Protein AF-A0A9E4TPK7-F1 (afdb_monomer_lite)

Sequence (501 aa):
MSSLVRNLSWYDLDLTQDEQDAADALNELVSIDERTAARVASRQWLTDGVDHDEAQAVVQIQRLAAVDAEAAAFIGIIPWFDDSIEELEWRVLQQVRTIIEYDPVIYQTFRKRVWFNDGISAAEVERLGNLIKIIDPLGDGTGTGLSVASKISQLVWFNSPMVGAYQNQLLSEVAALLVRDFDLGASVAGMPFMAESLENHDVGLFRTLNELRGEDLEALTSQAWFKDGVDDDEAIVATILPSQVRRSPENFRRLLNASFIEKGSTVLPLAGEVSFAIVRLGAIANGGVMVHLIAAAGKVEEFMGLPQPINEVIVLIGSPGGERELSGVNLGGSFIVVRPEDYECCVEEKTVFAHELVHFYPANRGRLTPTWFREGGADQVAFLVHLEMYNLTFSYVGDPCPAVSIQQLIDDEAAVGYAQHQSGPLFACNYVIGQTLLGAVADAMGAAAFKAAWQELQRAAAAGQGVTDAVIHETFRRHTPSGKTSLFDSAYAIWHKGEFN

pLDDT: mean 88.3, std 11.25, range [42.03, 98.31]

Secondary structure (DSSP, 8-state):
--TTGGGSTT-SSS--HHHHHHHHHHHHHHHH-HHHHHHHTT-GGGTS---HHHHHHHHHHHHHHHH-HHHHHHHTTSHHHHS---HHHHHHHHHHHHHHHH-HHHHHHHTTSHHHHS---HHHHHHHHHHHHHH-TTSSSS-TTHHHHHHHTTSTTTT-SS--HHHHHHHHHHHHHHHH-HHHHHHHTTSTHHHH---HHHHHHHHHHHH--HHHHHHHHTSHHHHH---HHHHHHHHHHHHHHHH-HHHHHHHHH--EEEEEEEEETTTEEEEEEEEESSS---TTHHHHHHHHHHHHHHHHTS--S-SEEEEEES---STTPPS-EEETTTEEEE-SHHHHS-SGGGGHHHHHHHTTSGGGSSSSS-HHHHHHHHHHHHHHHHHHHHT-----------S--HHHHHHHHHHH-HHHHHHSTTHHHHHHHHHHHHHHHHHHH-HHHHHHHHHHHHHHHHTT----HHHHHHHHHHHS-GGGHHHHHHHHHHHT-S---

Structure (mmCIF, N/CA/C/O backbone):
data_AF-A0A9E4TPK7-F1
#
_entry.id   AF-A0A9E4TPK7-F1
#
loop_
_atom_site.group_PDB
_atom_site.id
_atom_site.type_symbol
_atom_site.label_atom_id
_atom_site.label_alt_id
_atom_site.label_comp_id
_atom_site.label_asym_id
_atom_site.label_entity_id
_atom_site.label_seq_id
_atom_site.pdbx_PDB_ins_code
_atom_site.Cartn_x
_atom_site.Cartn_y
_atom_site.Cartn_z
_atom_site.occupancy
_atom_site.B_iso_or_equiv
_atom_site.auth_seq_id
_atom_site.auth_comp_id
_atom_site.auth_asym_id
_atom_site.auth_atom_id
_atom_site.pdbx_PDB_model_num
ATOM 1 N N . MET A 1 1 ? 29.530 -22.959 -32.842 1.00 63.09 1 MET A N 1
ATOM 2 C CA . MET A 1 1 ? 30.062 -23.335 -31.517 1.00 63.09 1 MET A CA 1
ATOM 3 C C . MET A 1 1 ? 31.488 -22.871 -31.340 1.00 63.09 1 MET A C 1
ATOM 5 O O . MET A 1 1 ? 32.378 -23.374 -32.023 1.00 63.09 1 MET A O 1
ATOM 9 N N . SER A 1 2 ? 31.676 -21.922 -30.431 1.00 83.19 2 SER A N 1
ATOM 10 C CA . SER A 1 2 ? 32.970 -21.479 -29.917 1.00 83.19 2 SER A CA 1
ATOM 11 C C . SER A 1 2 ? 33.638 -22.575 -29.073 1.00 83.19 2 SER A C 1
ATOM 13 O O . SER A 1 2 ? 32.983 -23.507 -28.602 1.00 83.19 2 SER A O 1
ATOM 15 N N . SER A 1 3 ? 34.956 -22.477 -28.873 1.00 85.44 3 SER A N 1
ATOM 16 C CA . SER A 1 3 ? 35.686 -23.359 -27.950 1.00 85.44 3 SER A CA 1
ATOM 17 C C . SER A 1 3 ? 35.315 -23.125 -26.487 1.00 85.44 3 SER A C 1
ATOM 19 O O . SER A 1 3 ? 35.483 -24.032 -25.684 1.00 85.44 3 SER A O 1
ATOM 21 N N . LEU A 1 4 ? 34.815 -21.931 -26.150 1.00 88.50 4 LEU A N 1
ATOM 22 C CA . LEU A 1 4 ? 34.377 -21.574 -24.803 1.00 88.50 4 LEU A CA 1
ATOM 23 C C . LEU A 1 4 ? 33.225 -22.479 -24.347 1.00 88.50 4 LEU A C 1
ATOM 25 O O . LEU A 1 4 ? 33.339 -23.139 -23.323 1.00 88.50 4 LEU A O 1
ATOM 29 N N . VAL A 1 5 ? 32.170 -22.574 -25.161 1.00 87.19 5 VAL A N 1
ATOM 30 C CA . VAL A 1 5 ? 30.970 -23.367 -24.844 1.00 87.19 5 VAL A CA 1
ATOM 31 C C . VAL A 1 5 ? 31.282 -24.865 -24.772 1.00 87.19 5 VAL A C 1
ATOM 33 O O . VAL A 1 5 ? 30.811 -25.553 -23.879 1.00 87.19 5 VAL A O 1
ATOM 36 N N . ARG A 1 6 ? 32.161 -25.369 -25.649 1.00 87.12 6 ARG A N 1
ATOM 37 C CA . ARG A 1 6 ? 32.570 -26.789 -25.652 1.00 87.12 6 ARG A CA 1
ATOM 38 C C . ARG A 1 6 ? 33.378 -27.226 -24.427 1.00 87.12 6 ARG A C 1
ATOM 40 O O . ARG A 1 6 ? 33.586 -28.420 -24.256 1.00 87.12 6 ARG A O 1
ATOM 47 N N . ASN A 1 7 ? 33.894 -26.277 -23.652 1.00 89.19 7 ASN A N 1
ATOM 48 C CA . ASN A 1 7 ? 34.696 -26.554 -22.464 1.00 89.19 7 ASN A CA 1
ATOM 49 C C . ASN A 1 7 ? 33.863 -26.535 -21.173 1.00 89.19 7 ASN A C 1
ATOM 51 O O . ASN A 1 7 ? 34.431 -26.747 -20.101 1.00 89.19 7 ASN A O 1
ATOM 55 N N . LEU A 1 8 ? 32.556 -26.262 -21.258 1.00 90.50 8 LEU A N 1
ATOM 56 C CA . LEU A 1 8 ? 31.647 -26.341 -20.116 1.00 90.50 8 LEU A CA 1
ATOM 57 C C . LEU A 1 8 ? 31.446 -27.809 -19.722 1.00 90.50 8 LEU A C 1
ATOM 59 O O . LEU A 1 8 ? 31.381 -28.690 -20.577 1.00 90.50 8 LEU A O 1
ATOM 63 N N . SER A 1 9 ? 31.390 -28.072 -18.417 1.00 89.56 9 SER A N 1
ATOM 64 C CA . SER A 1 9 ? 31.381 -29.421 -17.824 1.00 89.56 9 SER A CA 1
ATOM 65 C C . SER A 1 9 ? 30.163 -30.263 -18.219 1.00 89.56 9 SER A C 1
ATOM 67 O O . SER A 1 9 ? 30.273 -31.485 -18.294 1.00 89.56 9 SER A O 1
ATOM 69 N N . TRP A 1 10 ? 29.034 -29.605 -18.473 1.00 91.75 10 TRP A N 1
ATOM 70 C CA . TRP A 1 10 ? 27.758 -30.197 -18.868 1.00 91.75 10 TRP A CA 1
ATOM 71 C C . TRP A 1 10 ? 27.557 -30.239 -20.391 1.00 91.75 10 TRP A C 1
ATOM 73 O O . TRP A 1 10 ? 26.590 -30.824 -20.867 1.00 91.75 10 TRP A O 1
ATOM 83 N N . TYR A 1 11 ? 28.465 -29.655 -21.186 1.00 89.31 11 TYR A N 1
ATOM 84 C CA . TYR A 1 11 ? 28.304 -29.627 -22.639 1.00 89.31 11 TYR A CA 1
ATOM 85 C C . TYR A 1 11 ? 28.642 -30.993 -23.272 1.00 89.31 11 TYR A C 1
ATOM 87 O O . TYR A 1 11 ? 29.814 -31.308 -23.495 1.00 89.31 11 TYR A O 1
ATOM 95 N N . ASP A 1 12 ? 27.619 -31.786 -23.611 1.00 87.38 12 ASP A N 1
ATOM 96 C CA . ASP A 1 12 ? 27.738 -33.086 -24.298 1.00 87.38 12 ASP A CA 1
ATOM 97 C C . ASP A 1 12 ? 26.685 -33.249 -25.426 1.00 87.38 12 ASP A C 1
ATOM 99 O O . ASP A 1 12 ? 26.039 -32.290 -25.840 1.00 87.38 12 ASP A O 1
ATOM 103 N N . LEU A 1 13 ? 26.552 -34.450 -25.999 1.00 76.94 13 LEU A N 1
ATOM 104 C CA . LEU A 1 13 ? 25.634 -34.769 -27.099 1.00 76.94 13 LEU A CA 1
ATOM 105 C C . LEU A 1 13 ? 24.150 -34.793 -26.694 1.00 76.94 13 LEU A C 1
ATOM 107 O O . LEU A 1 13 ? 23.302 -34.607 -27.566 1.00 76.94 13 LEU A O 1
ATOM 111 N N . ASP A 1 14 ? 23.851 -35.002 -25.410 1.00 88.31 14 ASP A N 1
ATOM 112 C CA . ASP A 1 14 ? 22.494 -35.164 -24.873 1.00 88.31 14 ASP A CA 1
ATOM 113 C C . ASP A 1 14 ? 22.113 -33.989 -23.948 1.00 88.31 14 ASP A C 1
ATOM 115 O O . ASP A 1 14 ? 21.807 -34.189 -22.773 1.00 88.31 14 ASP A O 1
ATOM 119 N N . LEU A 1 15 ? 22.154 -32.757 -24.471 1.00 92.00 15 LEU A N 1
ATOM 120 C CA . LEU A 1 15 ? 21.770 -31.554 -23.717 1.00 92.00 15 LEU A CA 1
ATOM 121 C C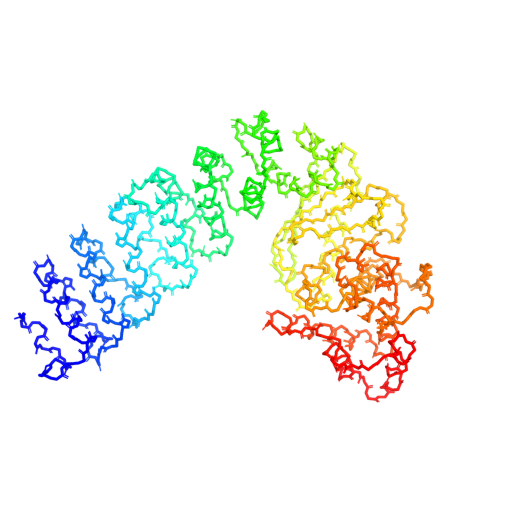 . LEU A 1 15 ? 20.270 -31.532 -23.399 1.00 92.00 15 LEU A C 1
ATOM 123 O O . LEU A 1 15 ? 19.424 -31.881 -24.230 1.00 92.00 15 LEU A O 1
ATOM 127 N N . THR A 1 16 ? 19.939 -31.041 -22.210 1.00 94.81 16 THR A N 1
ATOM 128 C CA . THR A 1 16 ? 18.591 -30.568 -21.884 1.00 94.81 16 THR A CA 1
ATOM 129 C C . THR A 1 16 ? 18.248 -29.305 -22.688 1.00 94.81 16 THR A C 1
ATOM 131 O O . THR A 1 16 ? 19.112 -28.686 -23.312 1.00 94.81 16 THR A O 1
ATOM 134 N N . GLN A 1 17 ? 16.969 -28.905 -22.700 1.00 95.19 17 GLN A N 1
ATOM 135 C CA . GLN A 1 17 ? 16.554 -27.688 -23.410 1.00 95.19 17 GLN A CA 1
ATOM 136 C C . GLN A 1 17 ? 17.196 -26.430 -22.809 1.00 95.19 17 GLN A C 1
ATOM 138 O O . GLN A 1 17 ? 17.654 -25.579 -23.565 1.00 95.19 17 GLN A O 1
ATOM 143 N N . ASP A 1 18 ? 17.269 -26.334 -21.480 1.00 96.31 18 ASP A N 1
ATOM 144 C CA . ASP A 1 18 ? 17.856 -25.180 -20.792 1.00 96.31 18 ASP A CA 1
ATOM 145 C C . ASP A 1 18 ? 19.373 -25.082 -21.072 1.00 96.31 18 ASP A C 1
ATOM 147 O O . ASP A 1 18 ? 19.877 -24.017 -21.434 1.00 96.31 18 ASP A O 1
ATOM 151 N N . GLU A 1 19 ? 20.100 -26.206 -21.046 1.00 95.75 19 GLU A N 1
ATOM 152 C CA . GLU A 1 19 ? 21.517 -26.261 -21.443 1.00 95.75 19 GLU A CA 1
ATOM 153 C C . GLU A 1 19 ? 21.733 -25.880 -22.917 1.00 95.75 19 GLU A C 1
ATOM 155 O O . GLU A 1 19 ? 22.700 -25.188 -23.250 1.00 95.75 19 GLU A O 1
ATOM 160 N N . GLN A 1 20 ? 20.839 -26.310 -23.816 1.00 95.50 20 GLN A N 1
ATOM 161 C CA . GLN A 1 20 ? 20.891 -25.946 -25.233 1.00 95.50 20 GLN A CA 1
ATOM 162 C C . GLN A 1 20 ? 20.662 -24.439 -25.430 1.00 95.50 20 GLN A C 1
ATOM 164 O O . GLN A 1 20 ? 21.434 -23.798 -26.147 1.00 95.50 20 GLN A O 1
ATOM 169 N N . ASP A 1 21 ? 19.661 -23.862 -24.761 1.00 96.19 21 ASP A N 1
ATOM 170 C CA . ASP A 1 21 ? 19.350 -22.431 -24.826 1.00 96.19 21 ASP A CA 1
ATOM 171 C C . ASP A 1 21 ? 20.518 -21.587 -24.288 1.00 96.19 21 ASP A C 1
ATOM 173 O O . ASP A 1 21 ? 20.939 -20.615 -24.928 1.00 96.19 21 ASP A O 1
ATOM 177 N N . ALA A 1 22 ? 21.109 -21.992 -23.158 1.00 96.62 22 ALA A N 1
ATOM 178 C CA . ALA A 1 22 ? 22.290 -21.346 -22.593 1.00 96.62 22 ALA A CA 1
ATOM 179 C C . ALA A 1 22 ? 23.508 -21.456 -23.524 1.00 96.62 22 ALA A C 1
ATOM 181 O O . ALA A 1 22 ? 24.220 -20.473 -23.747 1.00 96.62 22 ALA A O 1
ATOM 182 N N . ALA A 1 23 ? 23.751 -22.632 -24.109 1.00 95.75 23 ALA A N 1
ATOM 183 C CA . ALA A 1 23 ? 24.851 -22.844 -25.042 1.00 95.75 23 ALA A CA 1
ATOM 184 C C . ALA A 1 23 ? 24.715 -21.974 -26.302 1.00 95.75 23 ALA A C 1
ATOM 186 O O . ALA A 1 23 ? 25.699 -21.368 -26.743 1.00 95.75 23 ALA A O 1
ATOM 187 N N . ASP A 1 24 ? 23.521 -21.890 -26.886 1.00 96.00 24 ASP A N 1
ATOM 188 C CA . ASP A 1 24 ? 23.261 -21.066 -28.067 1.00 96.00 24 ASP A CA 1
ATOM 189 C C . ASP A 1 24 ? 23.414 -19.575 -27.747 1.00 96.00 24 ASP A C 1
ATOM 191 O O . ASP A 1 24 ? 24.162 -18.874 -28.439 1.00 96.00 24 ASP A O 1
ATOM 195 N N . ALA A 1 25 ? 22.838 -19.113 -26.635 1.00 97.00 25 ALA A N 1
ATOM 196 C CA . ALA A 1 25 ? 22.986 -17.737 -26.172 1.00 97.00 25 ALA A CA 1
ATOM 197 C C . ALA A 1 25 ? 24.449 -17.370 -25.864 1.00 97.00 25 ALA A C 1
ATOM 199 O O . ALA A 1 25 ? 24.912 -16.305 -26.271 1.00 97.00 25 ALA A O 1
ATOM 200 N N . LEU A 1 26 ? 25.239 -18.248 -25.235 1.00 96.62 26 LEU A N 1
ATOM 201 C CA . LEU A 1 26 ? 26.674 -18.004 -25.034 1.00 96.62 26 LEU A CA 1
ATOM 202 C C . LEU A 1 26 ? 27.432 -17.900 -26.354 1.00 96.62 26 LEU A C 1
ATOM 204 O O . LEU A 1 26 ? 28.335 -17.075 -26.478 1.00 96.62 26 LEU A O 1
ATOM 208 N N . ASN A 1 27 ? 27.100 -18.722 -27.349 1.00 95.50 27 ASN A N 1
ATOM 209 C CA . ASN A 1 27 ? 27.753 -18.646 -28.655 1.00 95.50 27 ASN A CA 1
ATOM 210 C C . ASN A 1 27 ? 27.446 -17.334 -29.374 1.00 95.50 27 ASN A C 1
ATOM 212 O O . ASN A 1 27 ? 28.348 -16.752 -29.983 1.00 95.50 27 ASN A O 1
ATOM 216 N N . GLU A 1 28 ? 26.204 -16.865 -29.291 1.00 96.31 28 GLU A N 1
ATOM 217 C CA . GLU A 1 28 ? 25.834 -15.544 -29.788 1.00 96.31 28 GLU A CA 1
ATOM 218 C C . GLU A 1 28 ? 26.549 -14.443 -29.001 1.00 96.31 28 GLU A C 1
ATOM 220 O O . GLU A 1 28 ? 27.140 -13.548 -29.605 1.00 96.31 28 GLU A O 1
ATOM 225 N N . LEU A 1 29 ? 26.603 -14.542 -27.673 1.00 96.56 29 LEU A N 1
ATOM 226 C CA . LEU A 1 29 ? 27.308 -13.583 -26.827 1.00 96.56 29 LEU A CA 1
ATOM 227 C C . LEU A 1 29 ? 28.808 -13.529 -27.141 1.00 96.56 29 LEU A C 1
ATOM 229 O O . LEU A 1 29 ? 29.354 -12.435 -27.202 1.00 96.56 29 LEU A O 1
ATOM 233 N N . VAL A 1 30 ? 29.472 -14.654 -27.440 1.00 96.62 30 VAL A N 1
ATOM 234 C CA . VAL A 1 30 ? 30.878 -14.667 -27.900 1.00 96.62 30 VAL A CA 1
ATOM 235 C C . VAL A 1 30 ? 31.062 -13.822 -29.162 1.00 96.62 30 VAL A C 1
ATOM 237 O O . VAL A 1 30 ? 32.093 -13.171 -29.318 1.00 96.62 30 VAL A O 1
ATOM 240 N N . SER A 1 31 ? 30.078 -13.820 -30.065 1.00 95.25 31 SER A N 1
ATOM 241 C CA . SER A 1 31 ? 30.142 -13.021 -31.293 1.00 95.25 31 SER A CA 1
ATOM 242 C C . SER A 1 31 ? 29.921 -11.520 -31.066 1.00 95.25 31 SER A C 1
ATOM 244 O O . SER A 1 31 ? 30.363 -10.720 -31.890 1.00 95.25 31 SER A O 1
ATOM 246 N N . ILE A 1 32 ? 29.271 -11.147 -29.957 1.00 94.94 32 ILE A N 1
ATOM 247 C CA . ILE A 1 32 ? 28.967 -9.761 -29.577 1.00 94.94 32 ILE A CA 1
ATOM 248 C C . ILE A 1 32 ? 30.081 -9.193 -28.687 1.00 94.94 32 ILE A C 1
ATOM 250 O O . ILE A 1 32 ? 30.666 -8.157 -28.998 1.00 94.94 32 ILE A O 1
ATOM 254 N N . ASP A 1 33 ? 30.388 -9.885 -27.590 1.00 94.75 33 ASP A N 1
ATOM 255 C CA . ASP A 1 33 ? 31.407 -9.533 -26.604 1.00 94.75 33 ASP A CA 1
ATOM 256 C C . ASP A 1 33 ? 32.006 -10.804 -25.976 1.00 94.75 33 ASP A C 1
ATOM 258 O O . ASP A 1 33 ? 31.519 -11.346 -24.979 1.00 94.75 33 ASP A O 1
ATOM 262 N N . GLU A 1 34 ? 33.126 -11.254 -26.546 1.00 94.31 34 GLU A N 1
ATOM 263 C CA . GLU A 1 34 ? 33.884 -12.418 -26.074 1.00 94.31 34 GLU A CA 1
ATOM 264 C C . GLU A 1 34 ? 34.305 -12.296 -24.601 1.00 94.31 34 GLU A C 1
ATOM 266 O O . GLU A 1 34 ? 34.349 -13.297 -23.882 1.00 94.31 34 GLU A O 1
ATOM 271 N N . ARG A 1 35 ? 34.590 -11.081 -24.113 1.00 94.31 35 ARG A N 1
ATOM 272 C CA . ARG A 1 35 ? 35.020 -10.878 -22.726 1.00 94.31 35 ARG A CA 1
ATOM 273 C C . ARG A 1 35 ? 33.860 -11.101 -21.766 1.00 94.31 35 ARG A C 1
ATOM 275 O O . ARG A 1 35 ? 34.058 -11.730 -20.726 1.00 94.31 35 ARG A O 1
ATOM 282 N N . THR A 1 36 ? 32.684 -10.577 -22.091 1.00 95.00 36 THR A N 1
ATOM 283 C CA . THR A 1 36 ? 31.474 -10.801 -21.292 1.00 95.00 36 THR A CA 1
ATOM 284 C C . THR A 1 36 ? 31.064 -12.270 -21.357 1.00 95.00 36 THR A C 1
ATOM 286 O O . THR A 1 36 ? 30.848 -12.871 -20.307 1.00 95.00 36 THR A O 1
ATOM 289 N N . ALA A 1 37 ? 31.110 -12.899 -22.537 1.00 95.56 37 ALA A N 1
ATOM 290 C CA . ALA A 1 37 ? 30.859 -14.332 -22.683 1.00 95.56 37 ALA A CA 1
ATOM 291 C C . ALA A 1 37 ? 31.784 -15.187 -21.806 1.00 95.56 37 ALA A C 1
ATOM 293 O O . ALA A 1 37 ? 31.318 -16.063 -21.083 1.00 95.56 37 ALA A O 1
ATOM 294 N N . ALA A 1 38 ? 33.093 -14.914 -21.830 1.00 94.06 38 ALA A N 1
ATOM 295 C CA . ALA A 1 38 ? 34.077 -15.651 -21.043 1.00 94.06 38 ALA A CA 1
ATOM 296 C C . ALA A 1 38 ? 33.855 -15.502 -19.532 1.00 94.06 38 ALA A C 1
ATOM 298 O O . ALA A 1 38 ? 34.088 -16.451 -18.788 1.00 94.06 38 ALA A O 1
ATOM 299 N N . ARG A 1 39 ? 33.394 -14.330 -19.074 1.00 93.56 39 ARG A N 1
ATOM 300 C CA . ARG A 1 39 ? 33.035 -14.119 -17.665 1.00 93.56 39 ARG A CA 1
ATOM 301 C C . ARG A 1 39 ? 31.817 -14.940 -17.275 1.00 93.56 39 ARG A C 1
ATOM 303 O O . ARG A 1 39 ? 31.899 -15.660 -16.287 1.00 93.56 39 ARG A O 1
ATOM 310 N N . VAL A 1 40 ? 30.734 -14.851 -18.051 1.00 94.50 40 VAL A N 1
ATOM 311 C CA . VAL A 1 40 ? 29.496 -15.613 -17.815 1.00 94.50 40 VAL A CA 1
ATOM 312 C C . VAL A 1 40 ? 29.808 -17.113 -17.795 1.00 94.50 40 VAL A C 1
ATOM 314 O O . VAL A 1 40 ? 29.535 -17.771 -16.803 1.00 94.50 40 VAL A O 1
ATOM 317 N N . ALA A 1 41 ? 30.530 -17.621 -18.799 1.00 93.75 41 ALA A N 1
ATOM 318 C CA . ALA A 1 41 ? 30.970 -19.019 -18.897 1.00 93.75 41 ALA A CA 1
ATOM 319 C C . ALA A 1 41 ? 31.868 -19.504 -17.739 1.00 93.75 41 ALA A C 1
ATOM 321 O O . ALA A 1 41 ? 32.079 -20.703 -17.591 1.00 93.75 41 ALA A O 1
ATOM 322 N N . SER A 1 42 ? 32.436 -18.590 -16.946 1.00 92.69 42 SER A N 1
ATOM 323 C CA . SER A 1 42 ? 33.284 -18.920 -15.793 1.00 92.69 42 SER A CA 1
ATOM 324 C C . SER A 1 42 ? 32.547 -18.882 -14.451 1.00 92.69 42 SER A C 1
ATOM 326 O O . SER A 1 42 ? 33.175 -19.106 -13.415 1.00 92.69 42 SER A O 1
ATOM 328 N N . ARG A 1 43 ? 31.248 -18.556 -14.448 1.00 92.75 43 ARG A N 1
ATOM 329 C CA . ARG A 1 43 ? 30.443 -18.466 -13.227 1.00 92.75 43 ARG A CA 1
ATOM 330 C C . ARG A 1 43 ? 30.172 -19.842 -12.651 1.00 92.75 43 ARG A C 1
ATOM 332 O O . ARG A 1 43 ? 29.904 -20.776 -13.396 1.00 92.75 43 ARG A O 1
ATOM 339 N N . GLN A 1 44 ? 30.238 -19.951 -11.323 1.00 91.38 44 GLN A N 1
ATOM 340 C CA . GLN A 1 44 ? 30.086 -21.235 -10.647 1.00 91.38 44 GLN A CA 1
ATOM 341 C C . GLN A 1 44 ? 28.728 -21.865 -10.971 1.00 91.38 44 GLN A C 1
ATOM 343 O O . GLN A 1 44 ? 28.735 -23.004 -11.428 1.00 91.38 44 GLN A O 1
ATOM 348 N N . TRP A 1 45 ? 27.651 -21.078 -10.856 1.00 93.06 45 TRP A N 1
ATOM 349 C CA . TRP A 1 45 ? 26.269 -21.440 -11.196 1.00 93.06 45 TRP A CA 1
ATOM 350 C C . TRP A 1 45 ? 26.064 -21.848 -12.662 1.00 93.06 45 TRP A C 1
ATOM 352 O O . TRP A 1 45 ? 25.066 -22.435 -13.017 1.00 93.06 45 TRP A O 1
ATOM 362 N N . LEU A 1 46 ? 27.009 -21.556 -13.560 1.00 93.44 46 LEU A N 1
ATOM 363 C CA . LEU A 1 46 ? 26.935 -22.019 -14.948 1.00 93.44 46 LEU A CA 1
ATOM 364 C C . LEU A 1 46 ? 27.848 -23.221 -15.208 1.00 93.44 46 LEU A C 1
ATOM 366 O O . LEU A 1 46 ? 27.892 -23.736 -16.317 1.00 93.44 46 LEU A O 1
ATOM 370 N N . THR A 1 47 ? 28.662 -23.642 -14.241 1.00 91.06 47 THR A N 1
ATOM 371 C CA . THR A 1 47 ? 29.681 -24.693 -14.432 1.00 91.06 47 THR A CA 1
ATOM 372 C C . THR A 1 47 ? 29.381 -25.979 -13.674 1.00 91.06 47 THR A C 1
ATOM 374 O O . THR A 1 47 ? 30.073 -26.977 -13.888 1.00 91.06 47 THR A O 1
ATOM 377 N N . ASP A 1 48 ? 28.385 -25.990 -12.799 1.00 87.12 48 ASP A N 1
ATOM 378 C CA . ASP A 1 48 ? 27.919 -27.164 -12.057 1.00 87.12 48 ASP A CA 1
ATOM 379 C C . ASP A 1 48 ? 26.640 -27.793 -12.639 1.00 87.12 48 ASP A C 1
ATOM 381 O O . ASP A 1 48 ? 26.280 -28.908 -12.258 1.00 87.12 48 ASP A O 1
ATOM 385 N N . GLY A 1 49 ? 26.033 -27.135 -13.620 1.00 87.06 49 GLY A N 1
ATOM 386 C CA . GLY A 1 49 ? 24.838 -27.538 -14.352 1.00 87.06 49 GLY A CA 1
ATOM 387 C C . GLY A 1 49 ? 24.214 -26.295 -14.981 1.00 87.06 49 GLY A C 1
ATOM 388 O O . GLY A 1 49 ? 24.800 -25.219 -14.883 1.00 87.06 49 GLY A O 1
ATOM 389 N N . VAL A 1 50 ? 23.079 -26.451 -15.663 1.00 93.00 50 VAL A N 1
ATOM 390 C CA . VAL A 1 50 ? 22.222 -25.319 -16.038 1.00 93.00 50 VAL A CA 1
ATOM 391 C C . VAL A 1 50 ? 20.782 -25.692 -15.750 1.00 93.00 50 VAL A C 1
ATOM 393 O O . VAL A 1 50 ? 20.266 -26.654 -16.325 1.00 93.00 50 VAL A O 1
ATOM 396 N N . ASP A 1 51 ? 20.137 -24.940 -14.872 1.00 94.50 51 ASP A N 1
ATOM 397 C CA . ASP A 1 51 ? 18.693 -24.977 -14.702 1.00 94.50 51 ASP A CA 1
ATOM 398 C C . ASP A 1 51 ? 17.973 -23.915 -15.551 1.00 94.50 51 ASP A C 1
ATOM 400 O O . ASP A 1 51 ? 18.560 -23.205 -16.374 1.00 94.50 51 ASP A O 1
ATOM 404 N N . HIS A 1 52 ? 16.655 -23.833 -15.384 1.00 95.81 52 HIS A N 1
ATOM 405 C CA . HIS A 1 52 ? 15.833 -22.914 -16.154 1.00 95.81 52 HIS A CA 1
ATOM 406 C C . HIS A 1 52 ? 16.201 -21.439 -15.937 1.00 95.81 52 HIS A C 1
ATOM 408 O O . HIS A 1 52 ? 16.278 -20.679 -16.906 1.00 95.81 52 HIS A O 1
ATOM 414 N N . ASP A 1 53 ? 16.415 -21.024 -14.689 1.00 96.38 53 ASP A N 1
ATOM 415 C CA . ASP A 1 53 ? 16.653 -19.622 -14.347 1.00 96.38 53 ASP A CA 1
ATOM 416 C C . ASP A 1 53 ? 18.054 -19.194 -14.810 1.00 96.38 53 ASP A C 1
ATOM 418 O O . ASP A 1 53 ? 18.219 -18.126 -15.410 1.00 96.38 53 ASP A O 1
ATOM 422 N N . GLU A 1 54 ? 19.045 -20.073 -14.658 1.00 96.38 54 GLU A N 1
ATOM 423 C CA . GLU A 1 54 ? 20.407 -19.892 -15.166 1.00 96.38 54 GLU A CA 1
ATOM 424 C C . GLU A 1 54 ? 20.428 -19.764 -16.697 1.00 96.38 54 GLU A C 1
ATOM 426 O O . GLU A 1 54 ? 21.044 -18.838 -17.243 1.00 96.38 54 GLU A O 1
ATOM 431 N N . ALA A 1 55 ? 19.696 -20.629 -17.412 1.00 96.69 55 ALA A N 1
ATOM 432 C CA . ALA A 1 55 ? 19.551 -20.529 -18.862 1.00 96.69 55 ALA A CA 1
ATOM 433 C C . ALA A 1 55 ? 18.893 -19.208 -19.279 1.00 96.69 55 ALA A C 1
ATOM 435 O O . ALA A 1 55 ? 19.385 -18.525 -20.188 1.00 96.69 55 ALA A O 1
ATOM 436 N N . GLN A 1 56 ? 17.822 -18.795 -18.591 1.00 97.69 56 GLN A N 1
ATOM 437 C CA . GLN A 1 56 ? 17.185 -17.506 -18.851 1.00 97.69 56 GLN A CA 1
ATOM 438 C C . GLN A 1 56 ? 18.146 -16.342 -18.606 1.00 97.69 56 GLN A C 1
ATOM 440 O O . GLN A 1 56 ? 18.194 -15.431 -19.435 1.00 97.69 56 GLN A O 1
ATOM 445 N N . ALA A 1 57 ? 18.952 -16.358 -17.543 1.00 96.81 57 ALA A N 1
ATOM 446 C CA . ALA A 1 57 ? 19.913 -15.290 -17.282 1.00 96.81 57 ALA A CA 1
ATOM 447 C C . ALA A 1 57 ? 20.958 -15.160 -18.396 1.00 96.81 57 ALA A C 1
ATOM 449 O O . ALA A 1 57 ? 21.239 -14.046 -18.852 1.00 96.81 57 ALA A O 1
ATOM 450 N N . VAL A 1 58 ? 21.483 -16.278 -18.904 1.00 97.19 58 VAL A N 1
ATOM 451 C CA . VAL A 1 58 ? 22.410 -16.281 -20.045 1.00 97.19 58 VAL A CA 1
ATOM 452 C C . VAL A 1 58 ? 21.746 -15.696 -21.295 1.00 97.19 58 VAL A C 1
ATOM 454 O O . VAL A 1 58 ? 22.328 -14.829 -21.956 1.00 97.19 58 VAL A O 1
ATOM 457 N N . VAL A 1 59 ? 20.510 -16.108 -21.594 1.00 97.81 59 VAL A N 1
ATOM 458 C CA . VAL A 1 59 ? 19.721 -15.564 -22.710 1.00 97.81 59 VAL A CA 1
ATOM 459 C C . VAL A 1 59 ? 19.489 -14.060 -22.537 1.00 97.81 59 VAL A C 1
ATOM 461 O O . VAL A 1 59 ? 19.664 -13.294 -23.487 1.00 97.81 59 VAL A O 1
ATOM 464 N N . GLN A 1 60 ? 19.120 -13.594 -21.341 1.00 97.62 60 GLN A N 1
ATOM 465 C CA . GLN A 1 60 ? 18.872 -12.171 -21.115 1.00 97.62 60 GLN A CA 1
ATOM 466 C C . GLN A 1 60 ? 20.159 -11.340 -21.186 1.00 97.62 60 GLN A C 1
ATOM 468 O O . GLN A 1 60 ? 20.118 -10.263 -21.777 1.00 97.62 60 GLN A O 1
ATOM 473 N N . ILE A 1 61 ? 21.300 -11.823 -20.674 1.00 97.12 61 ILE A N 1
ATOM 474 C CA . ILE A 1 61 ? 22.597 -11.139 -20.833 1.00 97.12 61 ILE A CA 1
ATOM 475 C C . ILE A 1 61 ? 23.002 -11.061 -22.300 1.00 97.12 61 ILE A C 1
ATOM 477 O O . ILE A 1 61 ? 23.470 -10.014 -22.744 1.00 97.12 61 ILE A O 1
ATOM 481 N N . GLN A 1 62 ? 22.804 -12.132 -23.069 1.00 97.69 62 GLN A N 1
ATOM 482 C CA . GLN A 1 62 ? 23.077 -12.117 -24.502 1.00 97.69 62 GLN A CA 1
ATOM 483 C C . GLN A 1 62 ? 22.240 -11.055 -25.218 1.00 97.69 62 GLN A C 1
ATOM 485 O O . GLN A 1 62 ? 22.782 -10.230 -25.958 1.00 97.69 62 GLN A O 1
ATOM 490 N N . ARG A 1 63 ? 20.931 -11.029 -24.956 1.00 97.56 63 ARG A N 1
ATOM 491 C CA . ARG A 1 63 ? 20.027 -10.037 -25.547 1.00 97.56 63 ARG A CA 1
ATOM 492 C C . ARG A 1 63 ? 20.352 -8.623 -25.082 1.00 97.56 63 ARG A C 1
ATOM 494 O O . ARG A 1 63 ? 20.269 -7.694 -25.876 1.00 97.56 63 ARG A O 1
ATOM 501 N N . LEU A 1 64 ? 20.739 -8.453 -23.821 1.00 97.44 64 LEU A N 1
ATOM 502 C CA . LEU A 1 64 ? 21.207 -7.175 -23.304 1.00 97.44 64 LEU A CA 1
ATOM 503 C C . LEU A 1 64 ? 22.474 -6.728 -24.031 1.00 97.44 64 LEU A C 1
ATOM 505 O O . LEU A 1 64 ? 22.526 -5.590 -24.472 1.00 97.44 64 LEU A O 1
ATOM 509 N N . ALA A 1 65 ? 23.455 -7.610 -24.229 1.00 97.31 65 ALA A N 1
ATOM 510 C CA . ALA A 1 65 ? 24.696 -7.276 -24.923 1.00 97.31 65 ALA A CA 1
ATOM 511 C C . ALA A 1 65 ? 24.458 -6.851 -26.379 1.00 97.31 65 ALA A C 1
ATOM 513 O O . ALA A 1 65 ? 25.184 -6.005 -26.899 1.00 97.31 65 ALA A O 1
ATOM 514 N N . ALA A 1 66 ? 23.434 -7.414 -27.029 1.00 96.75 66 ALA A N 1
ATOM 515 C CA . ALA A 1 66 ? 23.036 -7.031 -28.380 1.00 96.75 66 ALA A CA 1
ATOM 516 C C . ALA A 1 66 ? 22.497 -5.589 -28.467 1.00 96.75 66 ALA A C 1
ATOM 518 O O . ALA A 1 66 ? 22.616 -4.964 -29.521 1.00 96.75 66 ALA A O 1
ATOM 519 N N . VAL A 1 67 ? 21.921 -5.065 -27.378 1.00 96.50 67 VAL A N 1
ATOM 520 C CA . VAL A 1 67 ? 21.386 -3.693 -27.297 1.00 96.50 67 VAL A CA 1
ATOM 521 C C . VAL A 1 67 ? 22.413 -2.728 -26.690 1.00 96.50 67 VAL A C 1
ATOM 523 O O . VAL A 1 67 ? 22.634 -1.644 -27.223 1.00 96.50 67 VAL A O 1
ATOM 526 N N . ASP A 1 68 ? 23.066 -3.127 -25.599 1.00 96.69 68 ASP A N 1
ATOM 527 C CA . ASP A 1 68 ? 24.086 -2.369 -24.877 1.00 96.69 68 ASP A CA 1
ATOM 528 C C . ASP A 1 68 ? 25.127 -3.322 -24.256 1.00 96.69 68 ASP A C 1
ATOM 530 O O . ASP A 1 68 ? 24.971 -3.868 -23.157 1.00 96.69 68 ASP A O 1
ATOM 534 N N . ALA A 1 69 ? 26.235 -3.507 -24.978 1.00 95.25 69 ALA A N 1
ATOM 535 C CA . ALA A 1 69 ? 27.356 -4.330 -24.533 1.00 95.25 69 ALA A CA 1
ATOM 536 C C . ALA A 1 69 ? 28.030 -3.792 -23.256 1.00 95.25 69 ALA A C 1
ATOM 538 O O . ALA A 1 69 ? 28.535 -4.582 -22.459 1.00 95.25 69 ALA A O 1
ATOM 539 N N . GLU A 1 70 ? 28.028 -2.472 -23.016 1.00 95.25 70 GLU A N 1
ATOM 540 C CA . GLU A 1 70 ? 28.591 -1.905 -21.784 1.00 95.25 70 GLU A CA 1
ATOM 541 C C . GLU A 1 70 ? 27.716 -2.271 -20.582 1.00 95.25 70 GLU A C 1
ATOM 543 O O . GLU A 1 70 ? 28.239 -2.642 -19.528 1.00 95.25 70 GLU A O 1
ATOM 548 N N . ALA A 1 71 ? 26.391 -2.206 -20.736 1.00 95.69 71 ALA A N 1
ATOM 549 C CA . ALA A 1 71 ? 25.456 -2.630 -19.705 1.00 95.69 71 ALA A CA 1
ATOM 550 C C . ALA A 1 71 ? 25.613 -4.121 -19.383 1.00 95.69 71 ALA A C 1
ATOM 552 O O . ALA A 1 71 ? 25.746 -4.461 -18.208 1.00 95.69 71 ALA A O 1
ATOM 553 N N . ALA A 1 72 ? 25.684 -4.992 -20.394 1.00 96.56 72 ALA A N 1
ATOM 554 C CA . ALA A 1 72 ? 25.913 -6.424 -20.186 1.00 96.56 72 ALA A CA 1
ATOM 555 C C . ALA A 1 72 ? 27.253 -6.709 -19.488 1.00 96.56 72 ALA A C 1
ATOM 557 O O . ALA A 1 72 ? 27.305 -7.484 -18.532 1.00 96.56 72 ALA A O 1
ATOM 558 N N . ALA A 1 73 ? 28.330 -6.037 -19.905 1.00 94.81 73 ALA A N 1
ATOM 559 C CA . ALA A 1 73 ? 29.638 -6.166 -19.269 1.00 94.81 73 ALA A CA 1
ATOM 560 C C . ALA A 1 73 ? 29.642 -5.665 -17.816 1.00 94.81 73 ALA A C 1
ATOM 562 O O . ALA A 1 73 ? 30.366 -6.214 -16.981 1.00 94.81 73 ALA A O 1
ATOM 563 N N . PHE A 1 74 ? 28.861 -4.622 -17.517 1.00 94.88 74 PHE A N 1
ATOM 564 C CA . PHE A 1 74 ? 28.687 -4.115 -16.161 1.00 94.88 74 PHE A CA 1
ATOM 565 C C . PHE A 1 74 ? 27.918 -5.111 -15.294 1.00 94.88 74 PHE A C 1
ATOM 567 O O . PHE A 1 74 ? 28.402 -5.433 -14.217 1.00 94.88 74 PHE A O 1
ATOM 574 N N . ILE A 1 75 ? 26.786 -5.647 -15.763 1.00 93.81 75 ILE A N 1
ATOM 575 C CA . ILE A 1 75 ? 26.032 -6.650 -14.997 1.00 93.81 75 ILE A CA 1
ATOM 576 C C . ILE A 1 75 ? 26.876 -7.895 -14.740 1.00 93.81 75 ILE A C 1
ATOM 578 O O . ILE A 1 75 ? 26.912 -8.395 -13.622 1.00 93.81 75 ILE A O 1
ATOM 582 N N . GLY A 1 76 ? 27.666 -8.312 -15.730 1.00 90.31 76 GLY A N 1
ATOM 583 C CA . GLY A 1 76 ? 28.600 -9.422 -15.598 1.00 90.31 76 GLY A CA 1
ATOM 584 C C . GLY A 1 76 ? 29.700 -9.240 -14.544 1.00 90.31 76 GLY A C 1
ATOM 585 O O . GLY A 1 76 ? 30.581 -10.095 -14.496 1.00 90.31 76 GLY A O 1
ATOM 586 N N . ILE A 1 77 ? 29.717 -8.157 -13.754 1.00 90.69 77 ILE A N 1
ATOM 587 C CA . ILE A 1 77 ? 30.613 -7.944 -12.603 1.00 90.69 77 ILE A CA 1
ATOM 588 C C . ILE A 1 77 ? 29.885 -7.496 -11.317 1.00 90.69 77 ILE A C 1
ATOM 590 O O . ILE A 1 77 ? 30.564 -7.111 -10.361 1.00 90.69 77 ILE A O 1
ATOM 594 N N . ILE A 1 78 ? 28.547 -7.466 -11.296 1.00 91.06 78 ILE A N 1
ATOM 595 C CA . ILE A 1 78 ? 27.771 -7.066 -10.110 1.00 91.06 78 ILE A CA 1
ATOM 596 C C . ILE A 1 78 ? 27.643 -8.260 -9.144 1.00 91.06 78 ILE A C 1
ATOM 598 O O . ILE A 1 78 ? 27.444 -9.376 -9.614 1.00 91.06 78 ILE A O 1
ATOM 602 N N . PRO A 1 79 ? 27.720 -8.047 -7.812 1.00 90.00 79 PRO A N 1
ATOM 603 C CA . PRO A 1 79 ? 27.624 -9.106 -6.805 1.00 90.00 79 PRO A CA 1
ATOM 604 C C . PRO A 1 79 ? 26.478 -10.119 -6.965 1.00 90.00 79 PRO A C 1
ATOM 606 O O . PRO A 1 79 ? 26.768 -11.307 -6.936 1.00 90.00 79 PRO A O 1
ATOM 609 N N . TRP A 1 80 ? 25.228 -9.693 -7.181 1.00 90.94 80 TRP A N 1
ATOM 610 C CA . TRP A 1 80 ? 24.088 -10.619 -7.353 1.00 90.94 80 TRP A CA 1
ATOM 611 C C . TRP A 1 80 ? 24.110 -11.426 -8.655 1.00 90.94 80 TRP A C 1
ATOM 613 O O . TRP A 1 80 ? 23.298 -12.312 -8.860 1.00 90.94 80 TRP A O 1
ATOM 623 N N . PHE A 1 81 ? 24.997 -11.102 -9.595 1.00 92.00 81 PHE A N 1
ATOM 624 C CA . PHE A 1 81 ? 25.204 -11.937 -10.779 1.00 92.00 81 PHE A CA 1
ATOM 625 C C . PHE A 1 81 ? 26.331 -12.965 -10.553 1.00 92.00 81 PHE A C 1
ATOM 627 O O . PHE A 1 81 ? 26.530 -13.890 -11.349 1.00 92.00 81 PHE A O 1
ATOM 634 N N . ASP A 1 82 ? 27.108 -12.792 -9.479 1.00 86.88 82 ASP A N 1
ATOM 635 C CA . ASP A 1 82 ? 28.253 -13.627 -9.125 1.00 86.88 82 ASP A CA 1
ATOM 636 C C . ASP A 1 82 ? 27.880 -14.802 -8.202 1.00 86.88 82 ASP A C 1
ATOM 638 O O . ASP A 1 82 ? 28.683 -15.732 -8.103 1.00 86.88 82 ASP A O 1
ATOM 642 N N . ASP A 1 83 ? 26.724 -14.768 -7.534 1.00 81.12 83 ASP A N 1
ATOM 643 C CA . ASP A 1 83 ? 26.278 -15.762 -6.550 1.00 81.12 83 ASP A CA 1
ATOM 644 C C . ASP A 1 83 ? 25.466 -16.916 -7.171 1.00 81.12 83 ASP A C 1
ATOM 646 O O . ASP A 1 83 ? 26.071 -17.841 -7.709 1.00 81.12 83 ASP A O 1
ATOM 650 N N . SER A 1 84 ? 24.138 -16.905 -7.072 1.00 85.94 84 SER A N 1
ATOM 651 C CA . SER A 1 84 ? 23.221 -17.895 -7.644 1.00 85.94 84 SER A CA 1
ATOM 652 C C . SER A 1 84 ? 22.140 -17.162 -8.418 1.00 85.94 84 SER A C 1
ATOM 654 O O . SER A 1 84 ? 21.640 -16.144 -7.953 1.00 85.94 84 SER A O 1
ATOM 656 N N . ILE A 1 85 ? 21.761 -17.689 -9.577 1.00 92.75 85 ILE A N 1
ATOM 657 C CA . ILE A 1 85 ? 20.668 -17.124 -10.361 1.00 92.75 85 ILE A CA 1
ATOM 658 C C . ILE A 1 85 ? 19.363 -17.800 -9.958 1.00 92.75 85 ILE A C 1
ATOM 660 O O . ILE A 1 85 ? 19.242 -19.015 -10.059 1.00 92.75 85 ILE A O 1
ATOM 664 N N . GLU A 1 86 ? 18.381 -17.001 -9.556 1.00 92.56 86 GLU A N 1
ATOM 665 C CA . GLU A 1 86 ? 17.001 -17.430 -9.372 1.00 92.56 86 GLU A CA 1
ATOM 666 C C . GLU A 1 86 ? 16.076 -16.628 -10.309 1.00 92.56 86 GLU A C 1
ATOM 668 O O . GLU A 1 86 ? 16.495 -15.842 -11.173 1.00 92.56 86 GLU A O 1
ATOM 673 N N . GLU A 1 87 ? 14.768 -16.833 -10.148 1.00 93.88 87 GLU A N 1
ATOM 674 C CA . GLU A 1 87 ? 13.739 -16.184 -10.955 1.00 93.88 87 GLU A CA 1
ATOM 675 C C . GLU A 1 87 ? 13.845 -14.644 -10.952 1.00 93.88 87 GLU A C 1
ATOM 677 O O . GLU A 1 87 ? 13.526 -13.979 -11.945 1.00 93.88 87 GLU A O 1
ATOM 682 N N . LEU A 1 88 ? 14.261 -14.047 -9.833 1.00 95.00 88 LEU A N 1
ATOM 683 C CA . LEU A 1 88 ? 14.294 -12.594 -9.681 1.00 95.00 88 LEU A CA 1
ATOM 684 C C . LEU A 1 88 ? 15.417 -11.959 -10.513 1.00 95.00 88 LEU A C 1
ATOM 686 O O . LEU A 1 88 ? 15.186 -10.936 -11.168 1.00 95.00 88 LEU A O 1
ATOM 690 N N . GLU A 1 89 ? 16.598 -12.573 -10.543 1.00 94.62 89 GLU A N 1
ATOM 691 C CA . GLU A 1 89 ? 17.786 -12.062 -11.225 1.00 94.62 89 GLU A CA 1
ATOM 692 C C . GLU A 1 89 ? 17.561 -11.999 -12.738 1.00 94.62 89 GLU A C 1
ATOM 694 O O . GLU A 1 89 ? 17.773 -10.950 -13.359 1.00 94.62 89 GLU A O 1
ATOM 699 N N . TRP A 1 90 ? 17.065 -13.078 -13.359 1.00 94.31 90 TRP A N 1
ATOM 700 C CA . TRP A 1 90 ? 16.844 -13.057 -14.808 1.00 94.31 90 TRP A CA 1
ATOM 701 C C . TRP A 1 90 ? 15.688 -12.134 -15.212 1.00 94.31 90 TRP A C 1
ATOM 703 O O . TRP A 1 90 ? 15.748 -11.496 -16.272 1.00 94.31 90 TRP A O 1
ATOM 713 N N . ARG A 1 91 ? 14.665 -11.975 -14.361 1.00 96.31 91 ARG A N 1
ATOM 714 C CA . ARG A 1 91 ? 13.598 -10.984 -14.578 1.00 96.31 91 ARG A CA 1
ATOM 715 C C . ARG A 1 91 ? 14.145 -9.559 -14.561 1.00 96.31 91 ARG A C 1
ATOM 717 O O . ARG A 1 91 ? 13.778 -8.766 -15.432 1.00 96.31 91 ARG A O 1
ATOM 724 N N . VAL A 1 92 ? 15.055 -9.231 -13.640 1.00 96.06 92 VAL A N 1
ATOM 725 C CA . VAL A 1 92 ? 15.721 -7.918 -13.628 1.00 96.06 92 VAL A CA 1
ATOM 726 C C . VAL A 1 92 ? 16.532 -7.698 -14.901 1.00 96.06 92 VAL A C 1
ATOM 728 O O . VAL A 1 92 ? 16.444 -6.618 -15.484 1.00 96.06 92 VAL A O 1
ATOM 731 N N . LEU A 1 93 ? 17.248 -8.707 -15.409 1.00 96.69 93 LEU A N 1
ATOM 732 C CA . LEU A 1 93 ? 17.965 -8.598 -16.688 1.00 96.69 93 LEU A CA 1
ATOM 733 C C . LEU A 1 93 ? 17.030 -8.246 -17.852 1.00 96.69 93 LEU A C 1
ATOM 735 O O . LEU A 1 93 ? 17.330 -7.355 -18.654 1.00 96.69 93 LEU A O 1
ATOM 739 N N . GLN A 1 94 ? 15.873 -8.910 -17.931 1.00 97.25 94 GLN A N 1
ATOM 740 C CA . GLN A 1 94 ? 14.853 -8.613 -18.936 1.00 97.25 94 GLN A CA 1
ATOM 741 C C . GLN A 1 94 ? 14.340 -7.169 -18.809 1.00 97.25 94 GLN A C 1
ATOM 743 O O . GLN A 1 94 ? 14.188 -6.469 -19.816 1.00 97.25 94 GLN A O 1
ATOM 748 N N . GLN A 1 95 ? 14.072 -6.716 -17.584 1.00 98.00 95 GLN A N 1
ATOM 749 C CA . GLN A 1 95 ? 13.575 -5.367 -17.313 1.00 98.00 95 GLN A CA 1
ATOM 750 C C . GLN A 1 95 ? 14.621 -4.296 -17.640 1.00 98.00 95 GLN A C 1
ATOM 752 O O . GLN A 1 95 ? 14.294 -3.303 -18.286 1.00 98.00 95 GLN A O 1
ATOM 757 N N . VAL A 1 96 ? 15.885 -4.513 -17.271 1.00 97.75 96 VAL A N 1
ATOM 758 C CA . VAL A 1 96 ? 17.000 -3.615 -17.604 1.00 97.75 96 VAL A CA 1
ATOM 759 C C . VAL A 1 96 ? 17.167 -3.499 -19.114 1.00 97.75 96 VAL A C 1
ATOM 761 O O . VAL A 1 96 ? 17.260 -2.381 -19.618 1.00 97.75 96 VAL A O 1
ATOM 764 N N . ARG A 1 97 ? 17.128 -4.621 -19.850 1.00 97.62 97 ARG A N 1
ATOM 765 C CA . ARG A 1 97 ? 17.146 -4.585 -21.320 1.00 97.62 97 ARG A CA 1
ATOM 766 C C . ARG A 1 97 ? 15.999 -3.735 -21.858 1.00 97.62 97 ARG A C 1
ATOM 768 O O . ARG A 1 97 ? 16.243 -2.851 -22.666 1.00 97.62 97 ARG A O 1
ATOM 775 N N . THR A 1 98 ? 14.781 -3.968 -21.371 1.00 97.56 98 THR A N 1
ATOM 776 C CA . THR A 1 98 ? 13.589 -3.220 -21.801 1.00 97.56 98 THR A CA 1
ATOM 777 C C . THR A 1 98 ? 13.767 -1.717 -21.561 1.00 97.56 98 THR A C 1
ATOM 779 O O . THR A 1 98 ? 13.532 -0.917 -22.458 1.00 97.56 98 THR A O 1
ATOM 782 N N . ILE A 1 99 ? 14.246 -1.313 -20.380 1.00 98.06 99 ILE A N 1
ATOM 783 C CA . ILE A 1 99 ? 14.514 0.099 -20.058 1.00 98.06 99 ILE A CA 1
ATOM 784 C C . ILE A 1 99 ? 15.544 0.700 -21.024 1.00 98.06 99 ILE A C 1
ATOM 786 O O . ILE A 1 99 ? 15.341 1.810 -21.508 1.00 98.06 99 ILE A O 1
ATOM 790 N N . ILE A 1 100 ? 16.623 -0.025 -21.326 1.00 97.69 100 ILE A N 1
ATOM 791 C CA . ILE A 1 100 ? 17.684 0.423 -22.239 1.00 97.69 100 ILE A CA 1
ATOM 792 C C . ILE A 1 100 ? 17.187 0.531 -23.686 1.00 97.69 100 ILE A C 1
ATOM 794 O O . ILE A 1 100 ? 17.572 1.467 -24.381 1.00 97.69 100 ILE A O 1
ATOM 798 N N . GLU A 1 101 ? 16.334 -0.395 -24.135 1.00 96.81 101 GLU A N 1
ATOM 799 C CA . GLU A 1 101 ? 15.715 -0.361 -25.468 1.00 96.81 101 GLU A CA 1
ATOM 800 C C . GLU A 1 101 ? 14.883 0.916 -25.676 1.00 96.81 101 GLU A C 1
ATOM 802 O O . GLU A 1 101 ? 14.879 1.458 -26.782 1.00 96.81 101 GLU A O 1
ATOM 807 N N . TYR A 1 102 ? 14.230 1.427 -24.623 1.00 97.12 102 TYR A N 1
ATOM 808 C CA . TYR A 1 102 ? 13.544 2.722 -24.668 1.00 97.12 102 TYR A CA 1
ATOM 809 C C . TYR A 1 102 ? 14.505 3.908 -24.518 1.00 97.12 102 TYR A C 1
ATOM 811 O O . TYR A 1 102 ? 14.485 4.817 -25.348 1.00 97.12 102 TYR A O 1
ATOM 819 N N . ASP A 1 103 ? 15.314 3.932 -23.454 1.00 95.81 103 ASP A N 1
ATOM 820 C CA . ASP A 1 103 ? 16.319 4.973 -23.230 1.00 95.81 103 ASP A CA 1
ATOM 821 C C . ASP A 1 103 ? 17.432 4.505 -22.270 1.00 95.81 103 ASP A C 1
ATOM 823 O O . ASP A 1 103 ? 17.205 4.365 -21.057 1.00 95.81 103 ASP A O 1
ATOM 827 N N . PRO A 1 104 ? 18.678 4.348 -22.756 1.00 95.00 104 PRO A N 1
ATOM 828 C CA . PRO A 1 104 ? 19.797 3.954 -21.909 1.00 95.00 104 PRO A CA 1
ATOM 829 C C . PRO A 1 104 ? 20.082 4.961 -20.787 1.00 95.00 104 PRO A C 1
ATOM 831 O O . PRO A 1 104 ? 20.620 4.565 -19.754 1.00 95.00 104 PRO A O 1
ATOM 834 N N . VAL A 1 105 ? 19.719 6.245 -20.926 1.00 95.25 105 VAL A N 1
ATOM 835 C CA . VAL A 1 105 ? 19.960 7.273 -19.897 1.00 95.25 105 VAL A CA 1
ATOM 836 C C . VAL A 1 105 ? 19.224 6.947 -18.600 1.00 95.25 105 VAL A C 1
ATOM 838 O O . VAL A 1 105 ? 19.764 7.207 -17.525 1.00 95.25 105 VAL A O 1
ATOM 841 N N . ILE A 1 106 ? 18.044 6.325 -18.669 1.00 96.38 106 ILE A N 1
ATOM 842 C CA . ILE A 1 106 ? 17.291 5.924 -17.476 1.00 96.38 106 ILE A CA 1
ATOM 843 C C . ILE A 1 106 ? 18.070 4.867 -16.686 1.00 96.38 106 ILE A C 1
ATOM 845 O O . ILE A 1 106 ? 18.249 5.016 -15.481 1.00 96.38 106 ILE A O 1
ATOM 849 N N . TYR A 1 107 ? 18.617 3.846 -17.352 1.00 96.25 107 TYR A N 1
ATOM 850 C CA . TYR A 1 107 ? 19.472 2.849 -16.698 1.00 96.25 107 TYR A CA 1
ATOM 851 C C . TYR A 1 107 ? 20.705 3.486 -16.036 1.00 96.25 107 TYR A C 1
ATOM 853 O O . TYR A 1 107 ? 21.091 3.126 -14.921 1.00 96.25 107 TYR A O 1
ATOM 861 N N . GLN A 1 108 ? 21.302 4.497 -16.675 1.00 94.75 108 GLN A N 1
ATOM 862 C CA . GLN A 1 108 ? 22.466 5.198 -16.128 1.00 94.75 108 GLN A CA 1
ATOM 863 C C . GLN A 1 108 ? 22.195 5.869 -14.772 1.00 94.75 108 GLN A C 1
ATOM 865 O O . GLN A 1 108 ? 23.139 6.019 -13.990 1.00 94.75 108 GLN A O 1
ATOM 870 N N . THR A 1 109 ? 20.950 6.260 -14.466 1.00 94.31 109 THR A N 1
ATOM 871 C CA . THR A 1 109 ? 20.629 6.948 -13.202 1.00 94.31 109 THR A CA 1
ATOM 872 C C . THR A 1 109 ? 20.682 6.019 -11.992 1.00 94.31 109 THR A C 1
ATOM 874 O O . THR A 1 109 ? 21.054 6.470 -10.898 1.00 94.31 109 THR A O 1
ATOM 877 N N . PHE A 1 110 ? 20.370 4.731 -12.189 1.00 93.50 110 PHE A N 1
ATOM 878 C CA . PHE A 1 110 ? 20.262 3.763 -11.102 1.00 93.50 110 PHE A CA 1
ATOM 879 C C . PHE A 1 110 ? 21.290 2.623 -11.124 1.00 93.50 110 PHE A C 1
ATOM 881 O O . PHE A 1 110 ? 21.519 2.027 -10.075 1.00 93.50 110 PHE A O 1
ATOM 888 N N . ARG A 1 111 ? 22.002 2.366 -12.236 1.00 93.69 111 ARG A N 1
ATOM 889 C CA . ARG A 1 111 ? 22.944 1.225 -12.358 1.00 93.69 111 ARG A CA 1
ATOM 890 C C . ARG A 1 111 ? 24.073 1.167 -11.320 1.00 93.69 111 ARG A C 1
ATOM 892 O O . ARG A 1 111 ? 24.779 0.177 -11.235 1.00 93.69 111 ARG A O 1
ATOM 899 N N . LYS A 1 112 ? 24.335 2.252 -10.584 1.00 91.38 112 LYS A N 1
ATOM 900 C CA . LYS A 1 112 ? 25.363 2.309 -9.522 1.00 91.38 112 LYS A CA 1
ATOM 901 C C . LYS A 1 112 ? 24.780 2.479 -8.120 1.00 91.38 112 LYS A C 1
ATOM 903 O O . LYS A 1 112 ? 25.530 2.756 -7.183 1.00 91.38 112 LYS A O 1
ATOM 908 N N . ARG A 1 113 ? 23.457 2.413 -7.977 1.00 92.62 113 ARG A N 1
ATOM 909 C CA . ARG A 1 113 ? 22.786 2.573 -6.684 1.00 92.62 113 ARG A CA 1
ATOM 910 C C . ARG A 1 113 ? 22.937 1.297 -5.880 1.00 92.62 113 ARG A C 1
ATOM 912 O O . ARG A 1 113 ? 23.032 0.219 -6.450 1.00 92.62 113 ARG A O 1
ATOM 919 N N . VAL A 1 114 ? 22.977 1.457 -4.559 1.00 90.31 114 VAL A N 1
ATOM 920 C CA . VAL A 1 114 ? 23.216 0.349 -3.626 1.00 90.31 114 VAL A CA 1
ATOM 921 C C . VAL A 1 114 ? 22.183 -0.754 -3.832 1.00 90.31 114 VAL A C 1
ATOM 923 O O . VAL A 1 114 ? 22.606 -1.858 -4.126 1.00 90.31 114 VAL A O 1
ATOM 926 N N . TRP A 1 115 ? 20.892 -0.402 -3.844 1.00 90.00 115 TRP A N 1
ATOM 927 C CA . TRP A 1 115 ? 19.768 -1.327 -4.054 1.00 90.00 115 TRP A CA 1
ATOM 928 C C . TRP A 1 115 ? 19.810 -2.112 -5.375 1.00 90.00 115 TRP A C 1
ATOM 930 O O . TRP A 1 115 ? 19.135 -3.112 -5.538 1.00 90.00 115 TRP A O 1
ATOM 940 N N . PHE A 1 116 ? 20.535 -1.627 -6.388 1.00 92.25 116 PHE A N 1
ATOM 941 C CA . PHE A 1 116 ? 20.672 -2.357 -7.652 1.00 92.25 116 PHE A CA 1
ATOM 942 C C . PHE A 1 116 ? 21.936 -3.224 -7.679 1.00 92.25 116 PHE A C 1
ATOM 944 O O . PHE A 1 116 ? 22.051 -4.122 -8.505 1.00 92.25 116 PHE A O 1
ATOM 951 N N . ASN A 1 117 ? 22.918 -2.922 -6.828 1.00 89.62 117 ASN A N 1
ATOM 952 C CA . ASN A 1 117 ? 24.250 -3.521 -6.858 1.00 89.62 117 ASN A CA 1
ATOM 953 C C . ASN A 1 117 ? 24.494 -4.539 -5.742 1.00 89.62 117 ASN A C 1
ATOM 955 O O . ASN A 1 117 ? 25.558 -5.157 -5.735 1.00 89.62 117 ASN A O 1
ATOM 959 N N . ASP A 1 118 ? 23.596 -4.654 -4.771 1.00 84.81 118 ASP A N 1
ATOM 960 C CA . ASP A 1 118 ? 23.684 -5.631 -3.695 1.00 84.81 118 ASP A CA 1
ATOM 961 C C . ASP A 1 118 ? 23.044 -6.957 -4.119 1.00 84.81 118 ASP A C 1
ATOM 963 O O . ASP A 1 118 ? 23.697 -7.711 -4.834 1.00 84.81 118 ASP A O 1
ATOM 967 N N . GLY A 1 119 ? 21.815 -7.235 -3.691 1.00 87.06 119 GLY A N 1
ATOM 968 C CA . GLY A 1 119 ? 21.045 -8.446 -3.975 1.00 87.06 119 GLY A CA 1
ATOM 969 C C . GLY A 1 119 ? 19.705 -8.062 -4.587 1.00 87.06 119 GLY A C 1
ATOM 970 O O . GLY A 1 119 ? 19.187 -7.004 -4.256 1.00 87.06 119 GLY A O 1
ATOM 971 N N . ILE A 1 120 ? 19.132 -8.902 -5.451 1.00 91.12 120 ILE A N 1
ATOM 972 C CA . ILE A 1 120 ? 17.825 -8.606 -6.041 1.00 91.12 120 ILE A CA 1
ATOM 973 C C . ILE A 1 120 ? 16.700 -9.136 -5.151 1.00 91.12 120 ILE A C 1
ATOM 975 O O . ILE A 1 120 ? 16.604 -10.314 -4.825 1.00 91.12 120 ILE A O 1
ATOM 979 N N . SER A 1 121 ? 15.787 -8.246 -4.794 1.00 92.12 121 SER A N 1
ATOM 980 C CA . SER A 1 121 ? 14.563 -8.540 -4.064 1.00 92.12 121 SER A CA 1
ATOM 981 C C . SER A 1 121 ? 13.327 -8.391 -4.952 1.00 92.12 121 SER A C 1
ATOM 983 O O . SER A 1 121 ? 13.311 -7.679 -5.961 1.00 92.12 121 SER A O 1
ATOM 985 N N . ALA A 1 122 ? 12.219 -9.003 -4.526 1.00 92.12 122 ALA A N 1
ATOM 986 C CA . ALA A 1 122 ? 10.927 -8.843 -5.195 1.00 92.12 122 ALA A CA 1
ATOM 987 C C . ALA A 1 122 ? 10.490 -7.366 -5.294 1.00 92.12 122 ALA A C 1
ATOM 989 O O . ALA A 1 122 ? 9.846 -6.976 -6.269 1.00 92.12 122 ALA A O 1
ATOM 990 N N . ALA A 1 123 ? 10.869 -6.534 -4.317 1.00 92.12 123 ALA A N 1
ATOM 991 C CA . ALA A 1 123 ? 10.559 -5.110 -4.321 1.00 92.12 123 ALA A CA 1
ATOM 992 C C . ALA A 1 123 ? 11.326 -4.353 -5.421 1.00 92.12 123 ALA A C 1
ATOM 994 O O . ALA A 1 123 ? 10.784 -3.423 -6.017 1.00 92.12 123 ALA A O 1
ATOM 995 N N . GLU A 1 124 ? 12.557 -4.750 -5.738 1.00 93.62 124 GLU A N 1
ATOM 996 C CA . GLU A 1 124 ? 13.355 -4.120 -6.799 1.00 93.62 124 GLU A CA 1
ATOM 997 C C . GLU A 1 124 ? 12.882 -4.543 -8.189 1.00 93.62 124 GLU A C 1
ATOM 999 O O . GLU A 1 124 ? 12.773 -3.703 -9.086 1.00 93.62 124 GLU A O 1
ATOM 1004 N N . VAL A 1 125 ? 12.483 -5.808 -8.346 1.00 94.94 125 VAL A N 1
ATOM 1005 C CA . VAL A 1 125 ? 11.825 -6.306 -9.566 1.00 94.94 125 VAL A CA 1
ATOM 1006 C C . VAL A 1 125 ? 10.503 -5.570 -9.806 1.00 94.94 125 VAL A C 1
ATOM 1008 O O . VAL A 1 125 ? 10.204 -5.156 -10.930 1.00 94.94 125 VAL A O 1
ATOM 1011 N N . GLU A 1 126 ? 9.699 -5.364 -8.759 1.00 95.56 126 GLU A N 1
ATOM 1012 C CA . GLU A 1 126 ? 8.459 -4.587 -8.849 1.00 95.56 126 GLU A CA 1
ATOM 1013 C C . GLU A 1 126 ? 8.739 -3.123 -9.212 1.00 95.56 126 GLU A C 1
ATOM 1015 O O . GLU A 1 126 ? 8.061 -2.570 -10.082 1.00 95.56 126 GLU A O 1
ATOM 1020 N N . ARG A 1 127 ? 9.760 -2.503 -8.607 1.00 94.88 127 ARG A N 1
ATOM 1021 C CA . ARG A 1 127 ? 10.165 -1.123 -8.903 1.00 94.88 127 ARG A CA 1
ATOM 1022 C C . ARG A 1 127 ? 10.476 -0.934 -10.385 1.00 94.88 127 ARG A C 1
ATOM 1024 O O . ARG A 1 127 ? 9.929 -0.024 -11.010 1.00 94.88 127 ARG A O 1
ATOM 1031 N N . LEU A 1 128 ? 11.337 -1.781 -10.952 1.00 96.50 128 LEU A N 1
ATOM 1032 C CA . LEU A 1 128 ? 11.700 -1.719 -12.371 1.00 96.50 128 LEU A CA 1
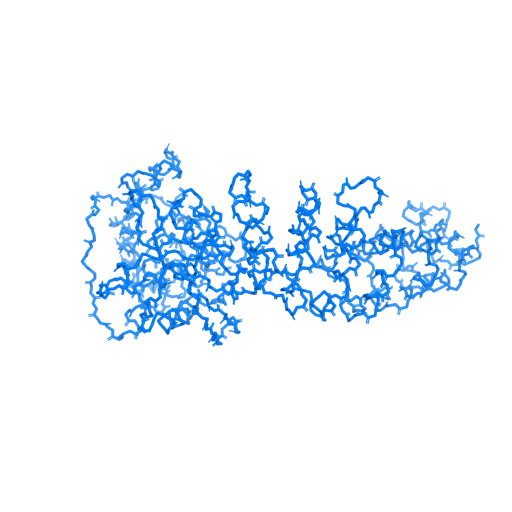ATOM 1033 C C . LEU A 1 128 ? 10.503 -2.047 -13.271 1.00 96.50 128 LEU A C 1
ATOM 1035 O O . LEU A 1 128 ? 10.293 -1.384 -14.286 1.00 96.50 128 LEU A O 1
ATOM 1039 N N . GLY A 1 129 ? 9.668 -3.007 -12.871 1.00 97.19 129 GLY A N 1
ATOM 1040 C CA . GLY A 1 129 ? 8.428 -3.331 -13.573 1.00 97.19 129 GLY A CA 1
ATOM 1041 C C . GLY A 1 129 ? 7.453 -2.153 -13.630 1.00 97.19 129 GLY A C 1
ATOM 1042 O O . GLY A 1 129 ? 6.887 -1.873 -14.686 1.00 97.19 129 GLY A O 1
ATOM 1043 N N . ASN A 1 130 ? 7.276 -1.423 -12.527 1.00 97.44 130 ASN A N 1
ATOM 1044 C CA . ASN A 1 130 ? 6.437 -0.226 -12.500 1.00 97.44 130 ASN A CA 1
ATOM 1045 C C . ASN A 1 130 ? 7.077 0.928 -13.281 1.00 97.44 130 ASN A C 1
ATOM 1047 O O . ASN A 1 130 ? 6.360 1.638 -13.979 1.00 97.44 130 ASN A O 1
ATOM 1051 N N . LEU A 1 131 ? 8.407 1.070 -13.267 1.00 97.69 131 LEU A N 1
ATOM 1052 C CA . LEU A 1 131 ? 9.095 2.038 -14.123 1.00 97.69 131 LEU A CA 1
ATOM 1053 C C . LEU A 1 131 ? 8.853 1.758 -15.615 1.00 97.69 131 LEU A C 1
ATOM 1055 O O . LEU A 1 131 ? 8.579 2.693 -16.359 1.00 97.69 131 LEU A O 1
ATOM 1059 N N . ILE A 1 132 ? 8.873 0.494 -16.053 1.00 98.25 132 ILE A N 1
ATOM 1060 C CA . ILE A 1 132 ? 8.544 0.118 -17.441 1.00 98.25 132 ILE A CA 1
ATOM 1061 C C . ILE A 1 132 ? 7.102 0.498 -17.792 1.00 98.25 132 ILE A C 1
ATOM 1063 O O . ILE A 1 132 ? 6.872 1.071 -18.853 1.00 98.25 132 ILE A O 1
ATOM 1067 N N . LYS A 1 133 ? 6.141 0.266 -16.889 1.00 98.19 133 LYS A N 1
ATOM 1068 C CA . LYS A 1 133 ? 4.749 0.715 -17.084 1.00 98.19 133 LYS A CA 1
ATOM 1069 C C . LYS A 1 133 ? 4.616 2.241 -17.127 1.00 98.19 133 LYS A C 1
ATOM 1071 O O . LYS A 1 133 ? 3.666 2.745 -17.703 1.00 98.19 133 LYS A O 1
ATOM 1076 N N . ILE A 1 134 ? 5.530 2.990 -16.513 1.00 98.31 134 ILE A N 1
ATOM 1077 C CA . ILE A 1 134 ? 5.569 4.454 -16.646 1.00 98.31 134 ILE A CA 1
ATOM 1078 C C . ILE A 1 134 ? 6.196 4.849 -17.985 1.00 98.31 134 ILE A C 1
ATOM 1080 O O . ILE A 1 134 ? 5.720 5.795 -18.599 1.00 98.31 134 ILE A O 1
ATOM 1084 N N . ILE A 1 135 ? 7.241 4.154 -18.448 1.00 98.25 135 ILE A N 1
ATOM 1085 C CA . ILE A 1 135 ? 7.872 4.405 -19.755 1.00 98.25 135 ILE A CA 1
ATOM 1086 C C . ILE A 1 135 ? 6.857 4.189 -20.882 1.00 98.25 135 ILE A C 1
ATOM 1088 O O . ILE A 1 135 ? 6.699 5.055 -21.742 1.00 98.25 135 ILE A O 1
ATOM 1092 N N . ASP A 1 136 ? 6.155 3.059 -20.853 1.00 97.50 136 ASP A N 1
ATOM 1093 C CA . ASP A 1 136 ? 5.168 2.671 -21.854 1.00 97.50 136 ASP A CA 1
ATOM 1094 C C . ASP A 1 136 ? 3.833 2.292 -21.193 1.00 97.50 136 ASP A C 1
ATOM 1096 O O . ASP A 1 136 ? 3.529 1.108 -21.021 1.00 97.50 136 ASP A O 1
ATOM 1100 N N . PRO A 1 137 ? 3.023 3.291 -20.796 1.00 96.56 137 PRO A N 1
ATOM 1101 C CA . PRO A 1 137 ? 1.766 3.042 -20.097 1.00 96.56 137 PRO A CA 1
ATOM 1102 C C . PRO A 1 137 ? 0.772 2.244 -20.941 1.00 96.56 137 PRO A C 1
ATOM 1104 O O . PRO A 1 137 ? 0.033 1.424 -20.403 1.00 96.56 137 PRO A O 1
ATOM 1107 N N . LEU A 1 138 ? 0.760 2.430 -22.263 1.00 94.25 138 LEU A N 1
ATOM 1108 C CA . LEU A 1 138 ? -0.176 1.732 -23.147 1.00 94.25 138 LEU A CA 1
ATOM 1109 C C . LEU A 1 138 ? 0.305 0.328 -23.542 1.00 94.25 138 LEU A C 1
ATOM 1111 O O . LEU A 1 138 ? -0.505 -0.471 -24.016 1.00 94.25 138 LEU A O 1
ATOM 1115 N N . GLY A 1 139 ? 1.589 0.019 -23.340 1.00 94.19 139 GLY A N 1
ATOM 1116 C CA . GLY A 1 139 ? 2.191 -1.253 -23.736 1.00 94.19 139 GLY A CA 1
ATOM 1117 C C . GLY A 1 139 ? 2.225 -1.448 -25.254 1.00 94.19 139 GLY A C 1
ATOM 1118 O O . GLY A 1 139 ? 2.157 -2.583 -25.728 1.00 94.19 139 GLY A O 1
ATOM 1119 N N . ASP A 1 140 ? 2.261 -0.354 -26.018 1.00 94.31 140 ASP A N 1
ATOM 1120 C CA . ASP A 1 140 ? 2.207 -0.356 -27.483 1.00 94.31 140 ASP A CA 1
ATOM 1121 C C . ASP A 1 140 ? 3.585 -0.169 -28.144 1.00 94.31 140 ASP A C 1
ATOM 1123 O O . ASP A 1 140 ? 3.689 -0.125 -29.373 1.00 94.31 140 ASP A O 1
ATOM 1127 N N . GLY A 1 141 ? 4.649 -0.097 -27.340 1.00 93.31 141 GLY A N 1
ATOM 1128 C CA . GLY A 1 141 ? 6.030 0.062 -27.781 1.00 93.31 141 GLY A CA 1
ATOM 1129 C C . GLY A 1 141 ? 6.429 1.506 -28.083 1.00 93.31 141 GLY A C 1
ATOM 1130 O O . GLY A 1 141 ? 7.547 1.735 -28.539 1.00 93.31 141 GLY A O 1
ATOM 1131 N N . THR A 1 142 ? 5.551 2.491 -27.867 1.00 93.38 142 THR A N 1
ATOM 1132 C CA . THR A 1 142 ? 5.827 3.891 -28.241 1.00 93.38 142 THR A CA 1
ATOM 1133 C C . THR A 1 142 ? 6.671 4.644 -27.219 1.00 93.38 142 THR A C 1
ATOM 1135 O O . THR A 1 142 ? 7.305 5.639 -27.573 1.00 93.38 142 THR A O 1
ATOM 1138 N N . GLY A 1 143 ? 6.680 4.194 -25.961 1.00 94.94 143 GLY A N 1
ATOM 1139 C CA . GLY A 1 143 ? 7.405 4.867 -24.886 1.00 94.94 143 GLY A CA 1
ATOM 1140 C C . GLY A 1 143 ? 6.841 6.260 -24.579 1.00 94.94 143 GLY A C 1
ATOM 1141 O O . GLY A 1 143 ? 7.603 7.180 -24.278 1.00 94.94 143 GLY A O 1
ATOM 1142 N N . THR A 1 144 ? 5.522 6.467 -24.700 1.00 96.50 144 THR A N 1
ATOM 1143 C CA . THR A 1 144 ? 4.896 7.795 -24.522 1.00 96.50 144 THR A CA 1
ATOM 1144 C C . THR A 1 144 ? 5.233 8.448 -23.183 1.00 96.50 144 THR A C 1
ATOM 1146 O O . THR A 1 144 ? 5.401 9.667 -23.116 1.00 96.50 144 THR A O 1
ATOM 1149 N N . GLY A 1 145 ? 5.387 7.659 -22.120 1.00 97.12 145 GLY A N 1
ATOM 1150 C CA . GLY A 1 145 ? 5.708 8.139 -20.780 1.00 97.12 145 GLY A CA 1
ATOM 1151 C C . GLY A 1 145 ? 7.203 8.264 -20.486 1.00 97.12 145 GLY A C 1
ATOM 1152 O O . GLY A 1 145 ? 7.578 8.557 -19.350 1.00 97.12 145 GLY A O 1
ATOM 1153 N N . LEU A 1 146 ? 8.075 8.130 -21.492 1.00 96.94 146 LEU A N 1
ATOM 1154 C CA . LEU A 1 146 ? 9.527 8.199 -21.322 1.00 96.94 146 LEU A CA 1
ATOM 1155 C C . LEU A 1 146 ? 9.991 9.470 -20.593 1.00 96.94 146 LEU A C 1
ATOM 1157 O O . LEU A 1 146 ? 10.837 9.411 -19.702 1.00 96.94 146 LEU A O 1
ATOM 1161 N N . SER A 1 147 ? 9.404 10.624 -20.924 1.00 95.62 147 SER A N 1
ATOM 1162 C CA . SER A 1 147 ? 9.745 11.894 -20.267 1.00 95.62 147 SER A CA 1
ATOM 1163 C C . SER A 1 147 ? 9.386 11.919 -18.775 1.00 95.62 147 SER A C 1
ATOM 1165 O O . SER A 1 147 ? 10.091 12.550 -17.987 1.00 95.62 147 SER A O 1
ATOM 1167 N N . VAL A 1 148 ? 8.324 11.214 -18.374 1.00 96.62 148 VAL A N 1
ATOM 1168 C CA . VAL A 1 148 ? 7.902 11.082 -16.975 1.00 96.62 148 VAL A CA 1
ATOM 1169 C C . VAL A 1 148 ? 8.837 10.120 -16.247 1.00 96.62 148 VAL A C 1
ATOM 1171 O O . VAL A 1 148 ? 9.396 10.477 -15.211 1.00 96.62 148 VAL A O 1
ATOM 1174 N N . ALA A 1 149 ? 9.095 8.949 -16.834 1.00 97.19 149 ALA A N 1
ATOM 1175 C CA . ALA A 1 149 ? 10.031 7.964 -16.297 1.00 97.19 149 ALA A CA 1
ATOM 1176 C C . ALA A 1 149 ? 11.439 8.547 -16.097 1.00 97.19 149 ALA A C 1
ATOM 1178 O O . ALA A 1 149 ? 12.054 8.338 -15.052 1.00 97.19 149 ALA A O 1
ATOM 1179 N N . SER A 1 150 ? 11.929 9.337 -17.059 1.00 95.62 150 SER A N 1
ATOM 1180 C CA . SER A 1 150 ? 13.229 10.005 -16.967 1.00 95.62 150 SER A CA 1
ATOM 1181 C C . SER A 1 150 ? 13.299 11.034 -15.838 1.00 95.62 150 SER A C 1
ATOM 1183 O O . SER A 1 150 ? 14.382 11.230 -15.292 1.00 95.62 150 SER A O 1
ATOM 1185 N N . LYS A 1 151 ? 12.201 11.723 -15.503 1.00 94.12 151 LYS A N 1
ATOM 1186 C CA . LYS A 1 151 ? 12.171 12.631 -14.346 1.00 94.12 151 LYS A CA 1
ATOM 1187 C C . LYS A 1 151 ? 12.187 11.829 -13.051 1.00 94.12 151 LYS A C 1
ATOM 1189 O O . LYS A 1 151 ? 13.018 12.088 -12.188 1.00 94.12 151 LYS A O 1
ATOM 1194 N N . ILE A 1 152 ? 11.320 10.819 -12.953 1.00 93.94 152 ILE A N 1
ATOM 1195 C CA . ILE A 1 152 ? 11.182 9.976 -11.761 1.00 93.94 152 ILE A CA 1
ATOM 1196 C C . ILE A 1 152 ? 12.494 9.266 -11.418 1.00 93.94 152 ILE A C 1
ATOM 1198 O O . ILE A 1 152 ? 12.913 9.267 -10.262 1.00 93.94 152 ILE A O 1
ATOM 1202 N N . SER A 1 153 ? 13.197 8.727 -12.415 1.00 93.81 153 SER A N 1
ATOM 1203 C CA . SER A 1 153 ? 14.457 8.007 -12.203 1.00 93.81 153 SER A CA 1
ATOM 1204 C C . SER A 1 153 ? 15.599 8.888 -11.675 1.00 93.81 153 SER A C 1
ATOM 1206 O O . SER A 1 153 ? 16.627 8.365 -11.235 1.00 93.81 153 SER A O 1
ATOM 1208 N N . GLN A 1 154 ? 15.441 10.216 -11.701 1.00 92.25 154 GLN A N 1
ATOM 1209 C CA . GLN A 1 154 ? 16.391 11.193 -11.162 1.00 92.25 154 GLN A CA 1
ATOM 1210 C C . GLN A 1 154 ? 16.033 11.656 -9.743 1.00 92.25 154 GLN A C 1
ATOM 1212 O O . GLN A 1 154 ? 16.865 12.289 -9.091 1.00 92.25 154 GLN A O 1
ATOM 1217 N N . LEU A 1 155 ? 14.837 11.329 -9.244 1.00 91.38 155 LEU A N 1
ATOM 1218 C CA . LEU A 1 155 ? 14.379 11.750 -7.922 1.00 91.38 155 LEU A CA 1
ATOM 1219 C C . LEU A 1 155 ? 15.204 11.088 -6.813 1.00 91.38 155 LEU A C 1
ATOM 1221 O O . LEU A 1 155 ? 15.670 9.947 -6.935 1.00 91.38 155 LEU A O 1
ATOM 1225 N N . VAL A 1 156 ? 15.392 11.820 -5.712 1.00 88.88 156 VAL A N 1
ATOM 1226 C CA . VAL A 1 156 ? 16.204 11.367 -4.573 1.00 88.88 156 VAL A CA 1
ATOM 1227 C C . VAL A 1 156 ? 15.591 10.120 -3.944 1.00 88.88 156 VAL A C 1
ATOM 1229 O O . VAL A 1 156 ? 16.308 9.147 -3.713 1.00 88.88 156 VAL A O 1
ATOM 1232 N N . TRP A 1 157 ? 14.270 10.107 -3.737 1.00 88.44 157 TRP A N 1
ATOM 1233 C CA . TRP A 1 157 ? 13.575 8.963 -3.149 1.00 88.44 157 TRP A CA 1
ATOM 1234 C C . TRP A 1 157 ? 13.637 7.720 -4.044 1.00 88.44 157 TRP A C 1
ATOM 1236 O O . TRP A 1 157 ? 13.801 6.624 -3.518 1.00 88.44 157 TRP A O 1
ATOM 1246 N N . PHE A 1 158 ? 13.598 7.859 -5.376 1.00 89.75 158 PHE A N 1
ATOM 1247 C CA . PHE A 1 158 ? 13.732 6.719 -6.296 1.00 89.75 158 PHE A CA 1
ATOM 1248 C C . PHE A 1 158 ? 15.114 6.064 -6.163 1.00 89.75 158 PHE A C 1
ATOM 1250 O O . PHE A 1 158 ? 15.265 4.845 -6.210 1.00 89.75 158 PHE A O 1
ATOM 1257 N N . ASN A 1 159 ? 16.138 6.889 -5.946 1.00 88.38 159 ASN A N 1
ATOM 1258 C CA . ASN A 1 159 ? 17.529 6.471 -5.810 1.00 88.38 159 ASN A CA 1
ATOM 1259 C C . ASN A 1 159 ? 17.955 6.169 -4.362 1.00 88.38 159 ASN A C 1
ATOM 1261 O O . ASN A 1 159 ? 19.145 5.941 -4.119 1.00 88.38 159 ASN A O 1
ATOM 1265 N N . SER A 1 160 ? 17.013 6.174 -3.414 1.00 86.19 160 SER A N 1
ATOM 1266 C CA . SER A 1 160 ? 17.263 5.852 -2.008 1.00 86.19 160 SER A CA 1
ATOM 1267 C C . SER A 1 160 ? 17.841 4.437 -1.866 1.00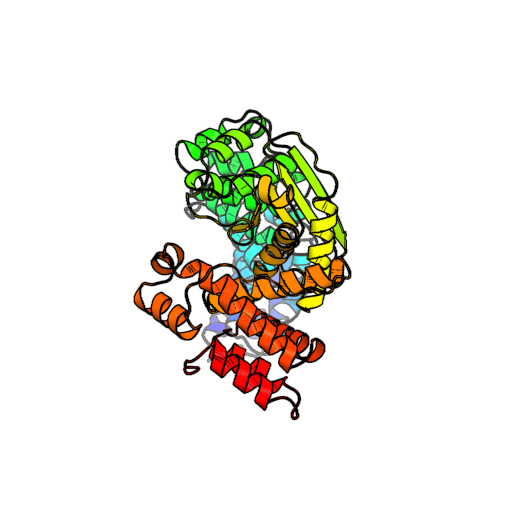 86.19 160 SER A C 1
ATOM 1269 O O . SER A 1 160 ? 17.404 3.539 -2.588 1.00 86.19 160 SER A O 1
ATOM 1271 N N . PRO A 1 161 ? 18.804 4.205 -0.948 1.00 80.88 161 PRO A N 1
ATOM 1272 C CA . PRO A 1 161 ? 19.391 2.882 -0.735 1.00 80.88 161 PRO A CA 1
ATOM 1273 C C . PRO A 1 161 ? 18.385 1.841 -0.232 1.00 80.88 161 PRO A C 1
ATOM 1275 O O . PRO A 1 161 ? 18.674 0.659 -0.327 1.00 80.88 161 PRO A O 1
ATOM 1278 N N . MET A 1 162 ? 17.231 2.260 0.298 1.00 75.12 162 MET A N 1
ATOM 1279 C CA . MET A 1 162 ? 16.166 1.347 0.708 1.00 75.12 162 MET A CA 1
ATOM 1280 C C . MET A 1 162 ? 15.010 1.400 -0.290 1.00 75.12 162 MET A C 1
ATOM 1282 O O . MET A 1 162 ? 14.511 2.484 -0.622 1.00 75.12 162 MET A O 1
ATOM 1286 N N . VAL A 1 163 ? 14.575 0.219 -0.738 1.00 71.50 163 VAL A N 1
ATOM 1287 C CA . VAL A 1 163 ? 13.341 0.039 -1.507 1.00 71.50 163 VAL A CA 1
ATOM 1288 C C . VAL A 1 163 ? 12.194 -0.250 -0.549 1.00 71.50 163 VAL A C 1
ATOM 1290 O O . VAL A 1 163 ? 12.092 -1.330 0.022 1.00 71.50 163 VAL A O 1
ATOM 1293 N N . GLY A 1 164 ? 11.348 0.751 -0.333 1.00 73.06 164 GLY A N 1
ATOM 1294 C CA . GLY A 1 164 ? 10.150 0.655 0.487 1.00 73.06 164 GLY A CA 1
ATOM 1295 C C . GLY A 1 164 ? 8.901 0.378 -0.348 1.00 73.06 164 GLY A C 1
ATOM 1296 O O . GLY A 1 164 ? 8.771 0.858 -1.476 1.00 73.06 164 GLY A O 1
ATOM 1297 N N . ALA A 1 165 ? 7.934 -0.324 0.249 1.00 75.69 165 ALA A N 1
ATOM 1298 C CA . ALA A 1 165 ? 6.635 -0.608 -0.365 1.00 75.69 165 ALA A CA 1
ATOM 1299 C C . ALA A 1 165 ? 5.911 0.665 -0.853 1.00 75.69 165 ALA A C 1
ATOM 1301 O O . ALA A 1 165 ? 5.271 0.638 -1.900 1.00 75.69 165 ALA A O 1
ATOM 1302 N N . TYR A 1 166 ? 6.063 1.793 -0.151 1.00 80.19 166 TYR A N 1
ATOM 1303 C CA . TYR A 1 166 ? 5.458 3.075 -0.535 1.00 80.19 166 TYR A CA 1
ATOM 1304 C C . TYR A 1 166 ? 5.956 3.601 -1.886 1.00 80.19 166 TYR A C 1
ATOM 1306 O O . TYR A 1 166 ? 5.163 4.106 -2.674 1.00 80.19 166 TYR A O 1
ATOM 1314 N N . GLN A 1 167 ? 7.243 3.429 -2.201 1.00 86.94 167 GLN A N 1
ATOM 1315 C CA . GLN A 1 167 ? 7.800 3.873 -3.485 1.00 86.94 167 GLN A CA 1
ATOM 1316 C C . GLN A 1 167 ? 7.202 3.062 -4.632 1.00 86.94 167 GLN A C 1
ATOM 1318 O O . GLN A 1 167 ? 6.805 3.623 -5.649 1.00 86.94 167 GLN A O 1
ATOM 1323 N N . ASN A 1 168 ? 7.081 1.745 -4.456 1.00 90.75 168 ASN A N 1
ATOM 1324 C CA . ASN A 1 168 ? 6.474 0.881 -5.464 1.00 90.75 168 ASN A CA 1
ATOM 1325 C C . ASN A 1 168 ? 4.981 1.163 -5.633 1.00 90.75 168 ASN A C 1
ATOM 1327 O O . ASN A 1 168 ? 4.499 1.186 -6.766 1.00 90.75 168 ASN A O 1
ATOM 1331 N N . GLN A 1 169 ? 4.270 1.436 -4.535 1.00 90.19 169 GLN A N 1
ATOM 1332 C CA . GLN A 1 169 ? 2.873 1.862 -4.575 1.00 90.19 169 GLN A CA 1
ATOM 1333 C C . GLN A 1 169 ? 2.716 3.173 -5.344 1.00 90.19 169 GLN A C 1
ATOM 1335 O O . GLN A 1 169 ? 1.894 3.220 -6.254 1.00 90.19 169 GLN A O 1
ATOM 1340 N N . LEU A 1 170 ? 3.535 4.193 -5.063 1.00 91.50 170 LEU A N 1
ATOM 1341 C CA . LEU A 1 170 ? 3.500 5.443 -5.820 1.00 91.50 170 LEU A CA 1
ATOM 1342 C C . LEU A 1 170 ? 3.731 5.192 -7.315 1.00 91.50 170 LEU A C 1
ATOM 1344 O O . LEU A 1 170 ? 2.938 5.642 -8.134 1.00 91.50 170 LEU A O 1
ATOM 1348 N N . LEU A 1 171 ? 4.781 4.450 -7.686 1.00 95.00 171 LEU A N 1
ATOM 1349 C CA . LEU A 1 171 ? 5.075 4.154 -9.094 1.00 95.00 171 LEU A CA 1
ATOM 1350 C C . LEU A 1 171 ? 3.910 3.427 -9.784 1.00 95.00 171 LEU A C 1
ATOM 1352 O O . LEU A 1 171 ? 3.599 3.710 -10.940 1.00 95.00 171 LEU A O 1
ATOM 1356 N N . SER A 1 172 ? 3.249 2.510 -9.075 1.00 95.62 172 SER A N 1
ATOM 1357 C CA . SER A 1 172 ? 2.059 1.813 -9.566 1.00 95.62 172 SER A CA 1
ATOM 1358 C C . SER A 1 172 ? 0.881 2.772 -9.786 1.00 95.62 172 SER A C 1
ATOM 1360 O O . SER A 1 172 ? 0.246 2.736 -10.840 1.00 95.62 172 SER A O 1
ATOM 1362 N N . GLU A 1 173 ? 0.617 3.674 -8.836 1.00 95.31 173 GLU A N 1
ATOM 1363 C CA . GLU A 1 173 ? -0.461 4.666 -8.935 1.00 95.31 173 GLU A CA 1
ATOM 1364 C C . GLU A 1 173 ? -0.185 5.702 -10.043 1.00 95.31 173 GLU A C 1
ATOM 1366 O O . GLU A 1 173 ? -1.100 6.065 -10.787 1.00 95.31 173 GLU A O 1
ATOM 1371 N N . VAL A 1 174 ? 1.076 6.116 -10.230 1.00 96.44 174 VAL A N 1
ATOM 1372 C CA . VAL A 1 174 ? 1.514 6.959 -11.358 1.00 96.44 174 VAL A CA 1
ATOM 1373 C C . VAL A 1 174 ? 1.261 6.247 -12.687 1.00 96.44 174 VAL A C 1
ATOM 1375 O O . VAL A 1 174 ? 0.663 6.833 -13.589 1.00 96.44 174 VAL A O 1
ATOM 1378 N N . ALA A 1 175 ? 1.680 4.984 -12.818 1.00 97.50 175 ALA A N 1
ATOM 1379 C CA . ALA A 1 175 ? 1.460 4.200 -14.033 1.00 97.50 175 ALA A CA 1
ATOM 1380 C C . ALA A 1 175 ? -0.038 4.063 -14.353 1.00 97.50 175 ALA A C 1
ATOM 1382 O O . ALA A 1 175 ? -0.454 4.287 -15.489 1.00 97.50 175 ALA A O 1
ATOM 1383 N N . ALA A 1 176 ? -0.864 3.760 -13.347 1.00 96.94 176 ALA A N 1
ATOM 1384 C CA . ALA A 1 176 ? -2.314 3.667 -13.502 1.00 96.94 176 ALA A CA 1
ATOM 1385 C C . ALA A 1 176 ? -2.940 4.999 -13.951 1.00 96.94 176 ALA A C 1
ATOM 1387 O O . ALA A 1 176 ? -3.824 5.007 -14.814 1.00 96.94 176 ALA A O 1
ATOM 1388 N N . LEU A 1 177 ? -2.449 6.122 -13.419 1.00 97.00 177 LEU A N 1
ATOM 1389 C CA . LEU A 1 177 ? -2.915 7.445 -13.813 1.00 97.00 177 LEU A CA 1
ATOM 1390 C C . LEU A 1 177 ? -2.532 7.760 -15.262 1.00 97.00 177 LEU A C 1
ATOM 1392 O O . LEU A 1 177 ? -3.395 8.202 -16.011 1.00 97.00 177 LEU A O 1
ATOM 1396 N N . LEU A 1 178 ? -1.299 7.459 -15.682 1.00 97.62 178 LEU A N 1
ATOM 1397 C CA . LEU A 1 178 ? -0.835 7.667 -17.061 1.00 97.62 178 LEU A CA 1
ATOM 1398 C C . LEU A 1 178 ? -1.623 6.849 -18.093 1.00 97.62 178 LEU A C 1
ATOM 1400 O O . LEU A 1 178 ? -1.881 7.339 -19.190 1.00 97.62 178 LEU A O 1
ATOM 1404 N N . VAL A 1 179 ? -2.032 5.624 -17.745 1.00 96.75 179 VAL A N 1
ATOM 1405 C CA . VAL A 1 179 ? -2.905 4.786 -18.590 1.00 96.75 179 VAL A CA 1
ATOM 1406 C C . VAL A 1 179 ? -4.273 5.431 -18.782 1.00 96.75 179 VAL A C 1
ATOM 1408 O O . VAL A 1 179 ? -4.859 5.373 -19.862 1.00 96.75 179 VAL A O 1
ATOM 1411 N N . ARG A 1 180 ? -4.814 6.006 -17.710 1.00 95.19 180 ARG A N 1
ATOM 1412 C CA . ARG A 1 180 ? -6.179 6.525 -17.683 1.00 95.19 180 ARG A CA 1
ATOM 1413 C C . ARG A 1 180 ? -6.283 7.938 -18.255 1.00 95.19 180 ARG A C 1
ATOM 1415 O O . ARG A 1 180 ? -7.244 8.238 -18.955 1.00 95.19 180 ARG A O 1
ATOM 1422 N N . ASP A 1 181 ? -5.343 8.798 -17.891 1.00 96.12 181 ASP A N 1
ATOM 1423 C CA . ASP A 1 181 ? -5.270 10.210 -18.248 1.00 96.12 181 ASP A CA 1
ATOM 1424 C C . ASP A 1 181 ? -3.796 10.637 -18.277 1.00 96.12 181 ASP A C 1
ATOM 1426 O O . ASP A 1 181 ? -3.208 11.027 -17.262 1.00 96.12 181 ASP A O 1
ATOM 1430 N N . PHE A 1 182 ? -3.189 10.503 -19.457 1.00 95.44 182 PHE A N 1
ATOM 1431 C CA . PHE A 1 182 ? -1.768 10.763 -19.655 1.00 95.44 182 PHE A CA 1
ATOM 1432 C C . PHE A 1 182 ? -1.384 12.202 -19.300 1.00 95.44 182 PHE A C 1
ATOM 1434 O O . PHE A 1 182 ? -0.385 12.411 -18.615 1.00 95.44 182 PHE A O 1
ATOM 1441 N N . ASP A 1 183 ? -2.175 13.186 -19.734 1.00 95.00 183 ASP A N 1
ATOM 1442 C CA . ASP A 1 183 ? -1.863 14.603 -19.531 1.00 95.00 183 ASP A CA 1
ATOM 1443 C C . ASP A 1 183 ? -1.899 14.961 -18.041 1.00 95.00 183 ASP A C 1
ATOM 1445 O O . ASP A 1 183 ? -0.978 15.609 -17.532 1.00 95.00 183 ASP A O 1
ATOM 1449 N N . LEU A 1 184 ? -2.913 14.478 -17.314 1.00 95.38 184 LEU A N 1
ATOM 1450 C CA . LEU A 1 184 ? -2.992 14.657 -15.867 1.00 95.38 184 LEU A CA 1
ATOM 1451 C C . LEU A 1 184 ? -1.840 13.940 -15.150 1.00 95.38 184 LEU A C 1
ATOM 1453 O O . LEU A 1 184 ? -1.173 14.547 -14.311 1.00 95.38 184 LEU A O 1
ATOM 1457 N N . GLY A 1 185 ? -1.570 12.677 -15.495 1.00 94.62 185 GLY A N 1
ATOM 1458 C CA . GLY A 1 185 ? -0.483 11.902 -14.894 1.00 94.62 185 GLY A CA 1
ATOM 1459 C C . GLY A 1 185 ? 0.889 12.540 -15.105 1.00 94.62 185 GLY A C 1
ATOM 1460 O O . GLY A 1 185 ? 1.663 12.675 -14.157 1.00 94.62 185 GLY A O 1
ATOM 1461 N N . ALA A 1 186 ? 1.171 13.003 -16.323 1.00 94.38 186 ALA A N 1
ATOM 1462 C CA . ALA A 1 186 ? 2.420 13.672 -16.662 1.00 94.38 186 ALA A CA 1
ATOM 1463 C C . ALA A 1 186 ? 2.565 15.037 -15.972 1.00 94.38 186 ALA A C 1
ATOM 1465 O O . ALA A 1 186 ? 3.676 15.407 -15.581 1.00 94.38 186 ALA A O 1
ATOM 1466 N N . SER A 1 187 ? 1.462 15.776 -15.804 1.00 92.56 187 SER A N 1
ATOM 1467 C CA . SER A 1 187 ? 1.448 17.048 -15.077 1.00 92.56 187 SER A CA 1
ATOM 1468 C C . SER A 1 187 ? 1.751 16.848 -13.592 1.00 92.56 187 SER A C 1
ATOM 1470 O O . SER A 1 187 ? 2.625 17.521 -13.051 1.00 92.56 187 SER A O 1
ATOM 1472 N N . VAL A 1 188 ? 1.059 15.911 -12.937 1.00 91.75 188 VAL A N 1
ATOM 1473 C CA . VAL A 1 188 ? 1.182 15.683 -11.486 1.00 91.75 188 VAL A CA 1
ATOM 1474 C C . VAL A 1 188 ? 2.537 15.077 -11.130 1.00 91.75 188 VAL A C 1
ATOM 1476 O O . VAL A 1 188 ? 3.167 15.510 -10.173 1.00 91.75 188 VAL A O 1
ATOM 1479 N N . ALA A 1 189 ? 3.069 14.169 -11.954 1.00 89.88 189 ALA A N 1
ATOM 1480 C CA . ALA A 1 189 ? 4.419 13.631 -11.762 1.00 89.88 189 ALA A CA 1
ATOM 1481 C C . ALA A 1 189 ? 5.538 14.692 -11.875 1.00 89.88 189 ALA A C 1
ATOM 1483 O O . ALA A 1 189 ? 6.691 14.406 -11.554 1.00 89.88 189 ALA A O 1
ATOM 1484 N N . GLY A 1 190 ? 5.224 15.899 -12.361 1.00 87.00 190 GLY A N 1
ATOM 1485 C CA . GLY A 1 190 ? 6.136 17.040 -12.418 1.00 87.00 190 GLY A CA 1
ATOM 1486 C C . GLY A 1 190 ? 5.953 18.076 -11.304 1.00 87.00 190 GLY A C 1
ATOM 1487 O O . GLY A 1 190 ? 6.610 19.113 -11.378 1.00 87.00 190 GLY A O 1
ATOM 1488 N N . MET A 1 191 ? 5.062 17.845 -10.335 1.00 88.12 191 MET A N 1
ATOM 1489 C CA . MET A 1 191 ? 4.774 18.795 -9.253 1.00 88.12 191 MET A CA 1
ATOM 1490 C C . MET A 1 191 ? 5.843 18.782 -8.142 1.00 88.12 191 MET A C 1
ATOM 1492 O O . MET A 1 191 ? 6.578 17.800 -8.024 1.00 88.12 191 MET A O 1
ATOM 1496 N N . PRO A 1 192 ? 5.949 19.858 -7.333 1.00 82.50 192 PRO A N 1
ATOM 1497 C CA . PRO A 1 192 ? 7.016 20.016 -6.341 1.00 82.50 192 PRO A CA 1
ATOM 1498 C C . PRO A 1 192 ? 7.087 18.913 -5.281 1.00 82.50 192 PRO A C 1
ATOM 1500 O O . PRO A 1 192 ? 8.195 18.453 -5.007 1.00 82.50 192 PRO A O 1
ATOM 1503 N N . PHE A 1 193 ? 5.947 18.443 -4.756 1.00 82.12 193 PHE A N 1
ATOM 1504 C CA . PHE A 1 193 ? 5.908 17.402 -3.715 1.00 82.12 193 PHE A CA 1
ATOM 1505 C C . PHE A 1 193 ? 6.704 16.142 -4.115 1.00 82.12 193 PHE A C 1
ATOM 1507 O O . PHE A 1 193 ? 7.472 15.601 -3.328 1.00 82.12 193 PHE A O 1
ATOM 1514 N N . MET A 1 194 ? 6.669 15.762 -5.403 1.00 83.62 194 MET A N 1
ATOM 1515 C CA . MET A 1 194 ? 7.421 14.618 -5.941 1.00 83.62 194 MET A CA 1
ATOM 1516 C C . MET A 1 194 ? 8.944 14.751 -5.790 1.00 83.62 194 MET A C 1
ATOM 1518 O O . MET A 1 194 ? 9.655 13.746 -5.865 1.00 83.62 194 MET A O 1
ATOM 1522 N N . ALA A 1 195 ? 9.474 15.972 -5.678 1.00 79.88 195 ALA A N 1
ATOM 1523 C CA . ALA A 1 195 ? 10.908 16.243 -5.687 1.00 79.88 195 ALA A CA 1
ATOM 1524 C C . ALA A 1 195 ? 11.546 16.287 -4.294 1.00 79.88 195 ALA A C 1
ATOM 1526 O O . ALA A 1 195 ? 12.746 16.017 -4.185 1.00 79.88 195 ALA A O 1
ATOM 1527 N N . GLU A 1 196 ? 10.783 16.640 -3.260 1.00 72.50 196 GLU A N 1
ATOM 1528 C CA . GLU A 1 196 ? 11.325 16.932 -1.930 1.00 72.50 196 GLU A CA 1
ATOM 1529 C C . GLU A 1 196 ? 11.475 15.669 -1.085 1.00 72.50 196 GLU A C 1
ATOM 1531 O O . GLU A 1 196 ? 12.575 15.355 -0.617 1.00 72.50 196 GLU A O 1
ATOM 1536 N N . SER A 1 197 ? 10.395 14.907 -0.937 1.00 74.88 197 SER A N 1
ATOM 1537 C CA . SER A 1 197 ? 10.391 13.653 -0.195 1.00 74.88 197 SER A CA 1
ATOM 1538 C C . SER A 1 197 ? 9.316 12.705 -0.741 1.00 74.88 197 SER A C 1
ATOM 1540 O O . SER A 1 197 ? 8.703 12.995 -1.761 1.00 74.88 197 SER A O 1
ATOM 1542 N N . LEU A 1 198 ? 9.200 11.510 -0.160 1.00 79.31 198 LEU A N 1
ATOM 1543 C CA . LEU A 1 198 ? 8.091 10.612 -0.459 1.00 79.31 198 LEU A CA 1
ATOM 1544 C C . LEU A 1 198 ? 7.405 10.263 0.853 1.00 79.31 198 LEU A C 1
ATOM 1546 O O . LEU A 1 198 ? 7.955 9.496 1.652 1.00 79.31 198 LEU A O 1
ATOM 1550 N N . GLU A 1 199 ? 6.202 10.782 1.027 1.00 81.69 199 GLU A N 1
ATOM 1551 C CA . GLU A 1 199 ? 5.347 10.554 2.180 1.00 81.69 199 GLU A CA 1
ATOM 1552 C C . GLU A 1 199 ? 4.125 9.708 1.791 1.00 81.69 199 GLU A C 1
ATOM 1554 O O . GLU A 1 199 ? 3.827 9.455 0.620 1.00 81.69 199 GLU A O 1
ATOM 1559 N N . ASN A 1 200 ? 3.420 9.174 2.787 1.00 81.69 200 ASN A N 1
ATOM 1560 C CA . ASN A 1 200 ? 2.297 8.270 2.534 1.00 81.69 200 ASN A CA 1
ATOM 1561 C C . ASN A 1 200 ? 1.109 8.999 1.870 1.00 81.69 200 ASN A C 1
ATOM 1563 O O . ASN A 1 200 ? 0.421 8.424 1.020 1.00 81.69 200 ASN A O 1
ATOM 1567 N N . HIS A 1 201 ? 0.907 10.279 2.180 1.00 86.12 201 HIS A N 1
ATOM 1568 C CA . HIS A 1 201 ? -0.104 11.108 1.531 1.00 86.12 201 HIS A CA 1
ATOM 1569 C C . HIS A 1 201 ? 0.162 11.373 0.039 1.00 86.12 201 HIS A C 1
ATOM 1571 O O . HIS A 1 201 ? -0.799 11.591 -0.698 1.00 86.12 201 HIS A O 1
ATOM 1577 N N . ASP A 1 202 ? 1.398 11.251 -0.458 1.00 87.62 202 ASP A N 1
ATOM 1578 C CA . ASP A 1 202 ? 1.689 11.369 -1.898 1.00 87.62 202 ASP A CA 1
ATOM 1579 C C . ASP A 1 202 ? 1.033 10.233 -2.685 1.00 87.62 202 ASP A C 1
ATOM 1581 O O . ASP A 1 202 ? 0.406 10.434 -3.729 1.00 87.62 202 ASP A O 1
ATOM 1585 N N . VAL A 1 203 ? 1.103 9.017 -2.135 1.00 88.12 203 VAL A N 1
ATOM 1586 C CA . VAL A 1 203 ? 0.373 7.856 -2.661 1.00 88.12 203 VAL A CA 1
ATOM 1587 C C . VAL A 1 203 ? -1.135 8.118 -2.588 1.00 88.12 203 VAL A C 1
ATOM 1589 O O . VAL A 1 203 ? -1.870 7.807 -3.528 1.00 88.12 203 VAL A O 1
ATOM 1592 N N . GLY A 1 204 ? -1.599 8.723 -1.490 1.00 87.62 204 GLY A N 1
ATOM 1593 C CA . GLY A 1 204 ? -2.994 9.112 -1.283 1.00 87.62 204 GLY A CA 1
ATOM 1594 C C . GLY A 1 204 ? -3.518 10.127 -2.308 1.00 87.62 204 GLY A C 1
ATOM 1595 O O . GLY A 1 204 ? -4.649 9.980 -2.785 1.00 87.62 204 GLY A O 1
ATOM 1596 N N . LEU A 1 205 ? -2.696 11.093 -2.728 1.00 91.19 205 LEU A N 1
ATOM 1597 C CA . LEU A 1 205 ? -3.010 12.038 -3.800 1.00 91.19 205 LEU A CA 1
ATOM 1598 C C . LEU A 1 205 ? -3.182 11.321 -5.144 1.00 91.19 205 LEU A C 1
ATOM 1600 O O . LEU A 1 205 ? -4.210 11.498 -5.801 1.00 91.19 205 LEU A O 1
ATOM 1604 N N . PHE A 1 206 ? -2.232 10.475 -5.556 1.00 92.38 206 PHE A N 1
ATOM 1605 C CA . PHE A 1 206 ? -2.372 9.742 -6.821 1.00 92.38 206 PHE A CA 1
ATOM 1606 C C . PHE A 1 206 ? -3.565 8.787 -6.804 1.00 92.38 206 PHE A C 1
ATOM 1608 O O . PHE A 1 206 ? -4.306 8.724 -7.787 1.00 92.38 206 PHE A O 1
ATOM 1615 N N . ARG A 1 207 ? -3.820 8.111 -5.679 1.00 90.62 207 ARG A N 1
ATOM 1616 C CA . ARG A 1 207 ? -5.014 7.277 -5.515 1.00 90.62 207 ARG A CA 1
ATOM 1617 C C . ARG A 1 207 ? -6.293 8.105 -5.634 1.00 90.62 207 ARG A C 1
ATOM 1619 O O . ARG A 1 207 ? -7.204 7.722 -6.361 1.00 90.62 207 ARG A O 1
ATOM 1626 N N . THR A 1 208 ? -6.337 9.280 -5.006 1.00 92.12 208 THR A N 1
ATOM 1627 C CA . THR A 1 208 ? -7.454 10.229 -5.129 1.00 92.12 208 THR A CA 1
ATOM 1628 C C . THR A 1 208 ? -7.700 10.604 -6.580 1.00 92.12 208 THR A C 1
ATOM 1630 O O . THR A 1 208 ? -8.830 10.507 -7.067 1.00 92.12 208 THR A O 1
ATOM 1633 N N . LEU A 1 209 ? -6.640 10.968 -7.303 1.00 95.00 209 LEU A N 1
ATOM 1634 C CA . LEU A 1 209 ? -6.735 11.276 -8.721 1.00 95.00 209 LEU A CA 1
ATOM 1635 C C . LEU A 1 209 ? -7.244 10.067 -9.494 1.00 95.00 209 LEU A C 1
ATOM 1637 O O . LEU A 1 209 ? -8.146 10.253 -10.303 1.00 95.00 209 LEU A O 1
ATOM 1641 N N . ASN A 1 210 ? -6.754 8.855 -9.208 1.00 93.56 210 ASN A N 1
ATOM 1642 C CA . ASN A 1 210 ? -7.180 7.580 -9.796 1.00 93.56 210 ASN A CA 1
ATOM 1643 C C . ASN A 1 210 ? -8.612 7.155 -9.439 1.00 93.56 210 ASN A C 1
ATOM 1645 O O . ASN A 1 210 ? -9.204 6.375 -10.190 1.00 93.56 210 ASN A O 1
ATOM 1649 N N . GLU A 1 211 ? -9.218 7.694 -8.382 1.00 91.69 211 GLU A N 1
ATOM 1650 C CA . GLU A 1 211 ? -10.571 7.370 -7.905 1.00 91.69 211 GLU A CA 1
ATOM 1651 C C . GLU A 1 211 ? -11.636 8.380 -8.349 1.00 91.69 211 GLU A C 1
ATOM 1653 O O . GLU A 1 211 ? -12.708 7.971 -8.804 1.00 91.69 211 GLU A O 1
ATOM 1658 N N . LEU A 1 212 ? -11.345 9.682 -8.291 1.00 92.81 212 LEU A N 1
ATOM 1659 C CA . LEU A 1 212 ? -12.292 10.729 -8.686 1.00 92.81 212 LEU A CA 1
ATOM 1660 C C . LEU A 1 212 ? -12.580 10.702 -10.194 1.00 92.81 212 LEU A C 1
ATOM 1662 O O . LEU A 1 212 ? -11.739 10.312 -11.010 1.00 92.81 212 LEU A O 1
ATOM 1666 N N . ARG A 1 213 ? -13.799 11.086 -10.588 1.00 91.62 213 ARG A N 1
ATOM 1667 C CA . ARG A 1 213 ? -14.271 11.082 -11.984 1.00 91.62 213 ARG A CA 1
ATOM 1668 C C . ARG A 1 213 ? -15.141 12.304 -12.264 1.00 91.62 213 ARG A C 1
ATOM 1670 O O . ARG A 1 213 ? -15.763 12.837 -11.353 1.00 91.62 213 ARG A O 1
ATOM 1677 N N . GLY A 1 214 ? -15.235 12.685 -13.540 1.00 93.62 214 GLY A N 1
ATOM 1678 C CA . GLY A 1 214 ? -16.175 13.707 -14.011 1.00 93.62 214 GLY A CA 1
ATOM 1679 C C . GLY A 1 214 ? -16.031 15.037 -13.270 1.00 93.62 214 GLY A C 1
ATOM 1680 O O . GLY A 1 214 ? -14.914 15.507 -13.060 1.00 93.62 214 GLY A O 1
ATOM 1681 N N . GLU A 1 215 ? -17.164 15.606 -12.857 1.00 94.88 215 GLU A N 1
ATOM 1682 C CA . GLU A 1 215 ? -17.237 16.910 -12.183 1.00 94.88 215 GLU A CA 1
ATOM 1683 C C . GLU A 1 215 ? -16.428 16.960 -10.877 1.00 94.88 215 GLU A C 1
ATOM 1685 O O . GLU A 1 215 ? -15.889 18.012 -10.547 1.00 94.88 215 GLU A O 1
ATOM 1690 N N . ASP A 1 216 ? -16.286 15.845 -10.150 1.00 94.62 216 ASP A N 1
ATOM 1691 C CA . ASP A 1 216 ? -15.529 15.818 -8.890 1.00 94.62 216 ASP A CA 1
ATOM 1692 C C . ASP A 1 216 ? -14.018 15.920 -9.134 1.00 94.62 216 ASP A C 1
ATOM 1694 O O . ASP A 1 216 ? -13.313 16.637 -8.420 1.00 94.62 216 ASP A O 1
ATOM 1698 N N . LEU A 1 217 ? -13.517 15.230 -10.167 1.00 95.81 217 LEU A N 1
ATOM 1699 C CA . LEU A 1 217 ? -12.118 15.355 -10.577 1.00 95.81 217 LEU A CA 1
ATOM 1700 C C . LEU A 1 217 ? -11.851 16.763 -11.118 1.00 95.81 217 LEU A C 1
ATOM 1702 O O . LEU A 1 217 ? -10.869 17.380 -10.724 1.00 95.81 217 LEU A O 1
ATOM 1706 N N . GLU A 1 218 ? -12.750 17.295 -11.951 1.00 95.75 218 GLU A N 1
ATOM 1707 C CA . GLU A 1 218 ? -12.643 18.661 -12.474 1.00 95.75 218 GLU A CA 1
ATOM 1708 C C . GLU A 1 218 ? -12.665 19.703 -11.345 1.00 95.75 218 GLU A C 1
ATOM 1710 O O . GLU A 1 218 ? -11.885 20.658 -11.360 1.00 95.75 218 GLU A O 1
ATOM 1715 N N . ALA A 1 219 ? -13.505 19.514 -10.324 1.00 95.62 219 ALA A N 1
ATOM 1716 C CA . ALA A 1 219 ? -13.556 20.387 -9.157 1.00 95.62 219 ALA A CA 1
ATOM 1717 C C . ALA A 1 219 ? -12.224 20.410 -8.394 1.00 95.62 219 ALA A C 1
ATOM 1719 O O . ALA A 1 219 ? -11.813 21.481 -7.955 1.00 95.62 219 ALA A O 1
ATOM 1720 N N . LEU A 1 220 ? -11.531 19.272 -8.279 1.00 95.19 220 LEU A N 1
ATOM 1721 C CA . LEU A 1 220 ? -10.192 19.196 -7.692 1.00 95.19 220 LEU A CA 1
ATOM 1722 C C . LEU A 1 220 ? -9.132 19.835 -8.603 1.00 95.19 220 LEU A C 1
ATOM 1724 O O . LEU A 1 220 ? -8.446 20.769 -8.198 1.00 95.19 220 LEU A O 1
ATOM 1728 N N . THR A 1 221 ? -9.021 19.390 -9.855 1.00 95.38 221 THR A N 1
ATOM 1729 C CA . THR A 1 221 ? -7.947 19.832 -10.762 1.00 95.38 221 THR A CA 1
ATOM 1730 C C . THR A 1 221 ? -8.106 21.283 -11.228 1.00 95.38 221 THR A C 1
ATOM 1732 O O . THR A 1 221 ? -7.196 21.869 -11.816 1.00 95.38 221 THR A O 1
ATOM 1735 N N . SER A 1 222 ? -9.276 21.891 -11.005 1.00 95.12 222 SER A N 1
ATOM 1736 C CA . SER A 1 222 ? -9.528 23.303 -11.304 1.00 95.12 222 SER A CA 1
ATOM 1737 C C . SER A 1 222 ? -9.062 24.265 -10.210 1.00 95.12 222 SER A C 1
ATOM 1739 O O . SER A 1 222 ? -8.958 25.464 -10.513 1.00 95.12 222 SER A O 1
ATOM 1741 N N . GLN A 1 223 ? -8.753 23.770 -9.004 1.00 94.62 223 GLN A N 1
ATOM 1742 C CA . GLN A 1 223 ? -8.304 24.592 -7.882 1.00 94.62 223 GLN A CA 1
ATOM 1743 C C . GLN A 1 223 ? -7.009 25.343 -8.205 1.00 94.62 223 GLN A C 1
ATOM 1745 O O . GLN A 1 223 ? -6.169 24.867 -8.968 1.00 94.62 223 GLN A O 1
ATOM 1750 N N . ALA A 1 224 ? -6.861 26.545 -7.638 1.00 92.75 224 ALA A N 1
ATOM 1751 C CA . ALA A 1 224 ? -5.678 27.377 -7.864 1.00 92.75 224 ALA A CA 1
ATOM 1752 C C . ALA A 1 224 ? -4.405 26.680 -7.367 1.00 92.75 224 ALA A C 1
ATOM 1754 O O . ALA A 1 224 ? -3.453 26.588 -8.135 1.00 92.75 224 ALA A O 1
ATOM 1755 N N . TRP A 1 225 ? -4.474 26.116 -6.160 1.00 91.25 225 TRP A N 1
ATOM 1756 C CA . TRP A 1 225 ? -3.397 25.362 -5.524 1.00 91.25 225 TRP A CA 1
ATOM 1757 C C . TRP A 1 225 ? -3.017 24.070 -6.272 1.00 91.25 225 TRP A C 1
ATOM 1759 O O . TRP A 1 225 ? -1.869 23.654 -6.358 1.00 91.25 225 TRP A O 1
ATOM 1769 N N . PHE A 1 226 ? -3.988 23.436 -6.934 1.00 93.50 226 PHE A N 1
ATOM 1770 C CA . PHE A 1 226 ? -3.671 22.285 -7.775 1.00 93.50 226 PHE A CA 1
ATOM 1771 C C . PHE A 1 226 ? -2.868 22.704 -9.019 1.00 93.50 226 PHE A C 1
ATOM 1773 O O . PHE A 1 226 ? -2.033 21.955 -9.520 1.00 93.50 226 PHE A O 1
ATOM 1780 N N . LYS A 1 227 ? -3.139 23.900 -9.557 1.00 91.75 227 LYS A N 1
ATOM 1781 C CA . LYS A 1 227 ? -2.541 24.389 -10.808 1.00 91.75 227 LYS A CA 1
ATOM 1782 C C . LYS A 1 227 ? -1.171 25.029 -10.630 1.00 91.75 227 LYS A C 1
ATOM 1784 O O . LYS A 1 227 ? -0.391 24.991 -11.580 1.00 91.75 227 LYS A O 1
ATOM 1789 N N . ASP A 1 228 ? -0.905 25.674 -9.498 1.00 90.06 228 ASP A N 1
ATOM 1790 C CA . ASP A 1 228 ? 0.425 26.216 -9.191 1.00 90.06 228 ASP A CA 1
ATOM 1791 C C . ASP A 1 228 ? 1.382 25.144 -8.639 1.00 90.06 228 ASP A C 1
ATOM 1793 O O . ASP A 1 228 ? 2.596 25.293 -8.792 1.00 90.06 228 ASP A O 1
ATOM 1797 N N . GLY A 1 229 ? 0.833 24.021 -8.172 1.00 89.25 229 GLY A N 1
ATOM 1798 C CA . GLY A 1 229 ? 1.536 22.775 -7.901 1.00 89.25 229 GLY A CA 1
ATOM 1799 C C . GLY A 1 229 ? 1.306 22.345 -6.462 1.00 89.25 229 GLY A C 1
ATOM 1800 O O . GLY A 1 229 ? 1.713 23.055 -5.553 1.00 89.25 229 GLY A O 1
ATOM 1801 N N . VAL A 1 230 ? 0.714 21.160 -6.297 1.00 89.88 230 VAL A N 1
ATOM 1802 C CA . VAL A 1 230 ? 0.330 20.613 -4.990 1.00 89.88 230 VAL A CA 1
ATOM 1803 C C . VAL A 1 230 ? 1.542 20.512 -4.060 1.00 89.88 230 VAL A C 1
ATOM 1805 O O . VAL A 1 230 ? 2.580 19.972 -4.464 1.00 89.88 230 VAL A O 1
ATOM 1808 N N . ASP A 1 231 ? 1.399 21.019 -2.837 1.00 87.31 231 ASP A N 1
ATOM 1809 C CA . ASP A 1 231 ? 2.345 20.806 -1.736 1.00 87.31 231 ASP A CA 1
ATOM 1810 C C . ASP A 1 231 ? 1.922 19.645 -0.807 1.00 87.31 231 ASP A C 1
ATOM 1812 O O . ASP A 1 231 ? 0.854 19.051 -0.971 1.00 87.31 231 ASP A O 1
ATOM 1816 N N . ASP A 1 232 ? 2.764 19.295 0.169 1.00 85.00 232 ASP A N 1
ATOM 1817 C CA . ASP A 1 232 ? 2.515 18.177 1.095 1.00 85.00 232 ASP A CA 1
ATOM 1818 C C . ASP A 1 232 ? 1.229 18.369 1.928 1.00 85.00 232 ASP A C 1
ATOM 1820 O O . ASP A 1 232 ? 0.464 17.431 2.165 1.00 85.00 232 ASP A O 1
ATOM 1824 N N . ASP A 1 233 ? 0.939 19.602 2.357 1.00 87.88 233 ASP A N 1
ATOM 1825 C CA . ASP A 1 233 ? -0.260 19.914 3.143 1.00 87.88 233 ASP A CA 1
ATOM 1826 C C . ASP A 1 233 ? -1.527 19.706 2.291 1.00 87.88 233 ASP A C 1
ATOM 1828 O O . ASP A 1 233 ? -2.527 19.127 2.732 1.00 87.88 233 ASP A O 1
ATOM 1832 N N . GLU A 1 234 ? -1.479 20.118 1.032 1.00 90.56 234 GLU A N 1
ATOM 1833 C CA . GLU A 1 234 ? -2.547 19.927 0.060 1.00 90.56 234 GLU A CA 1
ATOM 1834 C C . GLU A 1 234 ? -2.712 18.455 -0.354 1.00 90.56 234 GLU A C 1
ATOM 1836 O O . GLU A 1 234 ? -3.844 17.989 -0.533 1.00 90.56 234 GLU A O 1
ATOM 1841 N N . ALA A 1 235 ? -1.625 17.681 -0.425 1.00 89.38 235 ALA A N 1
ATOM 1842 C CA . ALA A 1 235 ? -1.662 16.239 -0.670 1.00 89.38 235 ALA A CA 1
ATOM 1843 C C . ALA A 1 235 ? -2.330 15.460 0.486 1.00 89.38 235 ALA A C 1
ATOM 1845 O O . ALA A 1 235 ? -3.143 14.553 0.242 1.00 89.38 235 ALA A O 1
ATOM 1846 N N . ILE A 1 236 ? -2.098 15.866 1.744 1.00 89.44 236 ILE A N 1
ATOM 1847 C CA . ILE A 1 236 ? -2.828 15.346 2.918 1.00 89.44 236 ILE A CA 1
ATOM 1848 C C . ILE A 1 236 ? -4.336 15.570 2.750 1.00 89.44 236 ILE A C 1
ATOM 1850 O O . ILE A 1 236 ? -5.139 14.656 2.963 1.00 89.44 236 ILE A O 1
ATOM 1854 N N . VAL A 1 237 ? -4.744 16.776 2.345 1.00 91.00 237 VAL A N 1
ATOM 1855 C CA . VAL A 1 237 ? -6.165 17.105 2.137 1.00 91.00 237 VAL A CA 1
ATOM 1856 C C . VAL A 1 237 ? -6.752 16.284 0.994 1.00 91.00 237 VAL A C 1
ATOM 1858 O O . VAL A 1 237 ? -7.858 15.751 1.135 1.00 91.00 237 VAL A O 1
ATOM 1861 N N . ALA A 1 238 ? -6.021 16.146 -0.114 1.00 90.31 238 ALA A N 1
ATOM 1862 C CA . ALA A 1 238 ? -6.469 15.403 -1.284 1.00 90.31 238 ALA A CA 1
ATOM 1863 C C . ALA A 1 238 ? -6.837 13.956 -0.931 1.00 90.31 238 ALA A C 1
ATOM 1865 O O . ALA A 1 238 ? -7.911 13.499 -1.320 1.00 90.31 238 ALA A O 1
ATOM 1866 N N . THR A 1 239 ? -6.026 13.294 -0.099 1.00 87.56 239 THR A N 1
ATOM 1867 C CA . THR A 1 239 ? -6.231 11.910 0.374 1.00 87.56 239 THR A CA 1
ATOM 1868 C C . THR A 1 239 ? -7.616 11.668 0.998 1.00 87.56 239 THR A C 1
ATOM 1870 O O . THR A 1 239 ? -8.150 10.558 0.951 1.00 87.56 239 THR A O 1
ATOM 1873 N N . ILE A 1 240 ? -8.239 12.704 1.562 1.00 87.44 240 ILE A N 1
ATOM 1874 C CA . ILE A 1 240 ? -9.530 12.616 2.257 1.00 87.44 240 ILE A CA 1
ATOM 1875 C C . ILE A 1 240 ? -10.715 12.720 1.277 1.00 87.44 240 ILE A C 1
ATOM 1877 O O . ILE A 1 240 ? -11.796 12.159 1.521 1.00 87.44 240 ILE A O 1
ATOM 1881 N N . LEU A 1 241 ? -10.528 13.428 0.158 1.00 89.56 241 LEU A N 1
ATOM 1882 C CA . LEU A 1 241 ? -11.594 13.884 -0.738 1.00 89.56 241 LEU A CA 1
ATOM 1883 C C . LEU A 1 241 ? -12.485 12.770 -1.318 1.00 89.56 241 LEU A C 1
ATOM 1885 O O . LEU A 1 241 ? -13.708 12.952 -1.271 1.00 89.56 241 LEU A O 1
ATOM 1889 N N . PRO A 1 242 ? -11.967 11.622 -1.815 1.00 87.81 242 PRO A N 1
ATOM 1890 C CA . PRO A 1 242 ? -12.801 10.599 -2.459 1.00 87.81 242 PRO A CA 1
ATOM 1891 C C . PRO A 1 242 ? -13.935 10.088 -1.573 1.00 87.81 242 PRO A C 1
ATOM 1893 O O . PRO A 1 242 ? -15.059 9.862 -2.029 1.00 87.81 242 PRO A O 1
ATOM 1896 N N . SER A 1 243 ? -13.667 9.950 -0.274 1.00 81.25 243 SER A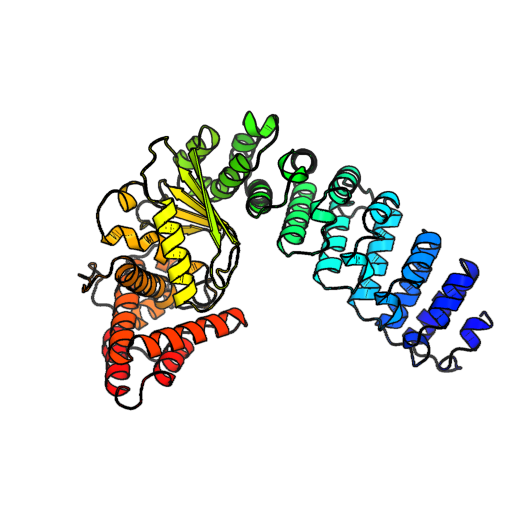 N 1
ATOM 1897 C CA . SER A 1 243 ? -14.688 9.511 0.673 1.00 81.25 243 SER A CA 1
ATOM 1898 C C . SER A 1 243 ? -15.807 10.534 0.858 1.00 81.25 243 SER A C 1
ATOM 1900 O O . SER A 1 243 ? -16.969 10.161 1.046 1.00 81.25 243 SER A O 1
ATOM 1902 N N . GLN A 1 244 ? -15.464 11.821 0.793 1.00 85.69 244 GLN A N 1
ATOM 1903 C CA . GLN A 1 244 ? -16.364 12.914 1.125 1.00 85.69 244 GLN A CA 1
ATOM 1904 C C . GLN A 1 244 ? -17.348 13.181 -0.007 1.00 85.69 244 GLN A C 1
ATOM 1906 O O . GLN A 1 244 ? -18.479 13.556 0.279 1.00 85.69 244 GLN A O 1
ATOM 1911 N N . VAL A 1 245 ? -16.987 12.881 -1.260 1.00 86.50 245 VAL A N 1
ATOM 1912 C CA . VAL A 1 245 ? -17.884 13.009 -2.424 1.00 86.50 245 VAL A CA 1
ATOM 1913 C C . VAL A 1 245 ? -19.254 12.377 -2.165 1.00 86.50 245 VAL A C 1
ATOM 1915 O O . VAL A 1 245 ? -20.281 12.985 -2.448 1.00 86.50 245 VAL A O 1
ATOM 1918 N N . ARG A 1 246 ? -19.290 11.164 -1.594 1.00 80.25 246 ARG A N 1
ATOM 1919 C CA . ARG A 1 246 ? -20.553 10.456 -1.314 1.00 80.25 246 ARG A CA 1
ATOM 1920 C C . ARG A 1 246 ? -21.072 10.678 0.098 1.00 80.25 246 ARG A C 1
ATOM 1922 O O . ARG A 1 246 ? -22.281 10.740 0.292 1.00 80.25 246 ARG A O 1
ATOM 1929 N N . ARG A 1 247 ? -20.171 10.750 1.076 1.00 78.44 247 ARG A N 1
ATOM 1930 C CA . ARG A 1 247 ? -20.533 10.816 2.495 1.00 78.44 247 ARG A CA 1
ATOM 1931 C C . ARG A 1 247 ? -21.026 12.201 2.895 1.00 78.44 247 ARG A C 1
ATOM 1933 O O . ARG A 1 247 ? -22.091 12.334 3.490 1.00 78.44 247 ARG A O 1
ATOM 1940 N N . SER A 1 248 ? -20.272 13.231 2.527 1.00 84.44 248 SER A N 1
ATOM 1941 C CA . SER A 1 248 ? -20.591 14.624 2.823 1.00 84.44 248 SER A CA 1
ATOM 1942 C C . SER A 1 248 ? -20.118 15.530 1.679 1.00 84.44 248 SER A C 1
ATOM 1944 O O . SER A 1 248 ? -19.019 16.094 1.735 1.00 84.44 248 SER A O 1
ATOM 1946 N N . PRO A 1 249 ? -20.948 15.718 0.632 1.00 87.31 249 PRO A N 1
ATOM 1947 C CA . PRO A 1 249 ? -20.625 16.621 -0.474 1.00 87.31 249 PRO A CA 1
ATOM 1948 C C . PRO A 1 249 ? -20.337 18.061 -0.016 1.00 87.31 249 PRO A C 1
ATOM 1950 O O . PRO A 1 249 ? -19.628 18.804 -0.693 1.00 87.31 249 PRO A O 1
ATOM 1953 N N . GLU A 1 250 ? -20.885 18.479 1.132 1.00 87.12 250 GLU A N 1
ATOM 1954 C CA . GLU A 1 250 ? -20.547 19.766 1.744 1.00 87.12 250 GLU A CA 1
ATOM 1955 C C . GLU A 1 250 ? -19.097 19.791 2.246 1.00 87.12 250 GLU A C 1
ATOM 1957 O O . GLU A 1 250 ? -18.379 20.742 1.934 1.00 87.12 250 GLU A O 1
ATOM 1962 N N . ASN A 1 251 ? -18.642 18.753 2.962 1.00 87.00 251 ASN A N 1
ATOM 1963 C CA . ASN A 1 251 ? -17.246 18.662 3.398 1.00 87.00 251 ASN A CA 1
ATOM 1964 C C . ASN A 1 251 ? -16.299 18.667 2.200 1.00 87.00 251 ASN A C 1
ATOM 1966 O O . ASN A 1 251 ? -15.317 19.398 2.228 1.00 87.00 251 ASN A O 1
ATOM 1970 N N . PHE A 1 252 ? -16.612 17.907 1.145 1.00 90.12 252 PHE A N 1
ATOM 1971 C CA . PHE A 1 252 ? -15.815 17.887 -0.085 1.00 90.12 252 PHE A CA 1
ATOM 1972 C C . PHE A 1 252 ? -15.604 19.307 -0.634 1.00 90.12 252 PHE A C 1
ATOM 1974 O O . PHE A 1 252 ? -14.471 19.748 -0.809 1.00 90.12 252 PHE A O 1
ATOM 1981 N N . ARG A 1 253 ? -16.684 20.084 -0.801 1.00 89.81 253 ARG A N 1
ATOM 1982 C CA . ARG A 1 253 ? -16.593 21.478 -1.276 1.00 89.81 253 ARG A CA 1
ATOM 1983 C C . ARG A 1 253 ? -15.847 22.394 -0.310 1.00 89.81 253 ARG A C 1
ATOM 1985 O O . ARG A 1 253 ? -15.191 23.331 -0.752 1.00 89.81 253 ARG A O 1
ATOM 1992 N N . ARG A 1 254 ? -15.975 22.181 1.001 1.00 88.94 254 ARG A N 1
ATOM 1993 C CA . ARG A 1 254 ? -15.249 22.974 2.002 1.00 88.94 254 ARG A CA 1
ATOM 1994 C C . ARG A 1 254 ? -13.750 22.693 1.949 1.00 88.94 254 ARG A C 1
ATOM 1996 O O . ARG A 1 254 ? -12.995 23.651 1.872 1.00 88.94 254 ARG A O 1
ATOM 2003 N N . LEU A 1 255 ? -13.351 21.421 1.896 1.00 91.00 255 LEU A N 1
ATOM 2004 C CA . LEU A 1 255 ? -11.950 20.993 1.826 1.00 91.00 255 LEU A CA 1
ATOM 2005 C C . LEU A 1 255 ? -11.236 21.517 0.576 1.00 91.00 255 LEU A C 1
ATOM 2007 O O . LEU A 1 255 ? -10.080 21.901 0.672 1.00 91.00 255 LEU A O 1
ATOM 2011 N N . LEU A 1 256 ? -11.928 21.603 -0.566 1.00 91.75 256 LEU A N 1
ATOM 2012 C CA . LEU A 1 256 ? -11.364 22.211 -1.779 1.00 91.75 256 LEU A CA 1
ATOM 2013 C C . LEU A 1 256 ? -11.044 23.706 -1.617 1.00 91.75 256 LEU A C 1
ATOM 2015 O O . LEU A 1 256 ? -10.111 24.198 -2.246 1.00 91.75 256 LEU A O 1
ATOM 2019 N N . ASN A 1 257 ? -11.825 24.423 -0.801 1.00 87.19 257 ASN A N 1
ATOM 2020 C CA . ASN A 1 257 ? -11.714 25.874 -0.637 1.00 87.19 257 ASN A CA 1
ATOM 2021 C C . ASN A 1 257 ? -10.789 26.284 0.513 1.00 87.19 257 ASN A C 1
ATOM 2023 O O . ASN A 1 257 ? -10.124 27.313 0.425 1.00 87.19 257 ASN A O 1
ATOM 2027 N N . ALA A 1 258 ? -10.831 25.551 1.626 1.00 80.69 258 ALA A N 1
ATOM 2028 C CA . ALA A 1 258 ? -10.042 25.839 2.809 1.00 80.69 258 ALA A CA 1
ATOM 2029 C C . ALA A 1 258 ? -9.944 24.612 3.715 1.00 80.69 258 ALA A C 1
ATOM 2031 O O . ALA A 1 258 ? -10.940 23.956 4.034 1.00 80.69 258 ALA A O 1
ATOM 2032 N N . SER A 1 259 ? -8.746 24.392 4.227 1.00 82.00 259 SER A N 1
ATOM 2033 C CA . SER A 1 259 ? -8.459 23.431 5.278 1.00 82.00 259 SER A CA 1
ATOM 2034 C C . SER A 1 259 ? -7.532 24.076 6.307 1.00 82.00 259 SER A C 1
ATOM 2036 O O . SER A 1 259 ? -6.803 25.026 6.022 1.00 82.00 259 SER A O 1
ATOM 2038 N N . PHE A 1 260 ? -7.596 23.581 7.538 1.00 85.69 260 PHE A N 1
ATOM 2039 C CA . PHE A 1 260 ? -6.638 23.921 8.585 1.00 85.69 260 PHE A CA 1
ATOM 2040 C C . PHE A 1 260 ? -5.984 22.627 9.028 1.00 85.69 260 PHE A C 1
ATOM 2042 O O . PHE A 1 260 ? -6.686 21.724 9.490 1.00 85.69 260 PHE A O 1
ATOM 2049 N N . ILE A 1 261 ? -4.667 22.545 8.862 1.00 89.19 261 ILE A N 1
ATOM 2050 C CA . ILE A 1 261 ? -3.896 21.338 9.141 1.00 89.19 261 ILE A CA 1
ATOM 2051 C C . ILE A 1 261 ? -3.051 21.562 10.389 1.00 89.19 261 ILE A C 1
ATOM 2053 O O . ILE A 1 261 ? -2.312 22.538 10.507 1.00 89.19 261 ILE A O 1
ATOM 2057 N N . GLU A 1 262 ? -3.182 20.652 11.343 1.00 89.19 262 GLU A N 1
ATOM 2058 C CA . GLU A 1 262 ? -2.316 20.545 12.511 1.00 89.19 262 GLU A CA 1
ATOM 2059 C C . GLU A 1 262 ? -1.471 19.281 12.343 1.00 89.19 262 GLU A C 1
ATOM 2061 O O . GLU A 1 262 ? -2.016 18.178 12.313 1.00 89.19 262 GLU A O 1
ATOM 2066 N N . LYS A 1 263 ? -0.151 19.442 12.213 1.00 91.00 263 LYS A N 1
ATOM 2067 C CA . LYS A 1 263 ? 0.801 18.335 12.061 1.00 91.00 263 LYS A CA 1
ATOM 2068 C C . LYS A 1 263 ? 1.513 18.043 13.378 1.00 91.00 263 LYS A C 1
ATOM 2070 O O . LYS A 1 263 ? 1.797 18.953 14.159 1.00 91.00 263 LYS A O 1
ATOM 2075 N N . GLY A 1 264 ? 1.816 16.777 13.616 1.00 91.19 264 GLY A N 1
ATOM 2076 C CA . GLY A 1 264 ? 2.585 16.312 14.763 1.00 91.19 264 GLY A CA 1
ATOM 2077 C C . GLY A 1 264 ? 3.284 15.000 14.442 1.00 91.19 264 GLY A C 1
ATOM 2078 O O . GLY A 1 264 ? 2.906 14.301 13.511 1.00 91.19 264 GLY A O 1
ATOM 2079 N N . SER A 1 265 ? 4.306 14.654 15.211 1.00 93.06 265 SER A N 1
ATOM 2080 C CA . SER A 1 265 ? 4.965 13.356 15.102 1.00 93.06 265 SER A CA 1
ATOM 2081 C C . SER A 1 265 ? 5.392 12.855 16.473 1.00 93.06 265 SER A C 1
ATOM 2083 O O . SER A 1 265 ? 5.478 13.611 17.450 1.00 93.06 265 SER A O 1
ATOM 2085 N N . THR A 1 266 ? 5.617 11.551 16.569 1.00 94.75 266 THR A N 1
ATOM 2086 C CA . THR A 1 266 ? 6.151 10.914 17.770 1.00 94.75 266 THR A CA 1
ATOM 2087 C C . THR A 1 266 ? 6.988 9.696 17.403 1.00 94.75 266 THR A C 1
ATOM 2089 O O . THR A 1 266 ? 6.901 9.192 16.287 1.00 94.75 266 THR A O 1
ATOM 2092 N N . VAL A 1 267 ? 7.772 9.198 18.358 1.00 95.44 267 VAL A N 1
ATOM 2093 C CA . VAL A 1 267 ? 8.461 7.911 18.228 1.00 95.44 267 VAL A CA 1
ATOM 2094 C C . VAL A 1 267 ? 7.746 6.902 19.114 1.00 95.44 267 VAL A C 1
ATOM 2096 O O . VAL A 1 267 ? 7.811 6.988 20.343 1.00 95.44 267 VAL A O 1
ATOM 2099 N N . LEU A 1 268 ? 7.052 5.960 18.485 1.00 94.12 268 LEU A N 1
ATOM 2100 C CA . LEU A 1 268 ? 6.407 4.846 19.157 1.00 94.12 268 LEU A CA 1
ATOM 2101 C C . LEU A 1 268 ? 7.421 3.722 19.447 1.00 94.12 268 LEU A C 1
ATOM 2103 O O . LEU A 1 268 ? 8.353 3.521 18.661 1.00 94.12 268 LEU A O 1
ATOM 2107 N N . PRO A 1 269 ? 7.275 2.984 20.565 1.00 91.50 269 PRO A N 1
ATOM 2108 C CA . PRO A 1 269 ? 8.214 1.934 20.959 1.00 91.50 269 PRO A CA 1
ATOM 2109 C C . PRO A 1 269 ? 8.474 0.843 19.914 1.00 91.50 269 PRO A C 1
ATOM 2111 O O . PRO A 1 269 ? 9.597 0.340 19.858 1.00 91.50 269 PRO A O 1
ATOM 2114 N N . LEU A 1 270 ? 7.462 0.444 19.135 1.00 94.06 270 LEU A N 1
ATOM 2115 C CA . LEU A 1 270 ? 7.578 -0.643 18.159 1.00 94.06 270 LEU A CA 1
ATOM 2116 C C . LEU A 1 270 ? 7.633 -0.136 16.712 1.00 94.06 270 LEU A C 1
ATOM 2118 O O . LEU A 1 270 ? 8.436 -0.655 15.938 1.00 94.06 270 LEU A O 1
ATOM 2122 N N . ALA A 1 271 ? 6.818 0.853 16.334 1.00 91.56 271 ALA A N 1
ATOM 2123 C CA . ALA A 1 271 ? 6.785 1.382 14.965 1.00 91.56 271 ALA A CA 1
ATOM 2124 C C . ALA A 1 271 ? 7.931 2.346 14.632 1.00 91.56 271 ALA A C 1
ATOM 2126 O O . ALA A 1 271 ? 8.242 2.540 13.458 1.00 91.56 271 ALA A O 1
ATOM 2127 N N . GLY A 1 272 ? 8.569 2.949 15.639 1.00 93.00 272 GLY A N 1
ATOM 2128 C CA . GLY A 1 272 ? 9.499 4.051 15.416 1.00 93.00 272 GLY A CA 1
ATOM 2129 C C . GLY A 1 272 ? 8.755 5.355 15.137 1.00 93.00 272 GLY A C 1
ATOM 2130 O O . GLY A 1 272 ? 7.782 5.671 15.818 1.00 93.00 272 GLY A O 1
ATOM 2131 N N . GLU A 1 273 ? 9.243 6.150 14.189 1.00 91.69 273 GLU A N 1
ATOM 2132 C CA . GLU A 1 273 ? 8.644 7.448 13.868 1.00 91.69 273 GLU A CA 1
ATOM 2133 C C . GLU A 1 273 ? 7.273 7.290 13.195 1.00 91.69 273 GLU A C 1
ATOM 2135 O O . GLU A 1 273 ? 7.130 6.568 12.208 1.00 91.69 273 GLU A O 1
ATOM 2140 N N . VAL A 1 274 ? 6.269 7.977 13.744 1.00 91.06 274 VAL A N 1
ATOM 2141 C CA . VAL A 1 274 ? 4.906 8.042 13.208 1.00 91.06 274 VAL A CA 1
ATOM 2142 C C . VAL A 1 274 ? 4.465 9.499 13.137 1.00 91.06 274 VAL A C 1
ATOM 2144 O O . VAL A 1 274 ? 4.565 10.241 14.122 1.00 91.06 274 VAL A O 1
ATOM 2147 N N . SER A 1 275 ? 3.950 9.885 11.975 1.00 91.75 275 SER A N 1
ATOM 2148 C CA . SER A 1 275 ? 3.408 11.211 11.689 1.00 91.75 275 SER A CA 1
ATOM 2149 C C . SER A 1 275 ? 1.893 11.242 11.874 1.00 91.75 275 SER A C 1
ATOM 2151 O O . SER A 1 275 ? 1.189 10.246 11.708 1.00 91.75 275 SER A O 1
ATOM 2153 N N . PHE A 1 276 ? 1.374 12.409 12.228 1.00 91.38 276 PHE A N 1
ATOM 2154 C CA . PHE A 1 276 ? -0.039 12.655 12.468 1.00 91.38 276 PHE A CA 1
ATOM 2155 C C . PHE A 1 276 ? -0.438 13.973 11.815 1.00 91.38 276 PHE A C 1
ATOM 2157 O O . PHE A 1 276 ? 0.258 14.981 11.960 1.00 91.38 276 PHE A O 1
ATOM 2164 N N . ALA A 1 277 ? -1.598 13.986 11.169 1.00 91.88 277 ALA A N 1
ATOM 2165 C CA . ALA A 1 277 ? -2.189 15.193 10.614 1.00 91.88 277 ALA A CA 1
ATOM 2166 C C . ALA A 1 277 ? -3.663 15.282 11.004 1.00 91.88 277 ALA A C 1
ATOM 2168 O O . ALA A 1 277 ? -4.420 14.329 10.840 1.00 91.88 277 ALA A O 1
ATOM 2169 N N . ILE A 1 278 ? -4.086 16.438 11.507 1.00 89.00 278 ILE A N 1
ATOM 2170 C CA . ILE A 1 278 ? -5.493 16.736 11.770 1.00 89.00 278 ILE A CA 1
ATOM 2171 C C . ILE A 1 278 ? -5.936 17.817 10.797 1.00 89.00 278 ILE A C 1
ATOM 2173 O O . ILE A 1 278 ? -5.480 18.955 10.876 1.00 89.00 278 ILE A O 1
ATOM 2177 N N . VAL A 1 279 ? -6.867 17.467 9.920 1.00 89.88 279 VAL A N 1
ATOM 2178 C CA . VAL A 1 279 ? -7.501 18.362 8.958 1.00 89.88 279 VAL A CA 1
ATOM 2179 C C . VAL A 1 279 ? -8.836 18.835 9.519 1.00 89.88 279 VAL A C 1
ATOM 2181 O O . VAL A 1 279 ? -9.676 18.035 9.932 1.00 89.88 279 VAL A O 1
ATOM 2184 N N . ARG A 1 280 ? -9.062 20.149 9.528 1.00 86.06 280 ARG A N 1
ATOM 2185 C CA . ARG A 1 280 ? -10.301 20.770 10.017 1.00 86.06 280 ARG A CA 1
ATOM 2186 C C . ARG A 1 280 ? -10.967 21.594 8.925 1.00 86.06 280 ARG A C 1
ATOM 2188 O O . ARG A 1 280 ? -10.301 22.282 8.155 1.00 86.06 280 ARG A O 1
ATOM 2195 N N . LEU A 1 281 ? -12.299 21.602 8.941 1.00 82.38 281 LEU A N 1
ATOM 2196 C CA . LEU A 1 281 ? -13.125 22.440 8.061 1.00 82.38 281 LEU A CA 1
ATOM 2197 C C . LEU A 1 281 ? -13.215 23.912 8.519 1.00 82.38 281 LEU A C 1
ATOM 2199 O O . LEU A 1 281 ? -13.873 24.718 7.863 1.00 82.38 281 LEU A O 1
ATOM 2203 N N . GLY A 1 282 ? -12.618 24.265 9.664 1.00 75.00 282 GLY A N 1
ATOM 2204 C CA . GLY A 1 282 ? -12.655 25.611 10.238 1.00 75.00 282 GLY A CA 1
ATOM 2205 C C . GLY A 1 282 ? -11.487 25.888 11.190 1.00 75.00 282 GLY A C 1
ATOM 2206 O O . GLY A 1 282 ? -10.900 24.966 11.749 1.00 75.00 282 GLY A O 1
ATOM 2207 N N . ALA A 1 283 ? -11.176 27.174 11.383 1.00 64.06 283 ALA A N 1
ATOM 2208 C CA . ALA A 1 283 ? -9.965 27.670 12.051 1.00 64.06 283 ALA A CA 1
ATOM 2209 C C . ALA A 1 283 ? -9.903 27.458 13.576 1.00 64.06 283 ALA A C 1
ATOM 2211 O O . ALA A 1 283 ? -8.962 27.922 14.221 1.00 64.06 283 ALA A O 1
ATOM 2212 N N . ILE A 1 284 ? -10.921 26.849 14.188 1.00 62.44 284 ILE A N 1
ATOM 2213 C CA . ILE A 1 284 ? -10.976 26.727 15.646 1.00 62.44 284 ILE A CA 1
ATOM 2214 C C . ILE A 1 284 ? -9.978 25.649 16.079 1.00 62.44 284 ILE A C 1
ATOM 2216 O O . ILE A 1 284 ? -10.198 24.451 15.904 1.00 62.44 284 ILE A O 1
ATOM 2220 N N . ALA A 1 285 ? -8.858 26.104 16.639 1.00 54.31 285 ALA A N 1
ATOM 2221 C CA . ALA A 1 285 ? -7.865 25.255 17.272 1.00 54.31 285 ALA A CA 1
ATOM 2222 C C . ALA A 1 285 ? -8.371 24.843 18.658 1.00 54.31 285 ALA A C 1
ATOM 2224 O O . ALA A 1 285 ? -8.290 25.609 19.620 1.00 54.31 285 ALA A O 1
ATOM 2225 N N . ASN A 1 286 ? -8.883 23.622 18.769 1.00 60.62 286 ASN A N 1
ATOM 2226 C CA . ASN A 1 286 ? -9.131 23.026 20.073 1.00 60.62 286 ASN A CA 1
ATOM 2227 C C . ASN A 1 286 ? -7.808 22.449 20.592 1.00 60.62 286 ASN A C 1
ATOM 2229 O O . ASN A 1 286 ? -7.324 21.431 20.097 1.00 60.62 286 ASN A O 1
ATOM 2233 N N . GLY A 1 287 ? -7.202 23.120 21.574 1.00 59.97 287 GLY A N 1
ATOM 2234 C CA . GLY A 1 287 ? -5.943 22.676 22.170 1.00 59.97 287 GLY A CA 1
ATOM 2235 C C . GLY A 1 287 ? -6.072 21.273 22.773 1.00 59.97 287 GLY A C 1
ATOM 2236 O O . GLY A 1 287 ? -6.954 21.035 23.595 1.00 59.97 287 GLY A O 1
ATOM 2237 N N . GLY A 1 288 ? -5.192 20.351 22.372 1.00 77.50 288 GLY A N 1
ATOM 2238 C CA . GLY A 1 288 ? -5.050 19.028 22.991 1.00 77.50 288 GLY A CA 1
ATOM 2239 C C . GLY A 1 288 ? -5.477 17.820 22.149 1.00 77.50 288 GLY A C 1
ATOM 2240 O O . GLY A 1 288 ? -5.162 16.706 22.561 1.00 77.50 288 GLY A O 1
ATOM 2241 N N . VAL A 1 289 ? -6.107 18.001 20.975 1.00 81.62 289 VAL A N 1
ATOM 2242 C CA . VAL A 1 289 ? -6.515 16.869 20.107 1.00 81.62 289 VAL A CA 1
ATOM 2243 C C . VAL A 1 289 ? -5.299 16.049 19.677 1.00 81.62 289 VAL A C 1
ATOM 2245 O O . VAL A 1 289 ? -5.267 14.843 19.898 1.00 81.62 289 VAL A O 1
ATOM 2248 N N . MET A 1 290 ? -4.278 16.708 19.116 1.00 87.00 290 MET A N 1
ATOM 2249 C CA . MET A 1 290 ? -3.052 16.051 18.654 1.00 87.00 290 MET A CA 1
ATOM 2250 C C . MET A 1 290 ? -2.345 15.299 19.786 1.00 87.00 290 MET A C 1
ATOM 2252 O O . MET A 1 290 ? -1.947 14.150 19.627 1.00 87.00 290 MET A O 1
ATOM 2256 N N . VAL A 1 291 ? -2.249 15.920 20.965 1.00 87.25 291 VAL A N 1
ATOM 2257 C CA . VAL A 1 291 ? -1.639 15.300 22.152 1.00 87.25 291 VAL A CA 1
ATOM 2258 C C . VAL A 1 291 ? -2.402 14.042 22.568 1.00 87.25 291 VAL A C 1
ATOM 2260 O O . VAL A 1 291 ? -1.784 13.028 22.888 1.00 87.25 291 VAL A O 1
ATOM 2263 N N . HIS A 1 292 ? -3.736 14.093 22.550 1.00 86.12 292 HIS A N 1
ATOM 2264 C CA . HIS A 1 292 ? -4.579 12.947 22.889 1.00 86.12 292 HIS A CA 1
ATOM 2265 C C . HIS A 1 292 ? -4.458 11.819 21.859 1.00 86.12 292 HIS A C 1
ATOM 2267 O O . HIS A 1 292 ? -4.281 10.668 22.247 1.00 86.12 292 HIS A O 1
ATOM 2273 N N . LEU A 1 293 ? -4.476 12.147 20.564 1.00 88.38 293 LEU A N 1
ATOM 2274 C CA . LEU A 1 293 ? -4.289 11.191 19.469 1.00 88.38 293 LEU A CA 1
ATOM 2275 C C . LEU A 1 293 ? -2.937 10.468 19.568 1.00 88.38 293 LEU A C 1
ATOM 2277 O O . LEU A 1 293 ? -2.896 9.241 19.521 1.00 88.38 293 LEU A O 1
ATOM 2281 N N . ILE A 1 294 ? -1.847 11.215 19.774 1.00 91.44 294 ILE A N 1
ATOM 2282 C CA . ILE A 1 294 ? -0.495 10.662 19.949 1.00 91.44 294 ILE A CA 1
ATOM 2283 C C . ILE A 1 294 ? -0.437 9.730 21.168 1.00 91.44 294 ILE A C 1
ATOM 2285 O O . ILE A 1 294 ? 0.103 8.625 21.089 1.00 91.44 294 ILE A O 1
ATOM 2289 N N . ALA A 1 295 ? -1.013 10.150 22.298 1.00 90.94 295 ALA A N 1
ATOM 2290 C CA . ALA A 1 295 ? -1.029 9.338 23.511 1.00 90.94 295 ALA A CA 1
ATOM 2291 C C . ALA A 1 295 ? -1.866 8.055 23.342 1.00 90.94 295 ALA A C 1
ATOM 2293 O O . ALA A 1 295 ? -1.448 6.989 23.799 1.00 90.94 295 ALA A O 1
ATOM 2294 N N . ALA A 1 296 ? -3.004 8.140 22.646 1.00 91.44 296 ALA A N 1
ATOM 2295 C CA . ALA A 1 296 ? -3.828 6.988 22.302 1.00 91.44 296 ALA A CA 1
ATOM 2296 C C . ALA A 1 296 ? -3.076 6.011 21.386 1.00 91.44 296 ALA A C 1
ATOM 2298 O O . ALA A 1 296 ? -3.062 4.819 21.676 1.00 91.44 296 ALA A O 1
ATOM 2299 N N . ALA A 1 297 ? -2.384 6.499 20.349 1.00 93.06 297 ALA A N 1
ATOM 2300 C CA . ALA A 1 297 ? -1.551 5.673 19.467 1.00 93.06 297 ALA A CA 1
ATOM 2301 C C . ALA A 1 297 ? -0.501 4.871 20.245 1.00 93.06 297 ALA A C 1
ATOM 2303 O O . ALA A 1 297 ? -0.415 3.656 20.073 1.00 93.06 297 ALA A O 1
ATOM 2304 N N . GLY A 1 298 ? 0.228 5.511 21.165 1.00 94.38 298 GLY A N 1
ATOM 2305 C CA . GLY A 1 298 ? 1.203 4.808 22.002 1.00 94.38 298 GLY A CA 1
ATOM 2306 C C . GLY A 1 298 ? 0.584 3.724 22.884 1.00 94.38 298 GLY A C 1
ATOM 2307 O O . GLY A 1 298 ? 1.150 2.641 23.020 1.00 94.38 298 GLY A O 1
ATOM 2308 N N . LYS A 1 299 ? -0.599 3.976 23.454 1.00 95.06 299 LYS A N 1
ATOM 2309 C CA . LYS A 1 299 ? -1.284 2.998 24.310 1.00 95.06 299 LYS A CA 1
ATOM 2310 C C . LYS A 1 299 ? -1.948 1.866 23.541 1.00 95.06 299 LYS A C 1
ATOM 2312 O O . LYS A 1 299 ? -1.919 0.727 24.007 1.00 95.06 299 LYS A O 1
ATOM 2317 N N . VAL A 1 300 ? -2.482 2.144 22.357 1.00 95.56 300 VAL A N 1
ATOM 2318 C CA . VAL A 1 300 ? -2.982 1.109 21.450 1.00 95.56 300 VAL A CA 1
ATOM 2319 C C . VAL A 1 300 ? -1.825 0.222 20.987 1.00 95.56 300 VAL A C 1
ATOM 2321 O O . VAL A 1 300 ? -1.940 -0.991 21.116 1.00 95.56 300 VAL A O 1
ATOM 2324 N N . GLU A 1 301 ? -0.687 0.779 20.557 1.00 95.94 301 GLU A N 1
ATOM 2325 C CA . GLU A 1 301 ? 0.491 -0.017 20.165 1.00 95.94 301 GLU A CA 1
ATOM 2326 C C . GLU A 1 301 ? 0.968 -0.929 21.304 1.00 95.94 301 GLU A C 1
ATOM 2328 O O . GLU A 1 301 ? 1.157 -2.138 21.128 1.00 95.94 301 GLU A O 1
ATOM 2333 N N . GLU A 1 302 ? 1.070 -0.373 22.513 1.00 95.62 302 GLU A N 1
ATOM 2334 C CA . GLU A 1 302 ? 1.440 -1.129 23.704 1.00 95.62 302 GLU A CA 1
ATOM 2335 C C . GLU A 1 302 ? 0.454 -2.274 23.989 1.00 95.62 302 GLU A C 1
ATOM 2337 O O . GLU A 1 302 ? 0.862 -3.369 24.392 1.00 95.62 302 GLU A O 1
ATOM 2342 N N . PHE A 1 303 ? -0.851 -2.038 23.816 1.00 96.44 303 PHE A N 1
ATOM 2343 C CA . PHE A 1 303 ? -1.881 -3.057 23.995 1.00 96.44 303 PHE A CA 1
ATOM 2344 C C . PHE A 1 303 ? -1.755 -4.162 22.940 1.00 96.44 303 PHE A C 1
ATOM 2346 O O . PHE A 1 303 ? -1.680 -5.344 23.287 1.00 96.44 303 PHE A O 1
ATOM 2353 N N . MET A 1 304 ? -1.658 -3.771 21.669 1.00 95.81 304 MET A N 1
ATOM 2354 C CA . MET A 1 304 ? -1.642 -4.667 20.513 1.00 95.81 304 MET A CA 1
ATOM 2355 C C . MET A 1 304 ? -0.378 -5.514 20.407 1.00 95.81 304 MET A C 1
ATOM 2357 O O . MET A 1 304 ? -0.430 -6.599 19.828 1.00 95.81 304 MET A O 1
ATOM 2361 N N . GLY A 1 305 ? 0.744 -5.055 20.971 1.00 95.19 305 GLY A N 1
ATOM 2362 C CA . GLY A 1 305 ? 2.013 -5.789 20.945 1.00 95.19 305 GLY A CA 1
ATOM 2363 C C . GLY A 1 305 ? 2.586 -5.982 19.537 1.00 95.19 305 GLY A C 1
ATOM 2364 O O . GLY A 1 305 ? 3.379 -6.896 19.319 1.00 95.19 305 GLY A O 1
ATOM 2365 N N . LEU A 1 306 ? 2.167 -5.141 18.594 1.00 95.06 306 LEU A N 1
ATOM 2366 C CA . LEU A 1 306 ? 2.663 -5.041 17.226 1.00 95.06 306 LEU A CA 1
ATOM 2367 C C . LEU A 1 306 ? 2.987 -3.572 16.941 1.00 95.06 306 LEU A C 1
ATOM 2369 O O . LEU A 1 306 ? 2.342 -2.715 17.543 1.00 95.06 306 LEU A O 1
ATOM 2373 N N . PRO A 1 307 ? 3.935 -3.269 16.036 1.00 94.06 307 PRO A N 1
ATOM 2374 C CA . PRO A 1 307 ? 4.126 -1.901 15.566 1.00 94.06 307 PRO A CA 1
ATOM 2375 C C . PRO A 1 307 ? 2.829 -1.347 14.972 1.00 94.06 307 PRO A C 1
ATOM 2377 O O . PRO A 1 307 ? 2.093 -2.086 14.308 1.00 94.06 307 PRO A O 1
ATOM 2380 N N . GLN A 1 308 ? 2.578 -0.051 15.183 1.00 90.31 308 GLN A N 1
ATOM 2381 C CA . GLN A 1 308 ? 1.531 0.678 14.469 1.00 90.31 308 GLN A CA 1
ATOM 2382 C C . GLN A 1 308 ? 1.615 0.358 12.960 1.00 90.31 308 GLN A C 1
ATOM 2384 O O . GLN A 1 308 ? 2.653 0.605 12.345 1.00 90.31 308 GLN A O 1
ATOM 2389 N N . PRO A 1 309 ? 0.551 -0.193 12.340 1.00 86.88 309 PRO A N 1
ATOM 2390 C CA . PRO A 1 309 ? 0.642 -0.721 10.973 1.00 86.88 309 PRO A CA 1
ATOM 2391 C C . PRO A 1 309 ? 0.810 0.329 9.870 1.00 86.88 309 PRO A C 1
ATOM 2393 O O . PRO A 1 309 ? 1.028 -0.034 8.716 1.00 86.88 309 PRO A O 1
ATOM 2396 N N . ILE A 1 310 ? 0.664 1.610 10.210 1.00 84.88 310 ILE A N 1
ATOM 2397 C CA . ILE A 1 310 ? 0.820 2.752 9.308 1.00 84.88 310 ILE A CA 1
ATOM 2398 C C . ILE A 1 310 ? 1.750 3.779 9.953 1.00 84.88 310 ILE A C 1
ATOM 2400 O O . ILE A 1 310 ? 1.723 3.973 11.166 1.00 84.88 310 ILE A O 1
ATOM 2404 N N . ASN A 1 311 ? 2.564 4.440 9.137 1.00 85.12 311 ASN A N 1
ATOM 2405 C CA . ASN A 1 311 ? 3.519 5.461 9.574 1.00 85.12 311 ASN A CA 1
ATOM 2406 C C . ASN A 1 311 ? 2.934 6.884 9.561 1.00 85.12 311 ASN A C 1
ATOM 2408 O O . ASN A 1 311 ? 3.589 7.808 10.032 1.00 85.12 311 ASN A O 1
ATOM 2412 N N . GLU A 1 312 ? 1.713 7.063 9.057 1.00 88.81 312 GLU A N 1
ATOM 2413 C CA . GLU A 1 312 ? 1.002 8.339 9.048 1.00 88.81 312 GLU A CA 1
ATOM 2414 C C . GLU A 1 312 ? -0.473 8.130 9.408 1.00 88.81 312 GLU A C 1
ATOM 2416 O O . GLU A 1 312 ? -1.157 7.320 8.785 1.00 88.81 312 GLU A O 1
ATOM 2421 N N . VAL A 1 313 ? -0.974 8.862 10.406 1.00 89.94 313 VAL A N 1
ATOM 2422 C CA . VAL A 1 313 ? -2.390 8.864 10.798 1.00 89.94 313 VAL A CA 1
ATOM 2423 C C . VAL A 1 313 ? -3.007 10.217 10.456 1.00 89.94 313 VAL A C 1
ATOM 2425 O O . VAL A 1 313 ? -2.728 11.225 11.107 1.00 89.94 313 VAL A O 1
ATOM 2428 N N . ILE A 1 314 ? -3.890 10.233 9.460 1.00 90.25 314 ILE A N 1
ATOM 2429 C CA . ILE A 1 314 ? -4.638 11.429 9.062 1.00 90.25 314 ILE A CA 1
ATOM 2430 C C . ILE A 1 314 ? -6.026 11.398 9.718 1.00 90.25 314 ILE A C 1
ATOM 2432 O O . ILE A 1 314 ? -6.704 10.370 9.730 1.00 90.25 314 ILE A O 1
ATOM 2436 N N . VAL A 1 315 ? -6.469 12.527 10.266 1.00 88.69 315 VAL A N 1
ATOM 2437 C CA . VAL A 1 315 ? -7.779 12.689 10.906 1.00 88.69 315 VAL A CA 1
ATOM 2438 C C . VAL A 1 315 ? -8.504 13.886 10.303 1.00 88.69 315 VAL A C 1
ATOM 2440 O O . VAL A 1 315 ? -8.019 15.008 10.384 1.00 88.69 315 VAL A O 1
ATOM 2443 N N . LEU A 1 316 ? -9.701 13.681 9.763 1.00 87.38 316 LEU A N 1
ATOM 2444 C CA . LEU A 1 316 ? -10.639 14.747 9.428 1.00 87.38 316 LEU A CA 1
ATOM 2445 C C . LEU A 1 316 ? -11.549 15.031 10.628 1.00 87.38 316 LEU A C 1
ATOM 2447 O O . LEU A 1 316 ? -12.332 14.174 11.033 1.00 87.38 316 LEU A O 1
ATOM 2451 N N . ILE A 1 317 ? -11.523 16.263 11.134 1.00 83.31 317 ILE A N 1
ATOM 2452 C CA . ILE A 1 317 ? -12.561 16.776 12.033 1.00 83.31 317 ILE A CA 1
ATOM 2453 C C . ILE A 1 317 ? -13.658 17.418 11.181 1.00 83.31 317 ILE A C 1
ATOM 2455 O O . ILE A 1 317 ? -13.503 18.528 10.659 1.00 83.31 317 ILE A O 1
ATOM 2459 N N . GLY A 1 318 ? -14.765 16.698 11.016 1.00 77.44 318 GLY A N 1
ATOM 2460 C CA . GLY A 1 318 ? -15.863 17.055 10.125 1.00 77.44 318 GLY A CA 1
ATOM 2461 C C . GLY A 1 318 ? -17.015 16.053 10.195 1.00 77.44 318 GLY A C 1
ATOM 2462 O O . GLY A 1 318 ? -16.987 15.100 10.964 1.00 77.44 318 GLY A O 1
ATOM 2463 N N . SER A 1 319 ? -18.062 16.266 9.396 1.00 69.88 319 SER A N 1
ATOM 2464 C CA . SER A 1 319 ? -19.203 15.339 9.382 1.00 69.88 319 SER A CA 1
ATOM 2465 C C . SER A 1 319 ? -18.831 14.006 8.699 1.00 69.88 319 SER A C 1
ATOM 2467 O O . SER A 1 319 ? -18.393 14.053 7.551 1.00 69.88 319 SER A O 1
ATOM 2469 N N . PRO A 1 320 ? -19.032 12.830 9.324 1.00 63.97 320 PRO A N 1
ATOM 2470 C CA . PRO A 1 320 ? -18.762 11.527 8.708 1.00 63.97 320 PRO A CA 1
ATOM 2471 C C . PRO A 1 320 ? -19.721 11.200 7.553 1.00 63.97 320 PRO A C 1
ATOM 2473 O O . PRO A 1 320 ? -19.383 10.375 6.705 1.00 63.97 320 PRO A O 1
ATOM 2476 N N . GLY A 1 321 ? -20.848 11.922 7.452 1.00 58.75 321 GLY A N 1
ATOM 2477 C CA . GLY A 1 321 ? -21.877 11.712 6.437 1.00 58.75 321 GLY A CA 1
ATOM 2478 C C . GLY A 1 321 ? -22.914 10.648 6.816 1.00 58.75 321 GLY A C 1
ATOM 2479 O O . GLY A 1 321 ? -22.661 9.791 7.646 1.00 58.75 321 GLY A O 1
ATOM 2480 N N . GLY A 1 322 ? -24.101 10.694 6.200 1.00 53.91 322 GLY A N 1
ATOM 2481 C CA . GLY A 1 322 ? -25.185 9.721 6.431 1.00 53.91 322 GLY A CA 1
ATOM 2482 C C . GLY A 1 322 ? -26.052 9.979 7.678 1.00 53.91 322 GLY A C 1
ATOM 2483 O O . GLY A 1 322 ? -25.594 10.485 8.694 1.00 53.91 322 GLY A O 1
ATOM 2484 N N . GLU A 1 323 ? -27.340 9.618 7.615 1.00 42.03 323 GLU A N 1
ATOM 2485 C CA . GLU A 1 323 ? -28.337 9.888 8.677 1.00 42.03 323 GLU A CA 1
ATOM 2486 C C . GLU A 1 323 ? -28.145 9.058 9.969 1.00 42.03 323 GLU A C 1
ATOM 2488 O O . GLU A 1 323 ? -28.907 9.226 10.922 1.00 42.03 323 GLU A O 1
ATOM 2493 N N . ARG A 1 324 ? -27.173 8.133 10.011 1.00 48.81 324 ARG A N 1
ATOM 2494 C CA . ARG A 1 324 ? -27.013 7.134 11.088 1.00 48.81 324 ARG A CA 1
ATOM 2495 C C . ARG A 1 324 ? -25.571 6.810 11.491 1.00 48.81 324 ARG A C 1
ATOM 2497 O O . ARG A 1 324 ? -25.377 5.874 12.261 1.00 48.81 324 ARG A O 1
ATOM 2504 N N . GLU A 1 325 ? -24.566 7.518 10.986 1.00 52.09 325 GLU A N 1
ATOM 2505 C CA . GLU A 1 325 ? -23.185 7.166 11.334 1.00 52.09 325 GLU A CA 1
ATOM 2506 C C . GLU A 1 325 ? -22.832 7.642 12.753 1.00 52.09 325 GLU A C 1
ATOM 2508 O O . GLU A 1 325 ? -23.043 8.804 13.121 1.00 52.09 325 GLU A O 1
ATOM 2513 N N . LEU A 1 326 ? -22.343 6.700 13.566 1.00 52.41 326 LEU A N 1
ATOM 2514 C CA . LEU A 1 326 ? -21.656 6.969 14.829 1.00 52.41 326 LEU A CA 1
ATOM 2515 C C . LEU A 1 326 ? -20.341 7.718 14.527 1.00 52.41 326 LEU A C 1
ATOM 2517 O O . LEU A 1 326 ? -19.870 7.713 13.389 1.00 52.41 326 LEU A O 1
ATOM 2521 N N . SER A 1 327 ? -19.783 8.426 15.511 1.00 51.56 327 SER A N 1
ATOM 2522 C CA . SER A 1 327 ? -18.482 9.089 15.330 1.00 51.56 327 SER A CA 1
ATOM 2523 C C . SER A 1 327 ? -17.361 8.086 15.172 1.00 51.56 327 SER A C 1
ATOM 2525 O O . SER A 1 327 ? -17.420 7.031 15.791 1.00 51.56 327 SER A O 1
ATOM 2527 N N . GLY A 1 328 ? -16.305 8.484 14.463 1.00 54.44 328 GLY A N 1
ATOM 2528 C CA . GLY A 1 328 ? -15.187 7.601 14.182 1.00 54.44 328 GLY A CA 1
ATOM 2529 C C . GLY A 1 328 ? -15.529 6.713 12.997 1.00 54.44 328 GLY A C 1
ATOM 2530 O O . GLY A 1 328 ? -16.333 5.793 13.079 1.00 54.44 328 GLY A O 1
ATOM 2531 N N . VAL A 1 329 ? -14.964 7.044 11.839 1.00 57.75 329 VAL A N 1
ATOM 2532 C CA . VAL A 1 329 ? -15.007 6.146 10.686 1.00 57.75 329 VAL A CA 1
ATOM 2533 C C . VAL A 1 329 ? -13.606 6.027 10.117 1.00 57.75 329 VAL A C 1
ATOM 2535 O O . VAL A 1 329 ? -13.101 6.970 9.500 1.00 57.75 329 VAL A O 1
ATOM 2538 N N . ASN A 1 330 ? -12.988 4.862 10.300 1.00 56.72 330 ASN A N 1
ATOM 2539 C CA . ASN A 1 330 ? -11.765 4.478 9.610 1.00 56.72 330 ASN A CA 1
ATOM 2540 C C . ASN A 1 330 ? -12.086 4.146 8.146 1.00 56.72 330 ASN A C 1
ATOM 2542 O O . ASN A 1 330 ? -12.748 3.153 7.823 1.00 56.72 330 ASN A O 1
ATOM 2546 N N . LEU A 1 331 ? -11.623 4.995 7.231 1.00 57.94 331 LEU A N 1
ATOM 2547 C CA . LEU A 1 331 ? -11.902 4.859 5.807 1.00 57.94 331 LEU A CA 1
ATOM 2548 C C . LEU A 1 331 ? -10.704 4.256 5.087 1.00 57.94 331 LEU A C 1
ATOM 2550 O O . LEU A 1 331 ? -9.707 4.921 4.816 1.00 57.94 331 LEU A O 1
ATOM 2554 N N . GLY A 1 332 ? -10.821 2.960 4.783 1.00 52.75 332 GLY A N 1
ATOM 2555 C CA . GLY A 1 332 ? -9.873 2.234 3.935 1.00 52.75 332 GLY A CA 1
ATOM 2556 C C . GLY A 1 332 ? -8.493 2.009 4.556 1.00 52.75 332 GLY A C 1
ATOM 2557 O O . GLY A 1 332 ? -7.598 1.524 3.866 1.00 52.75 332 GLY A O 1
ATOM 2558 N N . GLY A 1 333 ? -8.309 2.318 5.843 1.00 58.16 333 GLY A N 1
ATOM 2559 C CA . GLY A 1 333 ? -6.990 2.338 6.464 1.00 58.16 333 GLY A CA 1
ATOM 2560 C C . GLY A 1 333 ? -6.166 3.579 6.099 1.00 58.16 333 GLY A C 1
ATOM 2561 O O . GLY A 1 333 ? -4.949 3.528 6.240 1.00 58.16 333 GLY A O 1
ATOM 2562 N N . SER A 1 334 ? -6.798 4.655 5.615 1.00 61.22 334 SER A N 1
ATOM 2563 C CA . SER A 1 334 ? -6.107 5.861 5.132 1.00 61.22 334 SER A CA 1
ATOM 2564 C C . SER A 1 334 ? -6.300 7.084 6.032 1.00 61.22 334 SER A C 1
ATOM 2566 O O . SER A 1 334 ? -5.373 7.870 6.179 1.00 61.22 334 SER A O 1
ATOM 2568 N N . PHE A 1 335 ? -7.471 7.252 6.651 1.00 72.81 335 PHE A N 1
ATOM 2569 C CA . PHE A 1 335 ? -7.730 8.334 7.608 1.00 72.81 335 PHE A CA 1
ATOM 2570 C C . PHE A 1 335 ? -8.977 8.057 8.452 1.00 72.81 335 PHE A C 1
ATOM 2572 O O . PHE A 1 335 ? -9.786 7.179 8.140 1.00 72.81 335 PHE A O 1
ATOM 2579 N N . ILE A 1 336 ? -9.123 8.837 9.519 1.00 81.44 336 ILE A N 1
ATOM 2580 C CA . ILE A 1 336 ? -10.224 8.779 10.480 1.00 81.44 336 ILE A CA 1
ATOM 2581 C C . ILE A 1 336 ? -11.110 10.010 10.293 1.00 81.44 336 ILE A C 1
ATOM 2583 O O . ILE A 1 336 ? -10.588 11.115 10.178 1.00 81.44 336 ILE A O 1
ATOM 2587 N N . VAL A 1 337 ? -12.436 9.864 10.311 1.00 78.38 337 VAL A N 1
ATOM 2588 C CA . VAL A 1 337 ? -13.358 11.014 10.387 1.00 78.38 337 VAL A CA 1
ATOM 2589 C C . VAL A 1 337 ? -14.018 11.074 11.761 1.00 78.38 337 VAL A C 1
ATOM 2591 O O . VAL A 1 337 ? -14.603 10.089 12.203 1.00 78.38 337 VAL A O 1
ATOM 2594 N N . VAL A 1 338 ? -13.946 12.231 12.421 1.00 76.94 338 VAL A N 1
ATOM 2595 C CA . VAL A 1 338 ? -14.538 12.475 13.748 1.00 76.94 338 VAL A CA 1
ATOM 2596 C C . VAL A 1 338 ? -15.408 13.726 13.702 1.00 76.94 338 VAL A C 1
ATOM 2598 O O . VAL A 1 338 ? -14.981 14.756 13.170 1.00 76.94 338 VAL A O 1
ATOM 2601 N N . ARG A 1 339 ? -16.623 13.661 14.265 1.00 74.44 339 ARG A N 1
ATOM 2602 C CA . ARG A 1 339 ? -17.491 14.847 14.343 1.00 74.44 339 ARG A CA 1
ATOM 2603 C C . ARG A 1 339 ? -16.914 15.879 15.311 1.00 74.44 339 ARG A C 1
ATOM 2605 O O . ARG A 1 339 ? -16.350 15.496 16.332 1.00 74.44 339 ARG A O 1
ATOM 2612 N N . PRO A 1 340 ? -17.093 17.184 15.041 1.00 69.88 340 PRO A N 1
ATOM 2613 C CA . PRO A 1 340 ? -16.685 18.226 15.978 1.00 69.88 340 PRO A CA 1
ATOM 2614 C C . PRO A 1 340 ? -17.340 18.072 17.355 1.00 69.88 340 PRO A C 1
ATOM 2616 O O . PRO A 1 340 ? -16.662 18.236 18.365 1.00 69.88 340 PRO A O 1
ATOM 2619 N N . GLU A 1 341 ? -18.633 17.723 17.391 1.00 64.56 341 GLU A N 1
ATOM 2620 C CA . GLU A 1 341 ? -19.382 17.589 18.646 1.00 64.56 341 GLU A CA 1
ATOM 2621 C C . GLU A 1 341 ? -18.822 16.468 19.525 1.00 64.56 341 GLU A C 1
ATOM 2623 O O . GLU A 1 341 ? -18.688 16.688 20.723 1.00 64.56 341 GLU A O 1
ATOM 2628 N N . ASP A 1 342 ? -18.404 15.355 18.903 1.00 61.38 342 ASP A N 1
ATOM 2629 C CA . ASP A 1 342 ? -17.904 14.145 19.573 1.00 61.38 342 ASP A CA 1
ATOM 2630 C C . ASP A 1 342 ? -16.459 14.259 20.096 1.00 61.38 342 ASP A C 1
ATOM 2632 O O . ASP A 1 342 ? -15.805 13.274 20.432 1.00 61.38 342 ASP A O 1
ATOM 2636 N N . TYR A 1 343 ? -15.896 15.460 20.073 1.00 57.81 343 TYR A N 1
ATOM 2637 C CA . TYR A 1 343 ? -14.655 15.786 20.768 1.00 57.81 343 TYR A CA 1
ATOM 2638 C C . TYR A 1 343 ? -14.876 16.917 21.787 1.00 57.81 343 TYR A C 1
ATOM 2640 O O . TYR A 1 343 ? -14.063 17.115 22.697 1.00 57.81 343 TYR A O 1
ATOM 2648 N N . GLU A 1 344 ? -15.958 17.685 21.641 1.00 54.69 344 GLU A N 1
ATOM 2649 C CA . GLU A 1 344 ? -16.236 18.875 22.439 1.00 54.69 344 GLU A CA 1
ATOM 2650 C C . GLU A 1 344 ? -17.025 18.568 23.721 1.00 54.69 344 GLU A C 1
ATOM 2652 O O . GLU A 1 344 ? -16.913 19.345 24.677 1.00 54.69 344 GLU A O 1
ATOM 2657 N N . CYS A 1 345 ? -17.745 17.440 23.820 1.00 45.81 345 CYS A N 1
ATOM 2658 C CA . CYS A 1 345 ? -18.447 17.058 25.044 1.00 45.81 345 CYS A CA 1
ATOM 2659 C C . CYS A 1 345 ? -18.004 15.704 25.601 1.00 45.81 345 CYS A C 1
ATOM 2661 O O . CYS A 1 345 ? -18.500 14.637 25.282 1.00 45.81 345 CYS A O 1
ATOM 2663 N N . CYS A 1 346 ? -17.301 15.797 26.727 1.00 48.16 346 CYS A N 1
ATOM 2664 C CA . CYS A 1 346 ? -17.439 14.796 27.781 1.00 48.16 346 CYS A CA 1
ATOM 2665 C C . CYS A 1 346 ? -16.542 13.540 27.588 1.00 48.16 346 CYS A C 1
ATOM 2667 O O . CYS A 1 346 ? -15.803 13.388 26.621 1.00 48.16 346 CYS A O 1
ATOM 2669 N N . VAL A 1 347 ? -16.404 12.732 28.646 1.00 45.00 347 VAL A N 1
ATOM 2670 C CA . VAL A 1 347 ? -15.310 11.743 28.811 1.00 45.00 347 VAL A CA 1
ATOM 2671 C C . VAL A 1 347 ? -15.500 10.490 27.942 1.00 45.00 347 VAL A C 1
ATOM 2673 O O . VAL A 1 347 ? -14.514 9.865 27.560 1.00 45.00 347 VAL A O 1
ATOM 2676 N N . GLU A 1 348 ? -16.743 10.164 27.589 1.00 49.31 348 GLU A N 1
ATOM 2677 C CA . GLU A 1 348 ? -17.128 9.004 26.767 1.00 49.31 348 GLU A CA 1
ATOM 2678 C C . GLU A 1 348 ? -16.654 9.142 25.303 1.00 49.31 348 GLU A C 1
ATOM 2680 O O . GLU A 1 348 ? -16.193 8.175 24.698 1.00 49.31 348 GLU A O 1
ATOM 2685 N N . GLU A 1 349 ? -16.600 10.374 24.802 1.00 55.88 349 GLU A N 1
ATOM 2686 C CA . GLU A 1 349 ? -16.138 10.784 23.467 1.00 55.88 349 GLU A CA 1
ATOM 2687 C C . GLU A 1 349 ? -14.606 10.708 23.272 1.00 55.88 349 GLU A C 1
ATOM 2689 O O . GLU A 1 349 ? -14.080 10.663 22.159 1.00 55.88 349 GLU A O 1
ATOM 2694 N N . LYS A 1 350 ? -13.842 10.582 24.362 1.00 62.44 350 LYS A N 1
ATOM 2695 C CA . LYS A 1 350 ? -12.369 10.492 24.326 1.00 62.44 350 LYS A CA 1
ATOM 2696 C C . LYS A 1 350 ? -11.836 9.110 23.943 1.00 62.44 350 LYS A C 1
ATOM 2698 O O . LYS A 1 350 ? -10.616 8.926 23.917 1.00 62.44 350 LYS A O 1
ATOM 2703 N N . THR A 1 351 ? -12.710 8.140 23.699 1.00 76.69 351 THR A N 1
ATOM 2704 C CA . THR A 1 351 ? -12.334 6.786 23.265 1.00 76.69 351 THR A CA 1
ATOM 2705 C C . THR A 1 351 ? -12.230 6.668 21.744 1.00 76.69 351 THR A C 1
ATOM 2707 O O . THR A 1 351 ? -11.493 5.804 21.275 1.00 76.69 351 THR A O 1
ATOM 2710 N N . VAL A 1 352 ? -12.853 7.579 20.980 1.00 80.19 352 VAL A N 1
ATOM 2711 C CA . VAL A 1 352 ? -12.956 7.503 19.510 1.00 80.19 352 VAL A CA 1
ATOM 2712 C C . VAL A 1 352 ? -11.598 7.311 18.837 1.00 80.19 352 VAL A C 1
ATOM 2714 O O . VAL A 1 352 ? -11.439 6.384 18.057 1.00 80.19 352 VAL A O 1
ATOM 2717 N N . PHE A 1 353 ? -10.568 8.101 19.165 1.00 84.69 353 PHE A N 1
ATOM 2718 C CA . PHE A 1 353 ? -9.262 7.898 18.521 1.00 84.69 353 PHE A CA 1
ATOM 2719 C C . PHE A 1 353 ? -8.671 6.521 18.808 1.00 84.69 353 PHE A C 1
ATOM 2721 O O . PHE A 1 353 ? -8.148 5.892 17.897 1.00 84.69 353 PHE A O 1
ATOM 2728 N N . ALA A 1 354 ? -8.760 6.039 20.050 1.00 89.62 354 ALA A N 1
ATOM 2729 C CA . ALA A 1 354 ? -8.253 4.715 20.388 1.00 89.62 354 ALA A CA 1
ATOM 2730 C C . ALA A 1 354 ? -9.050 3.613 19.668 1.00 89.62 354 ALA A C 1
ATOM 2732 O O . ALA A 1 354 ? -8.437 2.676 19.166 1.00 89.62 354 ALA A O 1
ATOM 2733 N N . HIS A 1 355 ? -10.374 3.761 19.556 1.00 89.69 355 HIS A N 1
ATOM 2734 C CA . HIS A 1 355 ? -11.245 2.856 18.800 1.00 89.69 355 HIS A CA 1
ATOM 2735 C C . HIS A 1 355 ? -10.812 2.790 17.330 1.00 89.69 355 HIS A C 1
ATOM 2737 O O . HIS A 1 355 ? -10.481 1.729 16.810 1.00 89.69 355 HIS A O 1
ATOM 2743 N N . GLU A 1 356 ? -10.699 3.940 16.673 1.00 88.00 356 GLU A N 1
ATOM 2744 C CA . GLU A 1 356 ? -10.361 4.004 15.250 1.00 88.00 356 GLU A CA 1
ATOM 2745 C C . GLU A 1 356 ? -8.928 3.549 14.950 1.00 88.00 356 GLU A C 1
ATOM 2747 O O . GLU A 1 356 ? -8.662 2.950 13.903 1.00 88.00 356 GLU A O 1
ATOM 2752 N N . LEU A 1 357 ? -8.002 3.777 15.888 1.00 90.50 357 LEU A N 1
ATOM 2753 C CA . LEU A 1 357 ? -6.631 3.281 15.805 1.00 90.50 357 LEU A CA 1
ATOM 2754 C C . LEU A 1 357 ? -6.566 1.748 15.874 1.00 90.50 357 LEU A C 1
ATOM 2756 O O . LEU A 1 357 ? -5.722 1.150 15.204 1.00 90.50 357 LEU A O 1
ATOM 2760 N N . VAL A 1 358 ? -7.459 1.102 16.636 1.00 92.62 358 VAL A N 1
ATOM 2761 C CA . VAL A 1 358 ? -7.539 -0.367 16.720 1.00 92.62 358 VAL A CA 1
ATOM 2762 C C . VAL A 1 358 ? -7.832 -0.976 15.348 1.00 92.62 358 VAL A C 1
ATOM 2764 O O . VAL A 1 358 ? -7.234 -1.994 15.003 1.00 92.62 358 VAL A O 1
ATOM 2767 N N . HIS A 1 359 ? -8.666 -0.338 14.524 1.00 90.56 359 HIS A N 1
ATOM 2768 C CA . HIS A 1 359 ? -9.018 -0.846 13.193 1.00 90.56 359 HIS A CA 1
ATOM 2769 C C . HIS A 1 359 ? -7.859 -0.899 12.188 1.00 90.56 359 HIS A C 1
ATOM 2771 O O . HIS A 1 359 ? -7.976 -1.577 11.163 1.00 90.56 359 HIS A O 1
ATOM 2777 N N . PHE A 1 360 ? -6.719 -0.252 12.462 1.00 89.06 360 PHE A N 1
ATOM 2778 C CA . PHE A 1 360 ? -5.522 -0.441 11.637 1.00 89.06 360 PHE A CA 1
ATOM 2779 C C . PHE A 1 360 ? -4.862 -1.807 11.860 1.00 89.06 360 PHE A C 1
ATOM 2781 O O . PHE A 1 360 ? -4.176 -2.299 10.959 1.00 89.06 360 PHE A O 1
ATOM 2788 N N . TYR A 1 361 ? -5.073 -2.435 13.021 1.00 91.75 361 TYR A N 1
ATOM 2789 C CA . TYR A 1 361 ? -4.401 -3.676 13.397 1.00 91.75 361 TYR A CA 1
ATOM 2790 C C . TYR A 1 361 ? -5.003 -4.907 12.710 1.00 91.75 361 TYR A C 1
ATOM 2792 O O . TYR A 1 361 ? -6.224 -4.986 12.557 1.00 91.75 361 TYR A O 1
ATOM 2800 N N . PRO A 1 362 ? -4.176 -5.895 12.311 1.00 91.06 362 PRO A N 1
ATOM 2801 C CA . PRO A 1 362 ? -4.601 -6.991 11.442 1.00 91.06 362 PRO A CA 1
ATOM 2802 C C . PRO A 1 362 ? -5.832 -7.767 11.919 1.00 91.06 362 PRO A C 1
ATOM 2804 O O . PRO A 1 362 ? -6.709 -8.044 11.106 1.00 91.06 362 PRO A O 1
ATOM 2807 N N . ALA A 1 363 ? -5.947 -8.088 13.213 1.00 91.81 363 ALA A N 1
ATOM 2808 C CA . ALA A 1 363 ? -7.093 -8.863 13.700 1.00 91.81 363 ALA A CA 1
ATOM 2809 C C . ALA A 1 363 ? -8.391 -8.042 13.761 1.00 91.81 363 ALA A C 1
ATOM 2811 O O . ALA A 1 363 ? -9.472 -8.622 13.780 1.00 91.81 363 ALA A O 1
ATOM 2812 N N . ASN A 1 364 ? -8.300 -6.711 13.747 1.00 90.19 364 ASN A N 1
ATOM 2813 C CA . ASN A 1 364 ? -9.434 -5.784 13.739 1.00 90.19 364 ASN A CA 1
ATOM 2814 C C . ASN A 1 364 ? -9.639 -5.133 12.361 1.00 90.19 364 ASN A C 1
ATOM 2816 O O . ASN A 1 364 ? -10.472 -4.235 12.215 1.00 90.19 364 ASN A O 1
ATOM 2820 N N . ARG A 1 365 ? -8.909 -5.601 11.340 1.00 82.38 365 ARG A N 1
ATOM 2821 C CA . ARG A 1 365 ? -8.988 -5.114 9.966 1.00 82.38 365 ARG A CA 1
ATOM 2822 C C . ARG A 1 365 ? -9.642 -6.157 9.062 1.00 82.38 365 ARG A C 1
A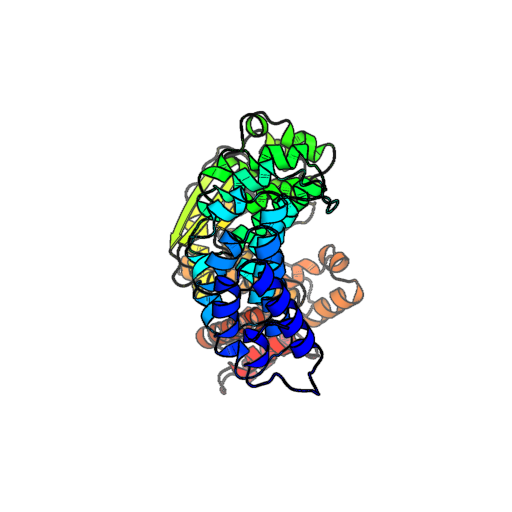TOM 2824 O O . ARG A 1 365 ? -9.329 -7.341 9.098 1.00 82.38 365 ARG A O 1
ATOM 2831 N N . GLY A 1 366 ? -10.510 -5.693 8.167 1.00 72.12 366 GLY A N 1
ATOM 2832 C CA . GLY A 1 366 ? -11.097 -6.529 7.119 1.00 72.12 366 GLY A CA 1
ATOM 2833 C C . GLY A 1 366 ? -12.340 -7.315 7.547 1.00 72.12 366 GLY A C 1
ATOM 2834 O O . GLY A 1 366 ? -12.931 -7.087 8.602 1.00 72.12 366 GLY A O 1
ATOM 2835 N N . ARG A 1 367 ? -12.792 -8.202 6.650 1.00 74.12 367 ARG A N 1
ATOM 2836 C CA . ARG A 1 367 ? -14.088 -8.906 6.747 1.00 74.12 367 ARG A CA 1
ATOM 2837 C C . ARG A 1 367 ? -13.988 -10.377 7.157 1.00 74.12 367 ARG A C 1
ATOM 2839 O O . ARG A 1 367 ? -15.011 -11.037 7.249 1.00 74.12 367 ARG A O 1
ATOM 2846 N N . LEU A 1 368 ? -12.775 -10.898 7.353 1.00 79.75 368 LEU A N 1
ATOM 2847 C CA . LEU A 1 368 ? -12.581 -12.271 7.838 1.00 79.75 368 LEU A CA 1
ATOM 2848 C C . LEU A 1 368 ? -12.815 -12.378 9.351 1.00 79.75 368 LEU A C 1
ATOM 2850 O O . LEU A 1 368 ? -13.183 -13.444 9.834 1.00 79.75 368 LEU A O 1
ATOM 2854 N N . THR A 1 369 ? -12.626 -11.275 10.077 1.00 90.50 369 THR A N 1
ATOM 2855 C CA . THR A 1 369 ? -12.946 -11.161 11.500 1.00 90.50 369 THR A CA 1
ATOM 2856 C C . THR A 1 369 ? -14.439 -10.867 11.693 1.00 90.50 369 THR A C 1
ATOM 2858 O O . THR A 1 369 ? -14.947 -9.948 11.037 1.00 90.50 369 THR A O 1
ATOM 2861 N N . PRO A 1 370 ? -15.139 -11.571 12.608 1.00 93.44 370 PRO A N 1
ATOM 2862 C CA . PRO A 1 370 ? -16.530 -11.283 12.952 1.00 93.44 370 PRO A CA 1
ATOM 2863 C C . PRO A 1 370 ? -16.753 -9.819 13.352 1.00 93.44 370 PRO A C 1
ATOM 2865 O O . PRO A 1 370 ? -15.979 -9.254 14.128 1.00 93.44 370 PRO A O 1
ATOM 2868 N N . THR A 1 371 ? -17.841 -9.212 12.867 1.00 92.75 371 THR A N 1
ATOM 2869 C CA . THR A 1 371 ? -18.162 -7.794 13.113 1.00 92.75 371 THR A CA 1
ATOM 2870 C C . THR A 1 371 ? -18.256 -7.467 14.608 1.00 92.75 371 THR A C 1
ATOM 2872 O O . THR A 1 371 ? -17.729 -6.443 15.031 1.00 92.75 371 THR A O 1
ATOM 2875 N N . TRP A 1 372 ? -18.823 -8.355 15.433 1.00 93.50 372 TRP A N 1
ATOM 2876 C CA . TRP A 1 372 ? -18.910 -8.159 16.887 1.00 93.50 372 TRP A CA 1
ATOM 2877 C C . TRP A 1 372 ? -17.541 -7.986 17.559 1.00 93.50 372 TRP A C 1
ATOM 2879 O O . TRP A 1 372 ? -17.396 -7.184 18.480 1.00 93.50 372 TRP A O 1
ATOM 2889 N N . PHE A 1 373 ? -16.527 -8.722 17.093 1.00 95.06 373 PHE A N 1
ATOM 2890 C CA . PHE A 1 373 ? -15.169 -8.630 17.620 1.00 95.06 373 PHE A CA 1
ATOM 2891 C C . PHE A 1 373 ? -14.430 -7.443 17.011 1.00 95.06 373 PHE A C 1
ATOM 2893 O O . PHE A 1 373 ? -13.652 -6.787 17.695 1.00 95.06 373 PHE A O 1
ATOM 2900 N N . ARG A 1 374 ? -14.684 -7.135 15.733 1.00 92.50 374 ARG A N 1
ATOM 2901 C CA . ARG A 1 374 ? -14.078 -5.981 15.070 1.00 92.50 374 ARG A CA 1
ATOM 2902 C C . ARG A 1 374 ? -14.483 -4.675 15.755 1.00 92.50 374 ARG A C 1
ATOM 2904 O O . ARG A 1 374 ? -13.593 -3.939 16.166 1.00 92.50 374 ARG A O 1
ATOM 2911 N N . GLU A 1 375 ? -15.785 -4.438 15.896 1.00 90.00 375 GLU A N 1
ATOM 2912 C CA . GLU A 1 375 ? -16.348 -3.194 16.438 1.00 90.00 375 GLU A CA 1
ATOM 2913 C C . GLU A 1 375 ? -16.335 -3.190 17.977 1.00 90.00 375 GLU A C 1
ATOM 2915 O O . GLU A 1 375 ? -15.706 -2.340 18.604 1.00 90.00 375 GLU A O 1
ATOM 2920 N N . GLY A 1 376 ? -16.935 -4.202 18.618 1.00 92.06 376 GLY A N 1
ATOM 2921 C CA . GLY A 1 376 ? -16.976 -4.289 20.083 1.00 92.06 376 GLY A CA 1
ATOM 2922 C C . GLY A 1 376 ? -15.606 -4.545 20.716 1.00 92.06 376 GLY A C 1
ATOM 2923 O O . GLY A 1 376 ? -15.350 -4.173 21.862 1.00 92.06 376 GLY A O 1
ATOM 2924 N N . GLY A 1 377 ? -14.684 -5.146 19.965 1.00 93.56 377 GLY A N 1
ATOM 2925 C CA . GLY A 1 377 ? -13.289 -5.253 20.367 1.00 93.56 377 GLY A CA 1
ATOM 2926 C C . GLY A 1 377 ? -12.533 -3.934 20.302 1.00 93.56 377 GLY A C 1
ATOM 2927 O O . GLY A 1 377 ? -11.775 -3.644 21.227 1.00 93.56 377 GLY A O 1
ATOM 2928 N N . ALA A 1 378 ? -12.764 -3.124 19.266 1.00 92.19 378 ALA A N 1
ATOM 2929 C CA . ALA A 1 378 ? -12.225 -1.770 19.201 1.00 92.19 378 ALA A CA 1
ATOM 2930 C C . ALA A 1 378 ? -12.730 -0.922 20.378 1.00 92.19 378 ALA A C 1
ATOM 2932 O O . ALA A 1 378 ? -11.913 -0.309 21.065 1.00 92.19 378 ALA A O 1
ATOM 2933 N N . ASP A 1 379 ? -14.019 -1.012 20.718 1.00 89.62 379 ASP A N 1
ATOM 2934 C CA . ASP A 1 379 ? -14.588 -0.374 21.913 1.00 89.62 379 ASP A CA 1
ATOM 2935 C C . ASP A 1 379 ? -13.946 -0.852 23.213 1.00 89.62 379 ASP A C 1
ATOM 2937 O O . ASP A 1 379 ? -13.624 -0.047 24.091 1.00 89.62 379 ASP A O 1
ATOM 2941 N N . GLN A 1 380 ? -13.743 -2.162 23.369 1.00 92.44 380 GLN A N 1
ATOM 2942 C CA . GLN A 1 380 ? -13.151 -2.696 24.591 1.00 92.44 380 GLN A CA 1
ATOM 2943 C C . GLN A 1 380 ? -11.701 -2.241 24.760 1.00 92.44 380 GLN A C 1
ATOM 2945 O O . GLN A 1 380 ? -11.303 -1.851 25.859 1.00 92.44 380 GLN A O 1
ATOM 2950 N N . VAL A 1 381 ? -10.902 -2.266 23.692 1.00 93.88 381 VAL A N 1
ATOM 2951 C CA . VAL A 1 381 ? -9.518 -1.781 23.754 1.00 93.88 381 VAL A CA 1
ATOM 2952 C C . VAL A 1 381 ? -9.488 -0.278 24.004 1.00 93.88 381 VAL A C 1
ATOM 2954 O O . VAL A 1 381 ? -8.749 0.170 24.880 1.00 93.88 381 VAL A O 1
ATOM 2957 N N . ALA A 1 382 ? -10.318 0.495 23.303 1.00 90.31 382 ALA A N 1
ATOM 2958 C CA . ALA A 1 382 ? -10.417 1.936 23.488 1.00 90.31 382 ALA A CA 1
ATOM 2959 C C . ALA A 1 382 ? -10.795 2.306 24.925 1.00 90.31 382 ALA A C 1
ATOM 2961 O O . ALA A 1 382 ? -10.195 3.207 25.514 1.00 90.31 382 ALA A O 1
ATOM 2962 N N . PHE A 1 383 ? -11.732 1.566 25.518 1.00 88.38 383 PHE A N 1
ATOM 2963 C CA . PHE A 1 383 ? -12.123 1.718 26.913 1.00 88.38 383 PHE A CA 1
ATOM 2964 C C . PHE A 1 383 ? -10.959 1.439 27.873 1.00 88.38 383 PHE A C 1
ATOM 2966 O O . PHE A 1 383 ? -10.672 2.261 28.743 1.00 88.38 383 PHE A O 1
ATOM 2973 N N . LEU A 1 384 ? -10.240 0.324 27.700 1.00 89.62 384 LEU A N 1
ATOM 2974 C CA . LEU A 1 384 ? -9.091 -0.020 28.547 1.00 89.62 384 LEU A CA 1
ATOM 2975 C C . LEU A 1 384 ? -7.954 1.006 28.428 1.00 89.62 384 LEU A C 1
ATOM 2977 O O . LEU A 1 384 ? -7.417 1.445 29.446 1.00 89.62 384 LEU A O 1
ATOM 2981 N N . VAL A 1 385 ? -7.630 1.429 27.203 1.00 90.12 385 VAL A N 1
ATOM 2982 C CA . VAL A 1 385 ? -6.645 2.486 26.931 1.00 90.12 385 VAL A CA 1
ATOM 2983 C C . VAL A 1 385 ? -7.059 3.790 27.605 1.00 90.12 385 VAL A C 1
ATOM 2985 O O . VAL A 1 385 ? -6.244 4.436 28.259 1.00 90.12 385 VAL A O 1
ATOM 2988 N N . HIS A 1 386 ? -8.331 4.165 27.502 1.00 85.50 386 HIS A N 1
ATOM 2989 C CA . HIS A 1 386 ? -8.849 5.376 28.120 1.00 85.50 386 HIS A CA 1
ATOM 2990 C C . HIS A 1 386 ? -8.742 5.340 29.653 1.00 85.50 386 HIS A C 1
ATOM 2992 O O . HIS A 1 386 ? -8.279 6.311 30.259 1.00 85.50 386 HIS A O 1
ATOM 2998 N N . LEU A 1 387 ? -9.121 4.221 30.285 1.00 85.50 387 LEU A N 1
ATOM 2999 C CA . LEU A 1 387 ? -8.964 4.039 31.731 1.00 85.50 387 LEU A CA 1
ATOM 3000 C C . LEU A 1 387 ? -7.504 4.206 32.162 1.00 85.50 387 LEU A C 1
ATOM 3002 O O . LEU A 1 387 ? -7.232 4.870 33.164 1.00 85.50 387 LEU A O 1
ATOM 3006 N N . GLU A 1 388 ? -6.573 3.642 31.394 1.00 87.56 388 GLU A N 1
ATOM 3007 C CA . GLU A 1 388 ? -5.143 3.738 31.666 1.00 87.56 388 GLU A CA 1
ATOM 3008 C C . GLU A 1 388 ? -4.613 5.169 31.494 1.00 87.56 388 GLU A C 1
ATOM 3010 O O . GLU A 1 388 ? -3.947 5.692 32.389 1.00 87.56 388 GLU A O 1
ATOM 3015 N N . MET A 1 389 ? -4.946 5.834 30.383 1.00 84.75 389 MET A N 1
ATOM 3016 C CA . MET A 1 389 ? -4.491 7.194 30.069 1.00 84.75 389 MET A CA 1
ATOM 3017 C C . MET A 1 389 ? -4.897 8.218 31.132 1.00 84.75 389 MET A C 1
ATOM 3019 O O . MET A 1 389 ? -4.139 9.146 31.418 1.00 84.75 389 MET A O 1
ATOM 3023 N N . TYR A 1 390 ? -6.084 8.057 31.719 1.00 81.00 390 TYR A N 1
ATOM 3024 C CA . TYR A 1 390 ? -6.638 9.002 32.690 1.00 81.00 390 TYR A CA 1
ATOM 3025 C C . TYR A 1 390 ? -6.638 8.485 34.133 1.00 81.00 390 TYR A C 1
ATOM 3027 O O . TYR A 1 390 ? -7.152 9.170 35.019 1.00 81.00 390 TYR A O 1
ATOM 3035 N N . ASN A 1 391 ? -6.041 7.314 34.386 1.00 79.81 391 ASN A N 1
ATOM 3036 C CA . ASN A 1 391 ? -6.001 6.660 35.697 1.00 79.81 391 ASN A CA 1
ATOM 3037 C C . ASN A 1 391 ? -7.396 6.576 36.352 1.00 79.81 391 ASN A C 1
ATOM 3039 O O . ASN A 1 391 ? -7.591 6.931 37.520 1.00 79.81 391 ASN A O 1
ATOM 3043 N N . LEU A 1 392 ? -8.388 6.166 35.560 1.00 78.31 392 LEU A N 1
ATOM 3044 C CA . LEU A 1 392 ? -9.785 6.083 35.971 1.00 78.31 392 LEU A CA 1
ATOM 3045 C C . LEU A 1 392 ? -10.129 4.684 36.485 1.00 78.31 392 LEU A C 1
ATOM 3047 O O . LEU A 1 392 ? -9.543 3.678 36.095 1.00 78.31 392 LEU A O 1
ATOM 3051 N N . THR A 1 393 ? -11.142 4.625 37.347 1.00 65.19 393 THR A N 1
ATOM 3052 C CA . THR A 1 393 ? -11.799 3.382 37.766 1.00 65.19 393 THR A CA 1
ATOM 3053 C C . THR A 1 393 ? -13.293 3.563 37.532 1.00 65.19 393 THR A C 1
ATOM 3055 O O . THR A 1 393 ? -13.953 4.304 38.257 1.00 65.19 393 THR A O 1
ATOM 3058 N N . PHE A 1 394 ? -13.826 2.977 36.460 1.00 60.62 394 PHE A N 1
ATOM 3059 C CA . PHE A 1 394 ? -15.231 3.162 36.095 1.00 60.62 394 PHE A CA 1
ATOM 3060 C C . PHE A 1 394 ? -15.824 1.922 35.419 1.00 60.62 394 PHE A C 1
ATOM 3062 O O . PHE A 1 394 ? -15.094 1.107 34.862 1.00 60.62 394 PHE A O 1
ATOM 3069 N N . SER A 1 395 ? -17.153 1.804 35.481 1.00 50.41 395 SER A N 1
ATOM 3070 C CA . SER A 1 395 ? -17.970 0.792 34.803 1.00 50.41 395 SER A CA 1
ATOM 3071 C C . SER A 1 395 ? -18.939 1.510 33.877 1.00 50.41 395 SER A C 1
ATOM 3073 O O . SER A 1 395 ? -19.700 2.356 34.338 1.00 50.41 395 SER A O 1
ATOM 3075 N N . TYR A 1 396 ? -18.929 1.148 32.599 1.00 49.34 396 TYR A N 1
ATOM 3076 C CA . TYR A 1 396 ? -19.783 1.747 31.578 1.00 49.34 396 TYR A CA 1
ATOM 3077 C C . TYR A 1 396 ? -21.279 1.549 31.886 1.00 49.34 396 TYR A C 1
ATOM 3079 O O . TYR A 1 396 ? -21.682 0.527 32.451 1.00 49.34 396 TYR A O 1
ATOM 3087 N N . VAL A 1 397 ? -22.105 2.527 31.508 1.00 46.75 397 VAL A N 1
ATOM 3088 C CA . VAL A 1 397 ? -23.568 2.407 31.493 1.00 46.75 397 VAL A CA 1
ATOM 3089 C C . VAL A 1 397 ? -23.943 2.078 30.054 1.00 46.75 397 VAL A C 1
ATOM 3091 O O . VAL A 1 397 ? -23.837 2.935 29.190 1.00 46.75 397 VAL A O 1
ATOM 3094 N N . GLY A 1 398 ? -24.282 0.815 29.789 1.00 52.34 398 GLY A N 1
ATOM 3095 C CA . GLY A 1 398 ? -24.494 0.313 28.430 1.00 52.34 398 GLY A CA 1
ATOM 3096 C C . GLY A 1 398 ? -25.525 1.115 27.637 1.00 52.34 398 GLY A C 1
ATOM 3097 O O . GLY A 1 398 ? -26.608 1.421 28.144 1.00 52.34 398 GLY A O 1
ATOM 3098 N N . ASP A 1 399 ? -25.183 1.397 26.382 1.00 56.22 399 ASP A N 1
ATOM 3099 C CA . ASP A 1 399 ? -26.099 1.936 25.383 1.00 56.22 399 ASP A CA 1
ATOM 3100 C C . ASP A 1 399 ? -27.309 1.004 25.171 1.00 56.22 399 ASP A C 1
ATOM 3102 O O . ASP A 1 399 ? -27.219 -0.215 25.374 1.00 56.22 399 ASP A O 1
ATOM 3106 N N . PRO A 1 400 ? -28.471 1.534 24.748 1.00 61.25 400 PRO A N 1
ATOM 3107 C CA . PRO A 1 400 ? -29.676 0.739 24.579 1.00 61.25 400 PRO A CA 1
ATOM 3108 C C . PRO A 1 400 ? -29.592 -0.140 23.321 1.00 61.25 400 PRO A C 1
ATOM 3110 O O . PRO A 1 400 ? -30.067 0.230 22.251 1.00 61.25 400 PRO A O 1
ATOM 3113 N N . CYS A 1 401 ? -29.053 -1.349 23.460 1.00 74.12 401 CYS A N 1
ATOM 3114 C CA . CYS A 1 401 ? -29.239 -2.432 22.493 1.00 74.12 401 CYS A CA 1
ATOM 3115 C C . CYS A 1 401 ? -30.406 -3.347 22.944 1.00 74.12 401 CYS A C 1
ATOM 3117 O O . CYS A 1 401 ? -30.555 -3.609 24.144 1.00 74.12 401 CYS A O 1
ATOM 3119 N N . PRO A 1 402 ? -31.272 -3.846 22.032 1.00 74.06 402 PRO A N 1
ATOM 3120 C CA . PRO A 1 402 ? -32.216 -4.918 22.355 1.00 74.06 402 PRO A CA 1
ATOM 3121 C C . PRO A 1 402 ? -31.493 -6.129 22.963 1.00 74.06 402 PRO A C 1
ATOM 3123 O O . PRO A 1 402 ? -30.320 -6.355 22.699 1.00 74.06 402 PRO A O 1
ATOM 3126 N N . ALA A 1 403 ? -32.191 -6.936 23.767 1.00 77.44 403 ALA A N 1
ATOM 3127 C CA . ALA A 1 403 ? -31.615 -8.125 24.401 1.00 77.44 403 ALA A CA 1
ATOM 3128 C C . ALA A 1 403 ? -31.310 -9.241 23.374 1.00 77.44 403 ALA A C 1
ATOM 3130 O O . ALA A 1 403 ? -32.026 -10.242 23.300 1.00 77.44 403 ALA A O 1
ATOM 3131 N N . VAL A 1 404 ? -30.257 -9.050 22.579 1.00 88.25 404 VAL A N 1
ATOM 3132 C CA . VAL A 1 404 ? -29.728 -9.978 21.575 1.00 88.25 404 VAL A CA 1
ATOM 3133 C C . VAL A 1 404 ? -28.398 -10.571 22.042 1.00 88.25 404 VAL A C 1
ATOM 3135 O O . VAL A 1 404 ? -27.721 -10.024 22.909 1.00 88.25 404 VAL A O 1
ATOM 3138 N N . SER A 1 405 ? -28.049 -11.727 21.492 1.00 92.94 405 SER A N 1
ATOM 3139 C CA . SER A 1 405 ? -26.774 -12.418 21.718 1.00 92.94 405 SER A CA 1
ATOM 3140 C C . SER A 1 405 ? -25.836 -12.255 20.528 1.00 92.94 405 SER A C 1
ATOM 3142 O O . SER A 1 405 ? -26.296 -11.954 19.428 1.00 92.94 405 SER A O 1
ATOM 3144 N N . ILE A 1 406 ? -24.539 -12.502 20.729 1.00 94.81 406 ILE A N 1
ATOM 3145 C CA . ILE A 1 406 ? -23.554 -12.467 19.636 1.00 94.81 406 ILE A CA 1
ATOM 3146 C C . ILE A 1 406 ? -23.941 -13.433 18.512 1.00 94.81 406 ILE A C 1
ATOM 3148 O O . ILE A 1 406 ? -23.902 -13.038 17.350 1.00 94.81 406 ILE A O 1
ATOM 3152 N N . GLN A 1 407 ? -24.416 -14.643 18.834 1.00 95.44 407 GLN A N 1
ATOM 3153 C CA . GLN A 1 407 ? -24.854 -15.589 17.806 1.00 95.44 407 GLN A CA 1
ATOM 3154 C C . GLN A 1 407 ? -25.974 -15.016 16.932 1.00 95.44 407 GLN A C 1
ATOM 3156 O O . GLN A 1 407 ? -25.949 -15.184 15.722 1.00 95.44 407 GLN A O 1
ATOM 3161 N N . GLN A 1 408 ? -26.926 -14.281 17.514 1.00 94.50 408 GLN A N 1
ATOM 3162 C CA . GLN A 1 408 ? -27.993 -13.652 16.729 1.00 94.50 408 GLN A CA 1
ATOM 3163 C C . GLN A 1 408 ? -27.468 -12.554 15.796 1.00 94.50 408 GLN A C 1
ATOM 3165 O O . GLN A 1 408 ? -28.059 -12.340 14.743 1.00 94.50 408 GLN A O 1
ATOM 3170 N N . LEU A 1 409 ? -26.383 -11.865 16.165 1.00 94.75 409 LEU A N 1
ATOM 3171 C CA . LEU A 1 409 ? -25.727 -10.890 15.289 1.00 94.75 409 LEU A CA 1
ATOM 3172 C C . LEU A 1 409 ? -25.005 -11.591 14.133 1.00 94.75 409 LEU A C 1
ATOM 3174 O O . LEU A 1 409 ? -25.153 -11.174 12.987 1.00 94.75 409 LEU A O 1
ATOM 3178 N N . ILE A 1 410 ? -24.289 -12.682 14.429 1.00 94.75 410 ILE A N 1
ATOM 3179 C CA . ILE A 1 410 ? -23.627 -13.525 13.423 1.00 94.75 410 ILE A CA 1
ATOM 3180 C C . ILE A 1 410 ? -24.660 -14.099 12.443 1.00 94.75 410 ILE A C 1
ATOM 3182 O O . ILE A 1 410 ? -24.474 -14.011 11.230 1.00 94.75 410 ILE A O 1
ATOM 3186 N N . ASP A 1 411 ? -25.764 -14.645 12.958 1.00 94.88 411 ASP A N 1
ATOM 3187 C CA . ASP A 1 411 ? -26.831 -15.246 12.155 1.00 94.88 411 ASP A CA 1
ATOM 3188 C C . ASP A 1 411 ? -27.534 -14.207 11.270 1.00 94.88 411 ASP A C 1
ATOM 3190 O O . ASP A 1 411 ? -27.825 -14.488 10.107 1.00 94.88 411 ASP A O 1
ATOM 3194 N N . ASP A 1 412 ? -27.795 -13.004 11.796 1.00 94.94 412 ASP A N 1
ATOM 3195 C CA . ASP A 1 412 ? -28.377 -11.906 11.020 1.00 94.94 412 ASP A CA 1
ATOM 3196 C C . ASP A 1 412 ? -27.434 -11.481 9.887 1.00 94.94 412 ASP A C 1
ATOM 3198 O O . ASP A 1 412 ? -27.849 -11.465 8.727 1.00 94.94 412 ASP A O 1
ATOM 3202 N N . GLU A 1 413 ? -26.151 -11.235 10.181 1.00 94.06 413 GLU A N 1
ATOM 3203 C CA . GLU A 1 413 ? -25.161 -10.873 9.160 1.00 94.06 413 GLU A CA 1
ATOM 3204 C C . GLU A 1 413 ? -25.025 -11.959 8.083 1.00 94.06 413 GLU A C 1
ATOM 3206 O O . GLU A 1 413 ? -24.999 -11.642 6.891 1.00 94.06 413 GLU A O 1
ATOM 3211 N N . ALA A 1 414 ? -25.001 -13.236 8.473 1.00 93.81 414 ALA A N 1
ATOM 3212 C CA . ALA A 1 414 ? -24.958 -14.356 7.538 1.00 93.81 414 ALA A CA 1
ATOM 3213 C C . ALA A 1 414 ? -26.225 -14.449 6.667 1.00 93.81 414 ALA A C 1
ATOM 3215 O O . ALA A 1 414 ? -26.141 -14.840 5.500 1.00 93.81 414 ALA A O 1
ATOM 3216 N N . ALA A 1 415 ? -27.391 -14.081 7.207 1.00 95.88 415 ALA A N 1
ATOM 3217 C CA . ALA A 1 415 ? -28.670 -14.155 6.507 1.00 95.88 415 ALA A CA 1
ATOM 3218 C C . ALA A 1 415 ? -28.888 -13.003 5.516 1.00 95.88 415 ALA A C 1
ATOM 3220 O O . ALA A 1 415 ? -29.349 -13.239 4.396 1.00 95.88 415 ALA A O 1
ATOM 3221 N N . VAL A 1 416 ? -28.587 -11.763 5.915 1.00 94.81 416 VAL A N 1
ATOM 3222 C CA . VAL A 1 416 ? -28.858 -10.566 5.093 1.00 94.81 416 VAL A CA 1
ATOM 3223 C C . VAL A 1 416 ? -27.629 -10.072 4.324 1.00 94.81 416 VAL A C 1
ATOM 3225 O O . VAL A 1 416 ? -27.740 -9.288 3.378 1.00 94.81 416 VAL A O 1
ATOM 3228 N N . GLY A 1 417 ? -26.444 -10.554 4.697 1.00 93.12 417 GLY A N 1
ATOM 3229 C CA . GLY A 1 417 ? -25.161 -10.085 4.198 1.00 93.12 417 GLY A CA 1
ATOM 3230 C C . GLY A 1 417 ? -24.720 -8.771 4.851 1.00 93.12 417 GLY A C 1
ATOM 3231 O O . GLY A 1 417 ? -25.531 -7.918 5.214 1.00 93.12 417 GLY A O 1
ATOM 3232 N N . TYR A 1 418 ? -23.401 -8.571 4.921 1.00 88.75 418 TYR A N 1
ATOM 3233 C CA . TYR A 1 418 ? -22.763 -7.438 5.605 1.00 88.75 418 TYR A CA 1
ATOM 3234 C C . TYR A 1 418 ? -23.383 -6.069 5.292 1.00 88.75 418 TYR A C 1
ATOM 3236 O O . TYR A 1 418 ? -23.689 -5.312 6.203 1.00 88.75 418 TYR A O 1
ATOM 3244 N N . ALA A 1 419 ? -23.601 -5.739 4.014 1.00 86.88 419 ALA A N 1
ATOM 3245 C CA . ALA A 1 419 ? -24.092 -4.411 3.636 1.00 86.88 419 ALA A CA 1
ATOM 3246 C C . ALA A 1 419 ? -25.503 -4.125 4.181 1.00 86.88 419 ALA A C 1
ATOM 3248 O O . ALA A 1 419 ? -25.785 -3.009 4.616 1.00 86.88 419 ALA A O 1
ATOM 3249 N N . GLN A 1 420 ? -26.385 -5.130 4.180 1.00 89.00 420 GLN A N 1
ATOM 3250 C CA . GLN A 1 420 ? -27.729 -4.980 4.736 1.00 89.00 420 GLN A CA 1
ATOM 3251 C C . GLN A 1 420 ? -27.676 -4.953 6.262 1.00 89.00 420 GLN A C 1
ATOM 3253 O O . GLN A 1 420 ? -28.311 -4.083 6.857 1.00 89.00 420 GLN A O 1
ATOM 3258 N N . HIS A 1 421 ? -26.862 -5.822 6.872 1.00 90.44 421 HIS A N 1
ATOM 3259 C CA . HIS A 1 421 ? -26.644 -5.846 8.316 1.00 90.44 421 HIS A CA 1
ATOM 3260 C C . HIS A 1 421 ? -26.140 -4.491 8.826 1.00 90.44 421 HIS A C 1
ATOM 3262 O O . HIS A 1 421 ? -26.745 -3.924 9.730 1.00 90.44 421 HIS A O 1
ATOM 3268 N N . GLN A 1 422 ? -25.123 -3.917 8.171 1.00 86.81 422 GLN A N 1
ATOM 3269 C CA . GLN A 1 422 ? -24.542 -2.608 8.489 1.00 86.81 422 GLN A CA 1
ATOM 3270 C C . GLN A 1 422 ? -25.566 -1.467 8.441 1.00 86.81 422 GLN A C 1
ATOM 3272 O O . GLN A 1 422 ? -25.542 -0.570 9.278 1.00 86.81 422 GLN A O 1
ATOM 3277 N N . SER A 1 423 ? -26.494 -1.500 7.482 1.00 82.94 423 SER A N 1
ATOM 3278 C CA . SER A 1 423 ? -27.585 -0.517 7.391 1.00 82.94 423 SER A CA 1
ATOM 3279 C C . SER A 1 423 ? -28.759 -0.795 8.348 1.00 82.94 423 SER A C 1
ATOM 3281 O O . SER A 1 423 ? -29.670 0.029 8.496 1.00 82.94 423 SER A O 1
ATOM 3283 N N . GLY A 1 424 ? -28.761 -1.979 8.962 1.00 86.19 424 GLY A N 1
ATOM 3284 C CA . GLY A 1 424 ? -29.844 -2.522 9.761 1.00 86.19 424 GLY A CA 1
ATOM 3285 C C . GLY A 1 424 ? -29.835 -2.054 11.219 1.00 86.19 424 GLY A C 1
ATOM 3286 O O . GLY A 1 424 ? -28.874 -1.462 11.706 1.00 86.19 424 GLY A O 1
ATOM 3287 N N . PRO A 1 425 ? -30.922 -2.329 11.960 1.00 85.50 425 PRO A N 1
ATOM 3288 C CA . PRO A 1 425 ? -31.070 -1.894 13.349 1.00 85.50 425 PRO A CA 1
ATOM 3289 C C . PRO A 1 425 ? -30.174 -2.650 14.343 1.00 85.50 425 PRO A C 1
ATOM 3291 O O . PRO A 1 425 ? -30.022 -2.192 15.471 1.00 85.50 425 PRO A O 1
ATOM 3294 N N . LEU A 1 426 ? -29.611 -3.803 13.959 1.00 89.56 426 LEU A N 1
ATOM 3295 C CA . LEU A 1 426 ? -28.771 -4.628 14.834 1.00 89.56 426 LEU A CA 1
ATOM 3296 C C . LEU A 1 426 ? -27.277 -4.301 14.736 1.00 89.56 426 LEU A C 1
ATOM 3298 O O . LEU A 1 426 ? -26.517 -4.768 15.578 1.00 89.56 426 LEU A O 1
ATOM 3302 N N . PHE A 1 427 ? -26.840 -3.480 13.774 1.00 88.44 427 PHE A N 1
ATOM 3303 C CA . PHE A 1 427 ? -25.413 -3.210 13.586 1.00 88.44 427 PHE A CA 1
ATOM 3304 C C . PHE A 1 427 ? -24.755 -2.608 14.834 1.00 88.44 427 PHE A C 1
ATOM 3306 O O . PHE A 1 427 ? -23.732 -3.115 15.289 1.00 88.44 427 PHE A O 1
ATOM 3313 N N . ALA A 1 428 ? -25.390 -1.600 15.444 1.00 85.38 428 ALA A N 1
ATOM 3314 C CA . ALA A 1 428 ? -24.922 -0.960 16.677 1.00 85.38 428 ALA A CA 1
ATOM 3315 C C . ALA A 1 428 ? -24.783 -1.937 17.863 1.00 85.38 428 ALA A C 1
ATOM 3317 O O . ALA A 1 428 ? -24.001 -1.700 18.777 1.00 85.38 428 ALA A O 1
ATOM 3318 N N . CYS A 1 429 ? -25.484 -3.074 17.852 1.00 90.19 429 CYS A N 1
ATOM 3319 C CA . CYS A 1 429 ? -25.333 -4.082 18.897 1.00 90.19 429 CYS A CA 1
ATOM 3320 C C . CYS A 1 429 ? -23.998 -4.837 18.829 1.00 90.19 429 CYS A C 1
ATOM 3322 O O . CYS A 1 429 ? -23.586 -5.388 19.847 1.00 90.19 429 CYS A O 1
ATOM 3324 N N . ASN A 1 430 ? -23.301 -4.848 17.685 1.00 91.50 430 ASN A N 1
ATOM 3325 C CA . ASN A 1 430 ? -21.955 -5.427 17.591 1.00 91.50 430 ASN A CA 1
ATOM 3326 C C . ASN A 1 430 ? -20.957 -4.705 18.502 1.00 91.50 430 ASN A C 1
ATOM 3328 O O . ASN A 1 430 ? -20.145 -5.366 19.143 1.00 91.50 430 ASN A O 1
ATOM 3332 N N . TYR A 1 431 ? -21.072 -3.378 18.594 1.00 89.31 431 TYR A N 1
ATOM 3333 C CA . TYR A 1 431 ? -20.296 -2.515 19.485 1.00 89.31 431 TYR A CA 1
ATOM 3334 C C . TYR A 1 431 ? -20.582 -2.886 20.947 1.00 89.31 431 TYR A C 1
ATOM 3336 O O . TYR A 1 431 ? -19.748 -3.464 21.644 1.00 89.31 431 TYR A O 1
ATOM 3344 N N . VAL A 1 432 ? -21.836 -2.696 21.371 1.00 87.38 432 VAL A N 1
ATOM 3345 C CA . VAL A 1 432 ? -22.251 -2.825 22.777 1.00 87.38 432 VAL A CA 1
ATOM 3346 C C . VAL A 1 432 ? -22.127 -4.256 23.310 1.00 87.38 432 VAL A C 1
ATOM 3348 O O . VAL A 1 432 ? -21.544 -4.481 24.373 1.00 87.38 432 VAL A O 1
ATOM 3351 N N . ILE A 1 433 ? -22.679 -5.250 22.605 1.00 90.81 433 ILE A N 1
ATOM 3352 C CA . ILE A 1 433 ? -22.683 -6.646 23.078 1.00 90.81 433 ILE A CA 1
ATOM 3353 C C . ILE A 1 433 ? -21.277 -7.245 22.955 1.00 90.81 433 ILE A C 1
ATOM 3355 O O . ILE A 1 433 ? -20.849 -7.968 23.857 1.00 90.81 433 ILE A O 1
ATOM 3359 N N . GLY A 1 434 ? -20.534 -6.902 21.896 1.00 93.62 434 GLY A N 1
ATOM 3360 C CA . GLY A 1 434 ? -19.147 -7.332 21.723 1.00 93.62 434 GLY A CA 1
ATOM 3361 C C . GLY A 1 434 ? -18.243 -6.813 22.841 1.00 93.62 434 GLY A C 1
ATOM 3362 O O . GLY A 1 434 ? -17.567 -7.610 23.496 1.00 93.62 434 GLY A O 1
ATOM 3363 N N . GLN A 1 435 ? -18.305 -5.511 23.138 1.00 91.81 435 GLN A N 1
ATOM 3364 C CA . GLN A 1 435 ? -17.579 -4.910 24.258 1.00 91.81 435 GLN A CA 1
ATOM 3365 C C . GLN A 1 435 ? -17.975 -5.558 25.588 1.00 91.81 435 GLN A C 1
ATOM 3367 O O . GLN A 1 435 ? -17.111 -5.923 26.383 1.00 91.81 435 GLN A O 1
ATOM 3372 N N . THR A 1 436 ? -19.274 -5.774 25.818 1.00 90.88 436 THR A N 1
ATOM 3373 C CA . THR A 1 436 ? -19.775 -6.379 27.062 1.00 90.88 436 THR A CA 1
ATOM 3374 C C . THR A 1 436 ? -19.235 -7.797 27.275 1.00 90.88 436 THR A C 1
ATOM 3376 O O . THR A 1 436 ? -18.771 -8.124 28.372 1.00 90.88 436 THR A O 1
ATOM 3379 N N . LEU A 1 437 ? -19.252 -8.644 26.237 1.00 94.44 437 LEU A N 1
ATOM 3380 C CA . LEU A 1 437 ? -18.657 -9.981 26.302 1.00 94.44 437 LEU A CA 1
ATOM 3381 C C . LEU A 1 437 ? -17.154 -9.889 26.592 1.00 94.44 437 LEU A C 1
ATOM 3383 O O . LEU A 1 437 ? -16.666 -10.562 27.500 1.00 94.44 437 LEU A O 1
ATOM 3387 N N . LEU A 1 438 ? -16.421 -9.052 25.857 1.00 95.75 438 LEU A N 1
ATOM 3388 C CA . LEU A 1 438 ? -14.970 -8.935 26.009 1.00 95.75 438 LEU A CA 1
ATOM 3389 C C . LEU A 1 438 ? -14.562 -8.350 27.365 1.00 95.75 438 LEU A C 1
ATOM 3391 O O . LEU A 1 438 ? -13.565 -8.793 27.931 1.00 95.75 438 LEU A O 1
ATOM 3395 N N . GLY A 1 439 ? -15.348 -7.434 27.930 1.00 93.06 439 GLY A N 1
ATOM 3396 C CA . GLY A 1 439 ? -15.186 -6.949 29.299 1.00 93.06 439 GLY A CA 1
ATOM 3397 C C . GLY A 1 439 ? -15.362 -8.069 30.326 1.00 93.06 439 GLY A C 1
ATOM 3398 O O . GLY A 1 439 ? -14.491 -8.274 31.169 1.00 93.06 439 GLY A O 1
ATOM 3399 N N . ALA A 1 440 ? -16.421 -8.877 30.201 1.00 93.44 440 ALA A N 1
ATOM 3400 C CA . ALA A 1 440 ? -16.641 -10.028 31.082 1.00 93.44 440 ALA A CA 1
ATOM 3401 C C . ALA A 1 440 ? -15.527 -11.087 30.959 1.00 93.44 440 ALA A C 1
ATOM 3403 O O . ALA A 1 440 ? -15.109 -11.680 31.957 1.00 93.44 440 ALA A O 1
ATOM 3404 N N . VAL A 1 441 ? -15.014 -11.309 29.746 1.00 95.69 441 VAL A N 1
ATOM 3405 C CA . VAL A 1 441 ? -13.861 -12.184 29.486 1.00 95.69 441 VAL A CA 1
ATOM 3406 C C . VAL A 1 441 ? -12.588 -11.610 30.115 1.00 95.69 441 VAL A C 1
ATOM 3408 O O . VAL A 1 441 ? -11.851 -12.347 30.772 1.00 95.69 441 VAL A O 1
ATOM 3411 N N . ALA A 1 442 ? -12.341 -10.304 29.989 1.00 93.94 442 ALA A N 1
ATOM 3412 C CA . ALA A 1 442 ? -11.200 -9.635 30.606 1.00 93.94 442 ALA A CA 1
ATOM 3413 C C . ALA A 1 442 ? -11.241 -9.720 32.142 1.00 93.94 442 ALA A C 1
ATOM 3415 O O . ALA A 1 442 ? -10.222 -10.043 32.758 1.00 93.94 442 ALA A O 1
ATOM 3416 N N . ASP A 1 443 ? -12.410 -9.524 32.756 1.00 92.38 443 ASP A N 1
ATOM 3417 C CA . ASP A 1 443 ? -12.618 -9.676 34.202 1.00 92.38 443 ASP A CA 1
ATOM 3418 C C . ASP A 1 443 ? -12.390 -11.122 34.661 1.00 92.38 443 ASP A C 1
ATOM 3420 O O . ASP A 1 443 ? -11.707 -11.382 35.662 1.00 92.38 443 ASP A O 1
ATOM 3424 N N . ALA A 1 444 ? -12.914 -12.087 33.898 1.00 94.31 444 ALA A N 1
ATOM 3425 C CA . ALA A 1 444 ? -12.738 -13.504 34.174 1.00 94.31 444 ALA A CA 1
ATOM 3426 C C . ALA A 1 444 ? -11.263 -13.911 34.084 1.00 94.31 444 ALA A C 1
ATOM 3428 O O . ALA A 1 444 ? -10.756 -14.563 34.988 1.00 94.31 444 ALA A O 1
ATOM 3429 N N . MET A 1 445 ? -10.535 -13.517 33.042 1.00 96.00 445 MET A N 1
ATOM 3430 C CA . MET A 1 445 ? -9.148 -13.945 32.825 1.00 96.00 445 MET A CA 1
ATOM 3431 C C . MET A 1 445 ? -8.150 -13.152 33.681 1.00 96.00 445 MET A C 1
ATOM 3433 O O . MET A 1 445 ? -7.207 -13.714 34.247 1.00 96.00 445 MET A O 1
ATOM 3437 N N . GLY A 1 446 ? -8.402 -11.858 33.859 1.00 93.94 446 GLY A N 1
ATOM 3438 C CA . GLY A 1 446 ? -7.451 -10.864 34.345 1.00 93.94 446 GLY A CA 1
ATOM 3439 C C . GLY A 1 446 ? -6.679 -10.197 33.200 1.00 93.94 446 GLY A C 1
ATOM 3440 O O . GLY A 1 446 ? -6.358 -10.831 32.193 1.00 93.94 446 GLY A O 1
ATOM 3441 N N . ALA A 1 447 ? -6.326 -8.922 33.392 1.00 91.88 447 ALA A N 1
ATOM 3442 C CA . ALA A 1 447 ? -5.778 -8.045 32.351 1.00 91.88 447 ALA A CA 1
ATOM 3443 C C . ALA A 1 447 ? -4.557 -8.615 31.606 1.00 91.88 447 ALA A C 1
ATOM 3445 O O . ALA A 1 447 ? -4.494 -8.536 30.383 1.00 91.88 447 ALA A O 1
ATOM 3446 N N . ALA A 1 448 ? -3.604 -9.228 32.319 1.00 94.44 448 ALA A N 1
ATOM 3447 C CA . ALA A 1 448 ? -2.391 -9.771 31.701 1.00 94.44 448 ALA A CA 1
ATOM 3448 C C . ALA A 1 448 ? -2.687 -10.934 30.736 1.00 94.44 448 ALA A C 1
ATOM 3450 O O . ALA A 1 448 ? -2.156 -10.964 29.629 1.00 94.44 448 ALA A O 1
ATOM 3451 N N . ALA A 1 449 ? -3.558 -11.865 31.137 1.00 97.19 449 ALA A N 1
ATOM 3452 C CA . ALA A 1 449 ? -3.958 -12.994 30.299 1.00 97.19 449 ALA A CA 1
ATOM 3453 C C . ALA A 1 449 ? -4.806 -12.534 29.104 1.00 97.19 449 ALA A C 1
ATOM 3455 O O . ALA A 1 449 ? -4.617 -13.018 27.992 1.00 97.19 449 ALA A O 1
ATOM 3456 N N . PHE A 1 450 ? -5.699 -11.564 29.320 1.00 97.00 450 PHE A N 1
ATOM 3457 C CA . PHE A 1 450 ? -6.509 -10.974 28.255 1.00 97.00 450 PHE A CA 1
ATOM 3458 C C . PHE A 1 450 ? -5.644 -10.280 27.192 1.00 97.00 450 PHE A C 1
ATOM 3460 O O . PHE A 1 450 ? -5.771 -10.577 26.005 1.00 97.00 450 PHE A O 1
ATOM 3467 N N . LYS A 1 451 ? -4.704 -9.422 27.617 1.00 96.44 451 LYS A N 1
ATOM 3468 C CA . LYS A 1 451 ? -3.751 -8.746 26.723 1.00 96.44 451 LYS A CA 1
ATOM 3469 C C . LYS A 1 451 ? -2.883 -9.759 25.964 1.00 96.44 451 LYS A C 1
ATOM 3471 O O . LYS A 1 451 ? -2.732 -9.633 24.755 1.00 96.44 451 LYS A O 1
ATOM 3476 N N . ALA A 1 452 ? -2.377 -10.801 26.629 1.00 97.75 452 ALA A N 1
ATOM 3477 C CA . ALA A 1 452 ? -1.576 -11.842 25.976 1.00 97.75 452 ALA A CA 1
ATOM 3478 C C . ALA A 1 452 ? -2.355 -12.618 24.895 1.00 97.75 452 ALA A C 1
ATOM 3480 O O . ALA A 1 452 ? -1.817 -12.858 23.812 1.00 97.75 452 ALA A O 1
ATOM 3481 N N . ALA A 1 453 ? -3.620 -12.961 25.161 1.00 97.94 453 ALA A N 1
ATOM 3482 C CA . ALA A 1 453 ? -4.497 -13.601 24.182 1.00 97.94 453 ALA A CA 1
ATOM 3483 C C . ALA A 1 453 ? -4.750 -12.691 22.971 1.00 97.94 453 ALA A C 1
ATOM 3485 O O . ALA A 1 453 ? -4.643 -13.131 21.827 1.00 97.94 453 ALA A O 1
ATOM 3486 N N . TRP A 1 454 ? -5.006 -11.403 23.214 1.00 96.88 454 TRP A N 1
ATOM 3487 C CA . TRP A 1 454 ? -5.201 -10.414 22.154 1.00 96.88 454 TRP A CA 1
ATOM 3488 C C . TRP A 1 454 ? -3.974 -10.293 21.244 1.00 96.88 454 TRP A C 1
ATOM 3490 O O . TRP A 1 454 ? -4.083 -10.368 20.023 1.00 96.88 454 TRP A O 1
ATOM 3500 N N . GLN A 1 455 ? -2.784 -10.177 21.836 1.00 97.69 455 GLN A N 1
ATOM 3501 C CA . GLN A 1 455 ? -1.514 -10.096 21.107 1.00 97.69 455 GLN A CA 1
ATOM 3502 C C . GLN A 1 455 ? -1.207 -11.366 20.301 1.00 97.69 455 GLN A C 1
ATOM 3504 O O . GLN A 1 455 ? -0.467 -11.321 19.316 1.00 97.69 455 GLN A O 1
ATOM 3509 N N . GLU A 1 456 ? -1.727 -12.524 20.710 1.00 97.50 456 GLU A N 1
ATOM 3510 C CA . GLU A 1 456 ? -1.658 -13.740 19.900 1.00 97.50 456 GLU A CA 1
ATOM 3511 C C . GLU A 1 456 ? -2.557 -13.648 18.662 1.00 97.50 456 GLU A C 1
ATOM 3513 O O . GLU A 1 456 ? -2.076 -13.919 17.563 1.00 97.50 456 GLU A O 1
ATOM 3518 N N . LEU A 1 457 ? -3.807 -13.193 18.811 1.00 96.69 457 LEU A N 1
ATOM 3519 C CA . LEU A 1 457 ? -4.719 -12.987 17.678 1.00 96.69 457 LEU A CA 1
ATOM 3520 C C . LEU A 1 457 ? -4.147 -11.992 16.660 1.00 96.69 457 LEU A C 1
ATOM 3522 O O . LEU A 1 457 ? -4.204 -12.243 15.458 1.00 96.69 457 LEU A O 1
ATOM 3526 N N . GLN A 1 458 ? -3.534 -10.900 17.129 1.00 95.94 458 GLN A N 1
ATOM 3527 C CA . GLN A 1 458 ? -2.898 -9.917 16.248 1.00 95.94 458 GLN A CA 1
ATOM 3528 C C . GLN A 1 458 ? -1.750 -10.524 15.434 1.00 95.94 458 GLN A C 1
ATOM 3530 O O . GLN A 1 458 ? -1.669 -10.316 14.225 1.00 95.94 458 GLN A O 1
ATOM 3535 N N . ARG A 1 459 ? -0.881 -11.320 16.071 1.00 95.31 459 ARG A N 1
ATOM 3536 C CA . ARG A 1 459 ? 0.223 -12.009 15.383 1.00 95.31 459 ARG A CA 1
ATOM 3537 C C . ARG A 1 459 ? -0.274 -13.069 14.400 1.00 95.31 459 ARG A C 1
ATOM 3539 O O . ARG A 1 459 ? 0.287 -13.181 13.314 1.00 95.31 459 ARG A O 1
ATOM 3546 N N . ALA A 1 460 ? -1.323 -13.810 14.755 1.00 93.25 460 ALA A N 1
ATOM 3547 C CA . ALA A 1 460 ? -1.962 -14.772 13.861 1.00 93.25 460 ALA A CA 1
ATOM 3548 C C . ALA A 1 460 ? -2.508 -14.075 12.602 1.00 93.25 460 ALA A C 1
ATOM 3550 O O . ALA A 1 460 ? -2.181 -14.470 11.482 1.00 93.25 460 ALA A O 1
ATOM 3551 N N . ALA A 1 461 ? -3.251 -12.979 12.780 1.00 93.31 461 ALA A N 1
ATOM 3552 C CA . ALA A 1 461 ? -3.775 -12.180 11.676 1.00 93.31 461 ALA A CA 1
ATOM 3553 C C . ALA A 1 461 ? -2.668 -11.560 10.811 1.00 93.31 461 ALA A C 1
ATOM 3555 O O . ALA A 1 461 ? -2.754 -11.595 9.585 1.00 93.31 461 ALA A O 1
ATOM 3556 N N . ALA A 1 462 ? -1.597 -11.045 11.424 1.00 90.94 462 ALA A N 1
ATOM 3557 C CA . ALA A 1 462 ? -0.437 -10.517 10.702 1.00 90.94 462 ALA A CA 1
ATOM 3558 C C . ALA A 1 462 ? 0.255 -11.585 9.833 1.00 90.94 462 ALA A C 1
ATOM 3560 O O . ALA A 1 462 ? 0.787 -11.266 8.774 1.00 90.94 462 ALA A O 1
ATOM 3561 N N . ALA A 1 463 ? 0.205 -12.854 10.248 1.00 91.31 463 ALA A N 1
ATOM 3562 C CA . ALA A 1 463 ? 0.693 -13.999 9.481 1.00 91.31 463 ALA A CA 1
ATOM 3563 C C . ALA A 1 463 ? -0.315 -14.520 8.432 1.00 91.31 463 ALA A C 1
ATOM 3565 O O . ALA A 1 463 ? -0.109 -15.590 7.859 1.00 91.31 463 ALA A O 1
ATOM 3566 N N . GLY A 1 464 ? -1.417 -13.802 8.192 1.00 89.19 464 GLY A N 1
ATOM 3567 C CA . GLY A 1 464 ? -2.451 -14.173 7.223 1.00 89.19 464 GLY A CA 1
ATOM 3568 C C . GLY A 1 464 ? -3.416 -15.260 7.705 1.00 89.19 464 GLY A C 1
ATOM 3569 O O . GLY A 1 464 ? -4.162 -15.813 6.898 1.00 89.19 464 GLY A O 1
ATOM 3570 N N . GLN A 1 465 ? -3.420 -15.590 8.999 1.00 90.69 465 GLN A N 1
ATOM 3571 C CA . GLN A 1 465 ? -4.368 -16.552 9.561 1.00 90.69 465 GLN A CA 1
ATOM 3572 C C . GLN A 1 465 ? -5.722 -15.879 9.818 1.00 90.69 465 GLN A C 1
ATOM 3574 O O . GLN A 1 465 ? -5.790 -14.751 10.305 1.00 90.69 465 GLN A O 1
ATOM 3579 N N . GLY A 1 466 ? -6.816 -16.576 9.504 1.00 87.94 466 GLY A N 1
ATOM 3580 C CA . GLY A 1 466 ? -8.166 -16.069 9.746 1.00 87.94 466 GLY A CA 1
ATOM 3581 C C . GLY A 1 466 ? -8.500 -16.002 11.238 1.00 87.94 466 GLY A C 1
ATOM 3582 O O . GLY A 1 466 ? -8.348 -16.991 11.953 1.00 87.94 466 GLY A O 1
ATOM 3583 N N . VAL A 1 467 ? -9.005 -14.854 11.696 1.00 93.50 467 VAL A N 1
ATOM 3584 C CA . VAL A 1 467 ? -9.478 -14.645 13.075 1.00 93.50 467 VAL A CA 1
ATOM 3585 C C . VAL A 1 467 ? -10.987 -14.878 13.128 1.00 93.50 467 VAL A C 1
ATOM 3587 O O . VAL A 1 467 ? -11.778 -13.944 13.190 1.00 93.50 467 VAL A O 1
ATOM 3590 N N . THR A 1 468 ? -11.394 -16.143 13.029 1.00 93.31 468 THR A N 1
ATOM 3591 C CA . THR A 1 468 ? -12.809 -16.538 13.105 1.00 93.31 468 THR A CA 1
ATOM 3592 C C . THR A 1 468 ? -13.312 -16.557 14.547 1.00 93.31 468 THR A C 1
ATOM 3594 O O . THR A 1 468 ? -12.525 -16.544 15.494 1.00 93.31 468 THR A O 1
ATOM 3597 N N . ASP A 1 469 ? -14.629 -16.651 14.723 1.00 93.50 469 ASP A N 1
ATOM 3598 C CA . ASP A 1 469 ? -15.272 -16.730 16.039 1.00 93.50 469 ASP A CA 1
ATOM 3599 C C . ASP A 1 469 ? -14.710 -17.873 16.913 1.00 93.50 469 ASP A C 1
ATOM 3601 O O . ASP A 1 469 ? -14.310 -17.665 18.061 1.00 93.50 469 ASP A O 1
ATOM 3605 N N . ALA A 1 470 ? -14.533 -19.060 16.324 1.00 93.81 470 ALA A N 1
ATOM 3606 C CA . ALA A 1 470 ? -13.922 -20.205 16.996 1.00 93.81 470 ALA A CA 1
ATOM 3607 C C . ALA A 1 470 ? -12.455 -19.962 17.394 1.00 93.81 470 ALA A C 1
ATOM 3609 O O . ALA A 1 470 ? -12.037 -20.333 18.495 1.00 93.81 470 ALA A O 1
ATOM 3610 N N . VAL A 1 471 ? -11.670 -19.315 16.522 1.00 95.56 471 VAL A N 1
ATOM 3611 C CA . VAL A 1 471 ? -10.265 -18.971 16.802 1.00 95.56 471 VAL A CA 1
ATOM 3612 C C . VAL A 1 471 ? -10.172 -17.968 17.950 1.00 95.56 471 VAL A C 1
ATOM 3614 O O . VAL A 1 471 ? -9.319 -18.124 18.829 1.00 95.56 471 VAL A O 1
ATOM 3617 N N . ILE A 1 472 ? -11.062 -16.973 17.977 1.00 96.56 472 ILE A N 1
ATOM 3618 C CA . ILE A 1 472 ? -11.157 -15.981 19.052 1.00 96.56 472 ILE A CA 1
ATOM 3619 C C . ILE A 1 472 ? -11.445 -16.683 20.383 1.00 96.56 472 ILE A C 1
ATOM 3621 O O . ILE A 1 472 ? -10.660 -16.558 21.329 1.00 96.56 472 ILE A O 1
ATOM 3625 N N . HIS A 1 473 ? -12.527 -17.466 20.446 1.00 96.81 473 HIS A N 1
ATOM 3626 C CA . HIS A 1 473 ? -12.935 -18.168 21.661 1.00 96.81 473 HIS A CA 1
ATOM 3627 C C . HIS A 1 473 ? -11.828 -19.088 22.196 1.00 96.81 473 HIS A C 1
ATOM 3629 O O . HIS A 1 473 ? -11.446 -18.978 23.364 1.00 96.81 473 HIS A O 1
ATOM 3635 N N . GLU A 1 474 ? -11.265 -19.961 21.354 1.00 97.00 474 GLU A N 1
ATOM 3636 C CA . GLU A 1 474 ? -10.251 -20.927 21.793 1.00 97.00 474 GLU A CA 1
ATOM 3637 C C . GLU A 1 474 ? -8.946 -20.243 22.226 1.00 97.00 474 GLU A C 1
ATOM 3639 O O . GLU A 1 474 ? -8.293 -20.683 23.176 1.00 97.00 474 GLU A O 1
ATOM 3644 N N . THR A 1 475 ? -8.574 -19.130 21.590 1.00 98.12 475 THR A N 1
ATOM 3645 C CA . THR A 1 475 ? -7.388 -18.364 21.994 1.00 98.12 475 THR A CA 1
ATOM 3646 C C . THR A 1 475 ? -7.565 -17.771 23.387 1.00 98.12 475 THR A C 1
ATOM 3648 O O . THR A 1 475 ? -6.717 -17.997 24.253 1.00 98.12 475 THR A O 1
ATOM 3651 N N . PHE A 1 476 ? -8.682 -17.096 23.668 1.00 98.06 476 PHE A N 1
ATOM 3652 C CA . PHE A 1 476 ? -8.927 -16.592 25.022 1.00 98.06 476 PHE A CA 1
ATOM 3653 C C . PHE A 1 476 ? -9.045 -17.721 26.051 1.00 98.06 476 PHE A C 1
ATOM 3655 O O . PHE A 1 476 ? -8.472 -17.638 27.142 1.00 98.06 476 PHE A O 1
ATOM 3662 N N . ARG A 1 477 ? -9.720 -18.818 25.701 1.00 97.12 477 ARG A N 1
ATOM 3663 C CA . ARG A 1 477 ? -9.874 -19.975 26.585 1.00 97.12 477 ARG A CA 1
ATOM 3664 C C . ARG A 1 477 ? -8.527 -20.573 26.989 1.00 97.12 477 ARG A C 1
ATOM 3666 O O . ARG A 1 477 ? -8.297 -20.817 28.171 1.00 97.12 477 ARG A O 1
ATOM 3673 N N . ARG A 1 478 ? -7.607 -20.745 26.037 1.00 97.38 478 ARG A N 1
ATOM 3674 C CA . ARG A 1 478 ? -6.254 -21.280 26.267 1.00 97.38 478 ARG A CA 1
ATOM 3675 C C . ARG A 1 478 ? -5.385 -20.386 27.153 1.00 97.38 478 ARG A C 1
ATOM 3677 O O . ARG A 1 478 ? -4.567 -20.900 27.912 1.00 97.38 478 ARG A O 1
ATOM 3684 N N . HIS A 1 479 ? -5.572 -19.068 27.089 1.00 98.06 479 HIS A N 1
ATOM 3685 C CA . HIS A 1 479 ? -4.893 -18.108 27.972 1.00 98.06 479 HIS A CA 1
ATOM 3686 C C . HIS A 1 479 ? -5.575 -17.946 29.334 1.00 98.06 479 HIS A C 1
ATOM 3688 O O . HIS A 1 479 ? -5.017 -17.320 30.235 1.00 98.06 479 HIS A O 1
ATOM 3694 N N . THR A 1 480 ? -6.772 -18.504 29.520 1.00 97.62 480 THR A N 1
ATOM 3695 C CA . THR A 1 480 ? -7.503 -18.385 30.782 1.00 97.62 480 THR A CA 1
ATOM 3696 C C . THR A 1 480 ? -6.795 -19.189 31.878 1.00 97.62 480 THR A C 1
ATOM 3698 O O . THR A 1 480 ? -6.579 -20.393 31.714 1.00 97.62 480 THR A O 1
ATOM 3701 N N . PRO A 1 481 ? -6.463 -18.581 33.036 1.00 96.12 481 PRO A N 1
ATOM 3702 C CA . PRO A 1 481 ? -5.883 -19.317 34.153 1.00 96.12 481 PRO A CA 1
ATOM 3703 C C . PRO A 1 481 ? -6.780 -20.485 34.579 1.00 96.12 481 PRO A C 1
ATOM 3705 O O . PRO A 1 481 ? -7.991 -20.320 34.709 1.00 96.12 481 PRO A O 1
ATOM 3708 N N . SER A 1 482 ? -6.191 -21.647 34.869 1.00 92.44 482 SER A N 1
ATOM 3709 C CA . SER A 1 482 ? -6.932 -22.896 35.129 1.00 92.44 482 SER A CA 1
ATOM 3710 C C . SER A 1 482 ? -7.993 -22.797 36.235 1.00 92.44 482 SER A C 1
ATOM 3712 O O . SER A 1 482 ? -9.027 -23.453 36.167 1.00 92.44 482 SER A O 1
ATOM 3714 N N . GLY A 1 483 ? -7.774 -21.949 37.246 1.00 93.62 483 GLY A N 1
ATOM 3715 C CA . GLY A 1 483 ? -8.742 -21.692 38.319 1.00 93.62 483 GLY A CA 1
ATOM 3716 C C . GLY A 1 483 ? -9.912 -20.776 37.938 1.00 93.62 483 GLY A C 1
ATOM 3717 O O . GLY A 1 483 ? -10.773 -20.529 38.777 1.00 93.62 483 GLY A O 1
ATOM 3718 N N . LYS A 1 484 ? -9.936 -20.240 36.714 1.00 94.94 484 LYS A N 1
ATOM 3719 C CA . LYS A 1 484 ? -10.905 -19.238 36.250 1.00 94.94 484 LYS A CA 1
ATOM 3720 C C . LYS A 1 484 ? -11.687 -19.654 34.999 1.00 94.94 484 LYS A C 1
ATOM 3722 O O . LYS A 1 484 ? -12.553 -18.904 34.556 1.00 94.94 484 LYS A O 1
ATOM 3727 N N . THR A 1 485 ? -11.447 -20.853 34.462 1.00 94.56 485 THR A N 1
ATOM 3728 C CA . THR A 1 485 ? -12.119 -21.362 33.251 1.00 94.56 485 THR A CA 1
ATOM 3729 C C . THR A 1 485 ? -13.644 -21.361 33.371 1.00 94.56 485 THR A C 1
ATOM 3731 O O . THR A 1 485 ? -14.324 -20.996 32.424 1.00 94.56 485 THR A O 1
ATOM 3734 N N . SER A 1 486 ? -14.204 -21.653 34.549 1.00 95.12 486 SER A N 1
ATOM 3735 C CA . SER A 1 486 ? -15.661 -21.613 34.748 1.00 95.12 486 SER A CA 1
ATOM 3736 C C . SER A 1 486 ? -16.265 -20.210 34.608 1.00 95.12 486 SER A C 1
ATOM 3738 O O . SER A 1 486 ? -17.392 -20.080 34.133 1.00 95.12 486 SER A O 1
ATOM 3740 N N . LEU A 1 487 ? -15.540 -19.160 35.011 1.00 94.44 487 LEU A N 1
ATOM 3741 C CA . LEU A 1 487 ? -15.977 -17.770 34.844 1.00 94.44 487 LEU A CA 1
ATOM 3742 C C . LEU A 1 487 ? -15.919 -17.361 33.372 1.00 94.44 487 LEU A C 1
ATOM 3744 O O . LEU A 1 487 ? -16.850 -16.728 32.880 1.00 94.44 487 LEU A O 1
ATOM 3748 N N . PHE A 1 488 ? -14.860 -17.775 32.676 1.00 95.88 488 PHE A N 1
ATOM 3749 C CA . PHE A 1 488 ? -14.716 -17.584 31.236 1.00 95.88 488 PHE A CA 1
ATOM 3750 C C . PHE A 1 488 ? -15.864 -18.252 30.461 1.00 95.88 488 PHE A C 1
ATOM 3752 O O . PHE A 1 488 ? -16.572 -17.579 29.713 1.00 95.88 488 PHE A O 1
ATOM 3759 N N . ASP A 1 489 ? -16.114 -19.542 30.712 1.00 94.75 489 ASP A N 1
ATOM 3760 C CA . ASP A 1 489 ? -17.185 -20.297 30.052 1.00 94.75 489 ASP A CA 1
ATOM 3761 C C . ASP A 1 489 ? -18.564 -19.669 30.347 1.00 94.75 489 ASP A C 1
ATOM 3763 O O . ASP A 1 489 ? -19.429 -19.595 29.474 1.00 94.75 489 ASP A O 1
ATOM 3767 N N . SER A 1 490 ? -18.765 -19.150 31.567 1.00 94.25 490 SER A N 1
ATOM 3768 C CA . SER A 1 490 ? -20.003 -18.456 31.950 1.00 94.25 490 SER A CA 1
ATOM 3769 C C . SER A 1 490 ? -20.206 -17.146 31.185 1.00 94.25 490 SER A C 1
ATOM 3771 O O . SER A 1 490 ? -21.335 -16.845 30.801 1.00 94.25 490 SER A O 1
ATOM 3773 N N . ALA A 1 491 ? -19.144 -16.371 30.937 1.00 93.06 491 ALA A N 1
ATOM 3774 C CA . ALA A 1 491 ? -19.235 -15.128 30.170 1.00 93.06 491 ALA A CA 1
ATOM 3775 C C . ALA A 1 491 ? -19.733 -15.394 28.739 1.00 93.06 491 ALA A C 1
ATOM 3777 O O . ALA A 1 491 ? -20.706 -14.775 28.298 1.00 93.06 491 ALA A O 1
ATOM 3778 N N . TYR A 1 492 ? -19.147 -16.379 28.050 1.00 93.94 492 TYR A N 1
ATOM 3779 C CA . TYR A 1 492 ? -19.603 -16.791 26.719 1.00 93.94 492 TYR A CA 1
ATOM 3780 C C . TYR A 1 492 ? -21.017 -17.390 26.747 1.00 93.94 492 TYR A C 1
ATOM 3782 O O . TYR A 1 492 ? -21.841 -17.054 25.898 1.00 93.94 492 TYR A O 1
ATOM 3790 N N . ALA A 1 493 ? -21.363 -18.201 27.751 1.00 92.56 493 ALA A N 1
ATOM 3791 C CA . ALA A 1 493 ? -22.714 -18.752 27.873 1.00 92.56 493 ALA A CA 1
ATOM 3792 C C . ALA A 1 493 ? -23.801 -17.669 28.046 1.00 92.56 493 ALA A C 1
ATOM 3794 O O . ALA A 1 493 ? -24.930 -17.852 27.591 1.00 92.56 493 ALA A O 1
ATOM 3795 N N . ILE A 1 494 ? -23.478 -16.541 28.689 1.00 91.19 494 ILE A N 1
ATOM 3796 C CA . ILE A 1 494 ? -24.420 -15.434 28.913 1.00 91.19 494 ILE A CA 1
ATOM 3797 C C . ILE A 1 494 ? -24.576 -14.569 27.660 1.00 91.19 494 ILE A C 1
ATOM 3799 O O . ILE A 1 494 ? -25.708 -14.250 27.289 1.00 91.19 494 ILE A O 1
ATOM 3803 N N . TRP A 1 495 ? -23.467 -14.183 27.025 1.00 92.38 495 TRP A N 1
ATOM 3804 C CA . TRP A 1 495 ? -23.474 -13.154 25.979 1.00 92.38 495 TRP A CA 1
ATOM 3805 C C . TRP A 1 495 ? -23.399 -13.718 24.556 1.00 92.38 495 TRP A C 1
ATOM 3807 O O . TRP A 1 495 ? -24.021 -13.158 23.652 1.00 92.38 495 TRP A O 1
ATOM 3817 N N . HIS A 1 496 ? -22.712 -14.848 24.349 1.00 93.81 496 HIS A N 1
ATOM 3818 C CA . HIS A 1 496 ? -22.585 -15.472 23.029 1.00 93.81 496 HIS A CA 1
ATOM 3819 C C . HIS A 1 496 ? -23.806 -16.318 22.652 1.00 93.81 496 HIS A C 1
ATOM 3821 O O . HIS A 1 496 ? -24.411 -16.099 21.607 1.00 93.81 496 HIS A O 1
ATOM 3827 N N . LYS A 1 497 ? -24.195 -17.250 23.536 1.00 89.94 497 LYS A N 1
ATOM 3828 C CA . LYS A 1 497 ? -25.348 -18.175 23.420 1.00 89.94 497 LYS A CA 1
ATOM 3829 C C . LYS A 1 497 ? -25.394 -19.119 22.202 1.00 89.94 497 LYS A C 1
ATOM 3831 O O . LYS A 1 497 ? -26.356 -19.878 22.102 1.00 89.94 497 LYS A O 1
ATOM 3836 N N . GLY A 1 498 ? -24.401 -19.110 21.316 1.00 79.19 498 GLY A N 1
ATOM 3837 C CA . GLY A 1 498 ? -24.310 -20.013 20.161 1.00 79.19 498 GLY A CA 1
ATOM 3838 C C . GLY A 1 498 ? -23.131 -20.984 20.190 1.00 79.19 498 GLY A C 1
ATOM 3839 O O . GLY A 1 498 ? -22.317 -20.950 21.116 1.00 79.19 498 GLY A O 1
ATOM 3840 N N . GLU A 1 499 ? -23.067 -21.846 19.174 1.00 77.31 499 GLU A N 1
ATOM 3841 C CA . GLU 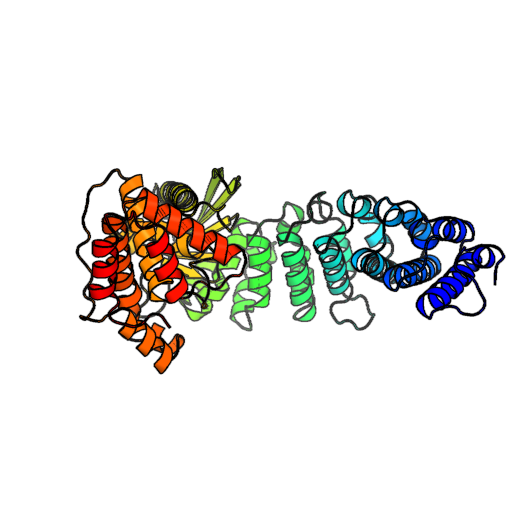A 1 499 ? -21.953 -22.770 18.930 1.00 77.31 499 GLU A CA 1
ATOM 3842 C C . GLU A 1 499 ? -20.846 -22.087 18.116 1.00 77.31 499 GLU A C 1
ATOM 3844 O O . GLU A 1 499 ? -21.121 -21.305 17.212 1.00 77.31 499 GLU A O 1
ATOM 3849 N N . PHE A 1 500 ? -19.594 -22.430 18.412 1.00 72.25 500 PHE A N 1
ATOM 3850 C CA . PHE A 1 500 ? -18.418 -21.919 17.710 1.00 72.25 500 PHE A CA 1
ATOM 3851 C C . PHE A 1 500 ? -18.128 -22.821 16.499 1.00 72.25 500 PHE A C 1
ATOM 3853 O O . PHE A 1 500 ? -17.428 -23.826 16.646 1.00 72.25 500 PHE A O 1
ATOM 3860 N N . ASN A 1 501 ? -18.717 -22.513 15.340 1.00 52.41 501 ASN A N 1
ATOM 3861 C CA . ASN A 1 501 ? -18.536 -23.281 14.097 1.00 52.41 501 ASN A CA 1
ATOM 3862 C C . ASN A 1 501 ? -17.520 -22.643 13.148 1.00 52.41 501 ASN A C 1
ATOM 3864 O O . ASN A 1 501 ? -17.599 -21.412 12.932 1.00 52.41 501 ASN A O 1
#

Radius of gyration: 28.34 Å; chains: 1; bounding box: 68×63×70 Å

Foldseek 3Di:
DDPLLVPAPQDDPDDDPLNVLLSVLLVLQCVLPVVLSNLLSPAPQRRVDGDNQSSLQSNLLSLLSVLPVVLSSLCSPAPQSRDHGDPQNSLVSNLLSLLVVLPVVLCVLAVPALQNRPHGDPLVSLLSVLLSLQQPLPPPPPRPNVVLSNVLSNAPASRDNDRDPQSSLLSNLLSLCCNVPVVVSSVQSPAPQSRPDRDNLSSLLSVLCNQDDDPLNCLQCVQPCNVVGPDPVLSLLSSCQNQCVPFPVPVNNLSSVDWDKDKDWDQAPAQGIAIEIEIESDDDDDPCPVVLLVLLLNLLCVLLVHHQLDRYEYEYADGRGDPDDDAWDQDPVRYIYGYPVLVVDDLLSSLRSNLNSNQSFLQLDDDLHQLLCNQQVSLLSSVVSSCVVVVDDDDDDFDDDPPDAQQVLVVVCVVPPDVDSCVDPCSVVSNRLSVQLLVQLCVLQPVVLSSVLSNVSRVCSVVVHGPAPLNSLVSSLVSRDPVRNVSNVVSCVRHHVDDRD